Protein AF-A0AAV4UQF0-F1 (afdb_monomer_lite)

pLDDT: mean 71.45, std 20.86, range [30.98, 98.0]

Radius of gyration: 61.06 Å; chains: 1; bounding box: 119×75×190 Å

Foldseek 3Di:
DKFKWKFWDDPDQDDDDPGTDGDDDDDDPDDDDDDDDDDDDDPATWIWMWIDDDPDTPDIDIDRDDDDDPVVPPPPPPPPVVVVVVVVVVVVVVVVVVVVVVVVVVVVVVVVVVVVVVVVVVVVVVVVVVVVVVVVVVPDDDDDDDDDDDDDDDDDDDDDDPDPVPVVVVVVVVVVVVVVVVVVVVVVVVVVVVVVVVCVVVVPPDPVSVVVVVVVVVVVVVVVVVVVVVVVVVVVVVVVVVVVVVVVVVVVVVPPPPPVVNVVVVVVVVVVVVVVVVVVVVVVVVVVVVVVVVVLVVLLVVLVVVLVVLCVPPDDPPDPPLDDDSPDDSVSSVVSVVVSVVVVCVVCPPPDPVVVVVVVVVVVVVVVVPDPDDDDDPDPDDDDPDDDPPPPDVVVVVVVVVVVVVVVVVVVVVVVVVVVVVVVVPD

Structure (mmCIF, N/CA/C/O backbone):
data_AF-A0AAV4UQF0-F1
#
_entry.id   AF-A0AAV4UQF0-F1
#
loop_
_atom_site.group_PDB
_atom_site.id
_atom_site.type_symbol
_atom_site.label_atom_id
_atom_site.label_alt_id
_atom_site.label_comp_id
_atom_site.label_asym_id
_atom_site.label_entity_id
_atom_site.label_seq_id
_atom_site.pdbx_PDB_ins_code
_atom_site.Cartn_x
_atom_site.Cartn_y
_atom_site.Cartn_z
_atom_site.occupancy
_atom_site.B_iso_or_equiv
_atom_site.auth_seq_id
_atom_site.auth_comp_id
_atom_site.auth_asym_id
_atom_site.auth_atom_id
_atom_site.pdbx_PDB_model_num
ATOM 1 N N . MET A 1 1 ? -18.679 -7.133 4.661 1.00 34.56 1 MET A N 1
ATOM 2 C CA . MET A 1 1 ? -19.841 -7.567 5.463 1.00 34.56 1 MET A CA 1
ATOM 3 C C . MET A 1 1 ? -20.789 -8.305 4.526 1.00 34.56 1 MET A C 1
ATOM 5 O O . MET A 1 1 ? 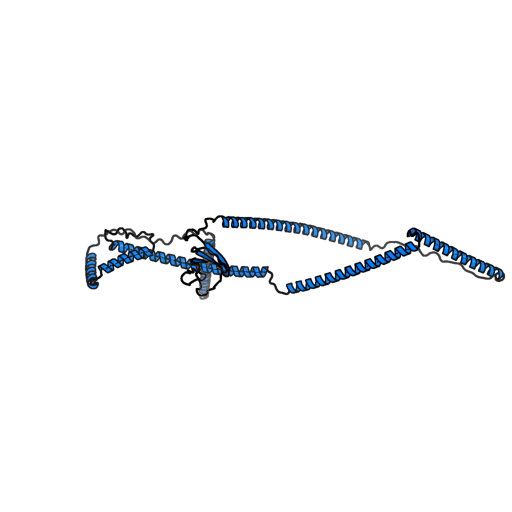-21.221 -7.706 3.551 1.00 34.56 1 MET A O 1
ATOM 9 N N . ILE A 1 2 ? -20.983 -9.610 4.725 1.00 32.88 2 ILE A N 1
ATOM 10 C CA . ILE A 1 2 ? -21.881 -10.447 3.913 1.00 32.88 2 ILE A CA 1
ATOM 11 C C . ILE A 1 2 ? -23.153 -10.609 4.744 1.00 32.88 2 ILE A C 1
ATOM 13 O O . ILE A 1 2 ? -23.073 -11.132 5.851 1.00 32.88 2 ILE A O 1
ATOM 17 N N . SER A 1 3 ? -24.288 -10.110 4.258 1.00 43.81 3 SER A N 1
ATOM 18 C CA . SER A 1 3 ? -25.594 -10.330 4.884 1.00 43.81 3 SER A CA 1
ATOM 19 C C . SER A 1 3 ? -26.367 -11.403 4.119 1.00 43.81 3 SER A C 1
ATOM 21 O O . SER A 1 3 ? -26.304 -11.478 2.888 1.00 43.81 3 SER A O 1
ATOM 23 N N . SER A 1 4 ? -27.069 -12.253 4.863 1.00 39.81 4 SER A N 1
ATOM 24 C CA . SER A 1 4 ? -27.830 -13.396 4.361 1.00 39.81 4 SER A CA 1
ATOM 25 C C . SER A 1 4 ? -29.291 -13.309 4.804 1.00 39.81 4 SER A C 1
ATOM 27 O O . SER A 1 4 ? -29.561 -13.030 5.970 1.00 39.81 4 SER A O 1
ATOM 29 N N . ASP A 1 5 ? -30.211 -13.539 3.867 1.00 51.22 5 ASP A N 1
ATOM 30 C CA . ASP A 1 5 ? -31.670 -13.541 4.060 1.00 51.22 5 ASP A CA 1
ATOM 31 C C . ASP A 1 5 ? -32.225 -14.974 3.974 1.00 51.22 5 ASP A C 1
ATOM 33 O O . ASP A 1 5 ? -31.714 -15.779 3.194 1.00 51.22 5 ASP A O 1
ATOM 37 N N . GLU A 1 6 ? -33.279 -15.271 4.735 1.00 44.53 6 GLU A N 1
ATOM 38 C CA . GLU A 1 6 ? -34.019 -16.533 4.719 1.00 44.53 6 GLU A CA 1
ATOM 39 C C . GLU A 1 6 ? -35.504 -16.239 4.463 1.00 44.53 6 GLU A C 1
ATOM 41 O O . GLU A 1 6 ? -36.175 -15.579 5.259 1.00 44.53 6 GLU A O 1
ATOM 46 N N . SER A 1 7 ? -36.044 -16.756 3.354 1.00 51.09 7 SER A N 1
ATOM 47 C CA . SER A 1 7 ? -37.480 -16.679 3.063 1.00 51.09 7 SER A CA 1
ATOM 48 C C . SER A 1 7 ? -38.047 -18.032 2.631 1.00 51.09 7 SER A C 1
ATOM 50 O O . SER A 1 7 ? -37.445 -18.770 1.843 1.00 51.09 7 SER A O 1
ATOM 52 N N . THR A 1 8 ? -39.231 -18.354 3.157 1.00 46.59 8 THR A N 1
ATOM 53 C CA . THR A 1 8 ? -39.983 -19.574 2.837 1.00 46.59 8 THR A CA 1
ATOM 54 C C . THR A 1 8 ? -41.108 -19.224 1.864 1.00 46.59 8 THR A C 1
ATOM 56 O O . THR A 1 8 ? -42.056 -18.521 2.219 1.00 46.59 8 THR A O 1
ATOM 59 N N . LEU A 1 9 ? -41.018 -19.703 0.621 1.00 48.19 9 LEU A N 1
ATOM 60 C CA . LEU A 1 9 ? -41.955 -19.331 -0.445 1.00 48.19 9 LEU A CA 1
ATOM 61 C C . LEU A 1 9 ? -43.058 -20.392 -0.645 1.00 48.19 9 LEU A C 1
ATOM 63 O O . LEU A 1 9 ? -42.743 -21.563 -0.880 1.00 48.19 9 LEU A O 1
ATOM 67 N N . PRO A 1 10 ? -44.352 -20.019 -0.636 1.00 46.88 10 PRO A N 1
ATOM 68 C CA . PRO A 1 10 ? -45.387 -20.768 -1.342 1.00 46.88 10 PRO A CA 1
ATOM 69 C C . PRO A 1 10 ? -45.292 -20.482 -2.852 1.00 46.88 10 PRO A C 1
ATOM 71 O O . PRO A 1 10 ? -45.044 -19.352 -3.267 1.00 46.88 10 PRO A O 1
ATOM 74 N N . ILE A 1 11 ? -45.469 -21.504 -3.696 1.00 46.03 11 ILE A N 1
ATOM 75 C CA . ILE A 1 11 ? -45.245 -21.426 -5.155 1.00 46.03 11 ILE A CA 1
ATOM 76 C C . ILE A 1 11 ? -46.445 -20.767 -5.862 1.00 46.03 11 ILE A C 1
ATOM 78 O O . ILE A 1 11 ? -47.143 -21.367 -6.673 1.00 46.03 11 ILE A O 1
ATOM 82 N N . SER A 1 12 ? -46.690 -19.503 -5.547 1.00 41.34 12 SER A N 1
ATOM 83 C CA . SER A 1 12 ? -47.424 -18.554 -6.382 1.00 41.34 12 SER A CA 1
ATOM 84 C C . SER A 1 12 ? -46.504 -17.349 -6.513 1.00 41.34 12 SER A C 1
ATOM 86 O O . SER A 1 12 ? -46.085 -16.823 -5.492 1.00 41.34 12 SER A O 1
ATOM 88 N N . GLY A 1 13 ? -46.107 -16.968 -7.730 1.00 41.19 13 GLY A N 1
ATOM 89 C CA . GLY A 1 13 ? -44.987 -16.055 -8.030 1.00 41.19 13 GLY A CA 1
ATOM 90 C C . GLY A 1 13 ? -45.123 -14.585 -7.588 1.00 41.19 13 GLY A C 1
ATOM 91 O O . GLY A 1 13 ? -44.728 -13.686 -8.329 1.00 41.19 13 GLY A O 1
ATOM 92 N N . THR A 1 14 ? -45.655 -14.332 -6.398 1.00 44.09 14 THR A N 1
ATOM 93 C CA . THR A 1 14 ? -45.811 -13.040 -5.731 1.00 44.09 14 THR A CA 1
ATOM 94 C C . THR A 1 14 ? -45.383 -13.183 -4.270 1.00 44.09 14 THR A C 1
ATOM 96 O O . THR A 1 14 ? -45.859 -14.066 -3.565 1.00 44.09 14 THR A O 1
ATOM 99 N N . VAL A 1 15 ? -44.458 -12.326 -3.826 1.00 41.75 15 VAL A N 1
ATOM 100 C CA . VAL A 1 15 ? -44.001 -12.275 -2.430 1.00 41.75 15 VAL A CA 1
ATOM 101 C C . VAL A 1 15 ? -44.984 -11.421 -1.636 1.00 41.75 15 VAL A C 1
ATOM 103 O O . VAL A 1 15 ? -45.038 -10.207 -1.844 1.00 41.75 15 VAL A O 1
ATOM 106 N N . ASP A 1 16 ? -45.739 -12.043 -0.734 1.00 43.03 16 ASP A N 1
ATOM 107 C CA . ASP A 1 16 ? -46.516 -11.318 0.269 1.00 43.03 16 ASP A CA 1
ATOM 108 C C . ASP A 1 16 ? -45.612 -10.918 1.447 1.00 43.03 16 ASP A C 1
ATOM 110 O O . ASP A 1 16 ? -44.769 -11.684 1.918 1.00 43.03 16 ASP A O 1
ATOM 114 N N . HIS A 1 17 ? -45.819 -9.694 1.938 1.00 44.09 17 HIS A N 1
ATOM 115 C CA . HIS A 1 17 ? -45.023 -9.003 2.960 1.00 44.09 17 HIS A CA 1
ATOM 116 C C . HIS A 1 17 ? -44.784 -9.746 4.302 1.00 44.09 17 HIS A C 1
ATOM 118 O O . HIS A 1 17 ? -43.754 -9.477 4.919 1.00 44.09 17 HIS A O 1
ATOM 124 N N . PRO A 1 18 ? -45.651 -10.644 4.823 1.00 46.34 18 PRO A N 1
ATOM 125 C CA . PRO A 1 18 ? -45.460 -11.171 6.179 1.00 46.34 18 PRO A CA 1
ATOM 126 C C . PRO A 1 18 ? -44.404 -12.285 6.316 1.00 46.34 18 PRO A C 1
ATOM 128 O O . PRO A 1 18 ? -44.095 -12.658 7.444 1.00 46.34 18 PRO A O 1
ATOM 131 N N . ASN A 1 19 ? -43.822 -12.795 5.221 1.00 46.22 19 ASN A N 1
ATOM 132 C CA . ASN A 1 19 ? -42.910 -13.954 5.256 1.00 46.22 19 ASN A CA 1
ATOM 133 C C . ASN A 1 19 ? -41.429 -13.628 4.969 1.00 46.22 19 ASN A C 1
ATOM 135 O O . ASN A 1 19 ? -40.655 -14.532 4.657 1.00 46.22 19 ASN A O 1
ATOM 139 N N . VAL A 1 20 ? -41.025 -12.357 5.061 1.00 47.94 20 VAL A N 1
ATOM 140 C CA . VAL A 1 20 ? -39.632 -11.920 4.852 1.00 47.94 20 VAL A CA 1
ATOM 141 C C . VAL A 1 20 ? -39.059 -11.410 6.174 1.00 47.94 20 VAL A C 1
ATOM 143 O O . VAL A 1 20 ? -39.656 -10.538 6.807 1.00 47.94 20 VAL A O 1
ATOM 146 N N . ARG A 1 21 ? -37.904 -11.937 6.602 1.00 46.84 21 ARG A N 1
ATOM 147 C CA . ARG A 1 21 ? -37.226 -11.533 7.845 1.00 46.84 21 ARG A CA 1
ATOM 148 C C . ARG A 1 21 ? -35.809 -11.052 7.529 1.00 46.84 21 ARG A C 1
ATOM 150 O O . ARG A 1 21 ? -34.899 -11.847 7.346 1.00 46.84 21 ARG A O 1
ATOM 157 N N . ILE A 1 22 ? -35.633 -9.732 7.473 1.00 51.44 22 ILE A N 1
ATOM 158 C CA . ILE A 1 22 ? -34.358 -9.096 7.117 1.00 51.44 22 ILE A CA 1
ATOM 159 C C . ILE A 1 22 ? -33.514 -8.893 8.378 1.00 51.44 22 ILE A C 1
ATOM 161 O O . ILE A 1 22 ? -33.959 -8.229 9.313 1.00 51.44 22 ILE A O 1
ATOM 165 N N . TRP A 1 23 ? -32.279 -9.395 8.376 1.00 40.78 23 TRP A N 1
ATOM 166 C CA . TRP A 1 23 ? -31.277 -9.096 9.401 1.00 40.78 23 TRP A CA 1
ATOM 167 C C . TRP A 1 23 ? -30.177 -8.218 8.790 1.00 40.78 23 TRP A C 1
ATOM 169 O O . TRP A 1 23 ? -29.421 -8.656 7.923 1.00 40.78 23 TRP A O 1
ATOM 179 N N . GLY A 1 24 ? -30.100 -6.955 9.211 1.00 42.66 24 GLY A N 1
ATOM 180 C CA . GLY A 1 24 ? -29.091 -6.001 8.746 1.00 42.66 24 GLY A CA 1
ATOM 181 C C . GLY A 1 24 ? -29.012 -4.778 9.657 1.00 42.66 24 GLY A C 1
ATOM 182 O O . GLY A 1 24 ? -30.017 -4.381 10.241 1.00 42.66 24 GLY A O 1
ATOM 183 N N . SER A 1 25 ? -27.816 -4.204 9.805 1.00 42.66 25 SER A N 1
ATOM 184 C CA . SER A 1 25 ? -27.543 -3.149 10.788 1.00 42.66 25 SER A CA 1
ATOM 185 C C . SER A 1 25 ? -27.813 -1.722 10.308 1.00 42.66 25 SER A C 1
ATOM 187 O O . SER A 1 25 ? -27.688 -0.823 11.124 1.00 42.66 25 SER A O 1
ATOM 189 N N . GLU A 1 26 ? -28.205 -1.466 9.053 1.00 42.75 26 GLU A N 1
ATOM 190 C CA . GLU A 1 26 ? -28.392 -0.085 8.575 1.00 42.75 26 GLU A CA 1
ATOM 191 C C . GLU A 1 26 ? -29.425 0.062 7.436 1.00 42.75 26 GLU A C 1
ATOM 193 O O . GLU A 1 26 ? -29.377 -0.637 6.428 1.00 42.75 26 GLU A O 1
ATOM 198 N N . GLN A 1 27 ? -30.323 1.043 7.626 1.00 42.69 27 GLN A N 1
ATOM 199 C CA . GLN A 1 27 ? -31.305 1.648 6.703 1.00 42.69 27 GLN A CA 1
ATOM 200 C C . GLN A 1 27 ? -32.456 0.768 6.156 1.00 42.69 27 GLN A C 1
ATOM 202 O O . GLN A 1 27 ? -32.368 0.118 5.120 1.00 42.69 27 GLN A O 1
ATOM 207 N N . LEU A 1 28 ? -33.621 0.895 6.805 1.00 45.12 28 LEU A N 1
ATOM 208 C CA . LEU A 1 28 ? -34.883 0.171 6.555 1.00 45.12 28 LEU A CA 1
ATOM 209 C C . LEU A 1 28 ? -35.716 0.618 5.325 1.00 45.12 28 LEU A C 1
ATOM 211 O O . LEU A 1 28 ? -36.778 0.049 5.088 1.00 45.12 28 LEU A O 1
ATOM 215 N N . ASN A 1 29 ? -35.287 1.607 4.528 1.00 41.09 29 ASN A N 1
ATOM 216 C CA . ASN A 1 29 ? -36.221 2.356 3.659 1.00 41.09 29 ASN A CA 1
ATOM 217 C C . ASN A 1 29 ? -36.066 2.180 2.134 1.00 41.09 29 ASN A C 1
ATOM 219 O O . ASN A 1 29 ? -36.694 2.923 1.380 1.00 41.09 29 ASN A O 1
ATOM 223 N N . VAL A 1 30 ? -35.285 1.216 1.634 1.00 39.69 30 VAL A N 1
ATOM 224 C CA . VAL A 1 30 ? -35.128 1.017 0.176 1.00 39.69 30 VAL A CA 1
ATOM 225 C C . VAL A 1 30 ? -35.524 -0.397 -0.243 1.00 39.69 30 VAL A C 1
ATOM 227 O O . VAL A 1 30 ? -34.749 -1.342 -0.144 1.00 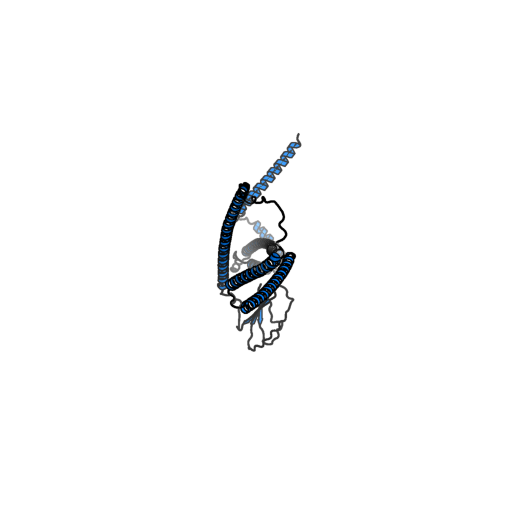39.69 30 VAL A O 1
ATOM 230 N N . VAL A 1 31 ? -36.737 -0.531 -0.783 1.00 41.09 31 VAL A N 1
ATOM 231 C CA . VAL A 1 31 ? -37.245 -1.779 -1.370 1.00 41.09 31 VAL A CA 1
ATOM 232 C C . VAL A 1 31 ? -36.910 -1.816 -2.864 1.00 41.09 31 VAL A C 1
ATOM 234 O O . VAL A 1 31 ? -37.402 -0.994 -3.636 1.00 41.09 31 VAL A O 1
ATOM 237 N N . ARG A 1 32 ? -36.115 -2.798 -3.310 1.00 37.25 32 ARG A N 1
ATOM 238 C CA . ARG A 1 32 ? -35.893 -3.078 -4.742 1.00 37.25 32 ARG A CA 1
ATOM 239 C C . ARG A 1 32 ? -36.628 -4.354 -5.151 1.00 37.25 32 ARG A C 1
ATOM 241 O O . ARG A 1 32 ? -36.250 -5.449 -4.755 1.00 37.25 32 ARG A O 1
ATOM 248 N N . LYS A 1 33 ? -37.673 -4.222 -5.975 1.00 36.59 33 LYS A N 1
ATOM 249 C CA . LYS A 1 33 ? -38.391 -5.366 -6.563 1.00 36.59 33 LYS A CA 1
ATOM 250 C C . LYS A 1 33 ? -37.606 -5.912 -7.758 1.00 36.59 33 LYS A C 1
ATOM 252 O O . LYS A 1 33 ? -37.443 -5.207 -8.751 1.00 36.59 33 LYS A O 1
ATOM 257 N N . VAL A 1 34 ? -37.172 -7.169 -7.698 1.00 35.94 34 VAL A N 1
ATOM 258 C CA . VAL A 1 34 ? -36.530 -7.869 -8.825 1.00 35.94 34 VAL A CA 1
ATOM 259 C C . VAL A 1 34 ? -37.481 -8.952 -9.338 1.00 35.94 34 VAL A C 1
ATOM 261 O O . VAL A 1 34 ? -37.862 -9.851 -8.595 1.00 35.94 34 VAL A O 1
ATOM 264 N N . LYS A 1 35 ? -37.897 -8.872 -10.609 1.00 33.09 35 LYS A N 1
ATOM 265 C CA . LYS A 1 35 ? -38.699 -9.926 -11.257 1.00 33.09 35 LYS A CA 1
ATOM 266 C C . LYS A 1 35 ? -37.774 -11.044 -11.743 1.00 33.09 35 LYS A C 1
ATOM 268 O O . LYS A 1 35 ? -37.012 -10.831 -12.682 1.00 33.09 35 LYS A O 1
ATOM 273 N N . CYS A 1 36 ? -37.877 -12.240 -11.164 1.00 34.22 36 CYS A N 1
ATOM 274 C CA . CYS A 1 36 ? -37.240 -13.437 -11.717 1.00 34.22 36 CYS A CA 1
ATOM 275 C C . CYS A 1 36 ? -38.148 -14.090 -12.773 1.00 34.22 36 CYS A C 1
ATOM 277 O O . CYS A 1 36 ? -39.285 -14.455 -12.487 1.00 34.22 36 CYS A O 1
ATOM 279 N N . LYS A 1 37 ? -37.638 -14.251 -14.000 1.00 30.98 37 LYS A N 1
ATOM 280 C CA . LYS A 1 37 ? -38.253 -15.054 -15.069 1.00 30.98 37 LYS A CA 1
ATOM 281 C C . LYS A 1 37 ? -37.617 -16.446 -15.079 1.00 30.98 37 LYS A C 1
ATOM 283 O O . LYS A 1 37 ? -36.575 -16.631 -15.702 1.00 30.98 37 LYS A O 1
ATOM 288 N N . LYS A 1 38 ? -38.241 -17.421 -14.417 1.00 36.28 38 LYS A N 1
ATOM 289 C CA . LYS A 1 38 ? -38.098 -18.846 -14.759 1.00 36.28 38 LYS A CA 1
ATOM 290 C C . LYS A 1 38 ? -39.205 -19.648 -14.081 1.00 36.28 38 LYS A C 1
ATOM 292 O O . LYS A 1 38 ? -39.275 -19.695 -12.859 1.00 36.28 38 LYS A O 1
ATOM 297 N N . GLU A 1 39 ? -40.078 -20.248 -14.882 1.00 34.81 39 GLU A N 1
ATOM 298 C CA . GLU A 1 39 ? -41.069 -21.209 -14.401 1.00 34.81 39 GLU A CA 1
ATOM 299 C C . GLU A 1 39 ? -40.373 -22.548 -14.149 1.00 34.81 39 GLU A C 1
ATOM 301 O O . GLU A 1 39 ? -39.791 -23.133 -15.061 1.00 34.81 39 GLU A O 1
ATOM 306 N N . MET A 1 40 ? -40.421 -23.033 -12.910 1.00 38.59 40 MET A N 1
ATOM 307 C CA . MET A 1 40 ? -39.966 -24.374 -12.553 1.00 38.59 40 MET A CA 1
ATOM 308 C C . MET A 1 40 ? -40.998 -24.974 -11.595 1.00 38.59 40 MET A C 1
ATOM 310 O O . MET A 1 40 ? -41.164 -24.517 -10.467 1.00 38.59 40 MET A O 1
ATOM 314 N N . LYS A 1 41 ? -41.774 -25.943 -12.094 1.00 35.28 41 LYS A N 1
ATOM 315 C CA . LYS A 1 41 ? -42.819 -26.648 -11.341 1.00 35.28 41 LYS A CA 1
ATOM 316 C C . LYS A 1 41 ? -42.189 -27.776 -10.519 1.00 35.28 41 LYS A C 1
ATOM 318 O O . LYS A 1 41 ? -41.937 -28.841 -11.067 1.00 35.28 41 LYS A O 1
ATOM 323 N N . CYS A 1 42 ? -42.009 -27.570 -9.217 1.00 36.94 42 CYS A N 1
ATOM 324 C CA . CYS A 1 42 ? -41.732 -28.638 -8.250 1.00 36.94 42 CYS A CA 1
ATOM 325 C C . CYS A 1 42 ? -42.614 -28.421 -7.015 1.00 36.94 42 CYS A C 1
ATOM 327 O O . CYS A 1 42 ? -42.529 -27.372 -6.393 1.00 36.94 42 CYS A O 1
ATOM 329 N N . ALA A 1 43 ? -43.473 -29.379 -6.660 1.00 40.25 43 ALA A N 1
ATOM 330 C CA . ALA A 1 43 ? -44.389 -29.272 -5.523 1.00 40.25 43 ALA A CA 1
ATOM 331 C C . ALA A 1 43 ? -43.656 -29.514 -4.186 1.00 40.25 43 ALA A C 1
ATOM 333 O O . ALA A 1 43 ? -43.624 -30.632 -3.679 1.00 40.25 43 ALA A O 1
ATOM 334 N N . GLY A 1 44 ? -43.047 -28.472 -3.618 1.00 51.88 44 GLY A N 1
ATOM 335 C CA . GLY A 1 44 ? -42.406 -28.515 -2.299 1.00 51.88 44 GLY A CA 1
ATOM 336 C C . GLY A 1 44 ? -42.029 -27.116 -1.807 1.00 51.88 44 GLY A C 1
ATOM 337 O O . GLY A 1 44 ? -41.728 -26.247 -2.617 1.00 51.88 44 GLY A O 1
ATOM 338 N N . LYS A 1 45 ? -42.077 -26.873 -0.489 1.00 54.22 45 LYS A N 1
ATOM 339 C CA . LYS A 1 45 ? -41.576 -25.623 0.111 1.00 54.22 45 LYS A CA 1
ATOM 340 C C . LYS A 1 45 ? -40.061 -25.557 -0.112 1.00 54.22 45 LYS A C 1
ATOM 342 O O . LYS A 1 45 ? -39.369 -26.505 0.247 1.00 54.22 45 LYS A O 1
ATOM 347 N N . VAL A 1 46 ? -39.569 -24.476 -0.709 1.00 50.38 46 VAL A N 1
ATOM 348 C CA . VAL A 1 46 ? -38.139 -24.261 -0.983 1.00 50.38 46 VAL A CA 1
ATOM 349 C C . VAL A 1 46 ? -37.688 -23.044 -0.188 1.00 50.38 46 VAL A C 1
ATOM 351 O O . VAL A 1 46 ? -38.326 -21.992 -0.266 1.00 50.38 46 VAL A O 1
ATOM 354 N N . ASN A 1 47 ? -36.604 -23.197 0.571 1.00 57.44 47 ASN A N 1
ATOM 355 C CA . ASN A 1 47 ? -35.952 -22.084 1.252 1.00 57.44 47 ASN A CA 1
ATOM 356 C C . ASN A 1 47 ? -34.929 -21.466 0.299 1.00 57.44 47 ASN A C 1
ATOM 358 O O . ASN A 1 47 ? -34.131 -22.181 -0.319 1.00 57.44 47 ASN A O 1
ATOM 362 N N . VAL A 1 48 ? -34.976 -20.142 0.159 1.00 59.75 48 VAL A N 1
ATOM 363 C CA . VAL A 1 48 ? -34.083 -19.397 -0.733 1.00 59.75 48 VAL A CA 1
ATOM 364 C C . VAL A 1 48 ? -33.237 -18.445 0.092 1.00 59.75 48 VAL A C 1
ATOM 366 O O . VAL A 1 48 ? -33.779 -17.638 0.845 1.00 59.75 48 VAL A O 1
ATOM 369 N N . TRP A 1 49 ? -31.920 -18.541 -0.082 1.00 64.25 49 TRP A N 1
ATOM 370 C CA . TRP A 1 49 ? -30.955 -17.622 0.513 1.00 64.25 49 TRP A CA 1
ATOM 371 C C . TRP A 1 49 ? -30.357 -16.716 -0.557 1.00 64.25 49 TRP A C 1
ATOM 373 O O . TRP A 1 49 ? -29.961 -17.175 -1.633 1.00 64.25 49 TRP A O 1
ATOM 383 N N . CYS A 1 50 ? -30.275 -15.422 -0.254 1.00 65.00 50 CYS A N 1
ATOM 384 C CA . CYS A 1 50 ? -29.647 -14.430 -1.118 1.00 65.00 50 CYS A CA 1
ATOM 385 C C . CYS A 1 50 ? -28.558 -13.688 -0.343 1.00 65.00 50 CYS A C 1
ATOM 387 O O . CYS A 1 50 ? -28.841 -13.015 0.646 1.00 65.00 50 CYS A O 1
ATOM 389 N N . GLY A 1 51 ? -27.311 -13.802 -0.804 1.00 63.78 51 GLY A N 1
ATOM 390 C CA . GLY A 1 51 ? -26.197 -13.024 -0.266 1.00 63.78 51 GLY A CA 1
ATOM 391 C C . GLY A 1 51 ? -26.150 -11.642 -0.912 1.00 63.78 51 GLY A C 1
ATOM 392 O O . GLY A 1 51 ? -26.005 -11.540 -2.135 1.00 63.78 51 GLY A O 1
ATOM 393 N N . LEU A 1 52 ? -26.254 -10.579 -0.114 1.00 63.62 52 LEU A N 1
ATOM 394 C CA . LEU A 1 52 ? -26.118 -9.200 -0.591 1.00 63.62 52 LEU A CA 1
ATOM 395 C C . LEU A 1 52 ? -24.747 -8.639 -0.188 1.00 63.62 52 LEU A C 1
ATOM 397 O O . LEU A 1 52 ? -24.356 -8.685 0.975 1.00 63.62 52 LEU A O 1
ATOM 401 N N . MET A 1 53 ? -24.013 -8.094 -1.160 1.00 62.69 53 MET A N 1
ATOM 402 C CA . MET A 1 53 ? -22.835 -7.251 -0.933 1.00 62.69 53 MET A CA 1
ATOM 403 C C . MET A 1 53 ? -23.101 -5.847 -1.483 1.00 62.69 53 MET A C 1
ATOM 405 O O . MET A 1 53 ? -23.995 -5.654 -2.312 1.00 62.69 53 MET A O 1
ATOM 409 N N . TYR A 1 54 ? -22.326 -4.852 -1.042 1.00 59.50 54 TYR A N 1
ATOM 410 C CA . TYR A 1 54 ? -22.509 -3.460 -1.458 1.00 59.50 54 TYR A CA 1
ATOM 411 C C . TYR A 1 54 ? -22.473 -3.340 -2.995 1.00 59.50 54 TYR A C 1
ATOM 413 O O . TYR A 1 54 ? -21.446 -3.560 -3.634 1.00 59.50 54 TYR A O 1
ATOM 421 N N . GLY A 1 55 ? -23.634 -3.067 -3.599 1.00 64.69 55 GLY A N 1
ATOM 422 C CA . GLY A 1 55 ? -23.804 -2.929 -5.048 1.00 64.69 55 GLY A CA 1
ATOM 423 C C . GLY A 1 55 ? -23.863 -4.224 -5.876 1.00 64.69 55 GLY A C 1
ATOM 424 O O . GLY A 1 55 ? -24.026 -4.124 -7.093 1.00 64.69 55 GLY A O 1
ATOM 425 N N . ARG A 1 56 ? -23.765 -5.428 -5.287 1.00 60.31 56 ARG A N 1
ATOM 426 C CA . ARG A 1 56 ? -23.816 -6.708 -6.030 1.00 60.31 56 ARG A CA 1
ATOM 427 C C . ARG A 1 56 ? -24.570 -7.806 -5.274 1.00 60.31 56 ARG A C 1
ATOM 429 O O . ARG A 1 56 ? -24.357 -8.024 -4.086 1.00 60.31 56 ARG A O 1
ATOM 436 N N . ILE A 1 57 ? -25.418 -8.539 -5.997 1.00 65.50 57 ILE A N 1
ATOM 437 C CA . ILE A 1 57 ? -26.084 -9.753 -5.503 1.00 65.50 57 ILE A CA 1
ATOM 438 C C . ILE A 1 57 ? -25.138 -10.932 -5.748 1.00 65.50 57 ILE A C 1
ATOM 440 O O . ILE A 1 57 ? -24.778 -11.195 -6.893 1.00 65.50 57 ILE A O 1
ATOM 444 N N . SER A 1 58 ? -24.728 -11.628 -4.687 1.00 57.75 58 SER A N 1
ATOM 445 C CA . SER A 1 58 ? -23.716 -12.692 -4.757 1.00 57.75 58 SER A CA 1
ATOM 446 C C . SER A 1 58 ? -24.267 -14.063 -5.186 1.00 57.75 58 SER A C 1
ATOM 448 O O . SER A 1 58 ? -23.498 -15.015 -5.290 1.00 57.75 58 SER A O 1
ATOM 450 N N . GLY A 1 59 ? -25.569 -14.170 -5.463 1.00 58.47 59 GLY A N 1
ATOM 451 C CA . GLY A 1 59 ? -26.218 -15.382 -5.975 1.00 58.47 59 GLY A CA 1
ATOM 452 C C . GLY A 1 59 ? -27.441 -15.804 -5.160 1.00 58.47 59 GLY A C 1
ATOM 453 O O . GLY A 1 59 ? -27.556 -15.471 -3.981 1.00 58.47 59 GLY A O 1
ATOM 454 N N . LEU A 1 60 ? -28.357 -16.520 -5.821 1.00 66.50 60 LEU A N 1
ATOM 455 C CA . LEU A 1 60 ? -29.506 -17.188 -5.203 1.00 66.50 60 LEU A CA 1
ATOM 456 C C . LEU A 1 60 ? -29.150 -18.654 -4.945 1.00 66.50 60 LEU A C 1
ATOM 458 O O . LEU A 1 60 ? -28.817 -19.377 -5.886 1.00 66.50 60 LEU A O 1
ATOM 462 N N . PHE A 1 61 ? -29.257 -19.086 -3.693 1.00 64.19 61 PHE A N 1
ATOM 463 C CA . PHE A 1 61 ? -29.056 -20.473 -3.284 1.00 64.19 61 PHE A CA 1
ATOM 464 C C . PHE A 1 61 ? -30.411 -21.094 -2.941 1.00 64.19 61 PHE A C 1
ATOM 466 O O . PHE A 1 61 ? -31.168 -20.543 -2.143 1.00 64.19 61 PHE A O 1
ATOM 473 N N . PHE A 1 62 ? -30.725 -22.226 -3.572 1.00 64.00 62 PHE A N 1
ATOM 474 C CA . PHE A 1 62 ? -31.964 -22.972 -3.351 1.00 64.00 62 PHE A CA 1
ATOM 475 C C . PHE A 1 62 ? -31.655 -24.226 -2.542 1.00 64.00 62 PHE A C 1
ATOM 477 O O . PHE A 1 62 ? -30.832 -25.037 -2.968 1.00 64.00 62 PHE A O 1
ATOM 484 N N . PHE A 1 63 ? -32.352 -24.415 -1.424 1.00 58.00 63 PHE A N 1
ATOM 485 C CA . PHE A 1 63 ? -32.239 -25.622 -0.611 1.00 58.00 63 PHE A CA 1
ATOM 486 C C . PHE A 1 63 ? -33.578 -26.358 -0.596 1.00 58.00 63 PHE A C 1
ATOM 488 O O . PHE A 1 63 ? -34.633 -25.759 -0.378 1.00 58.00 63 PHE A O 1
ATOM 495 N N . MET A 1 64 ? -33.534 -27.666 -0.855 1.00 50.16 64 MET A N 1
ATOM 496 C CA . MET A 1 64 ? -34.715 -28.540 -0.915 1.00 50.16 64 MET A CA 1
ATOM 497 C C . MET A 1 64 ? -34.839 -29.440 0.328 1.00 50.16 64 MET A C 1
ATOM 499 O O . MET A 1 64 ? -35.605 -30.402 0.328 1.00 50.16 64 MET A O 1
ATOM 503 N N . GLU A 1 65 ? -34.080 -29.154 1.387 1.00 51.69 65 GLU A N 1
ATOM 504 C CA . GLU A 1 65 ? -34.094 -29.935 2.625 1.00 51.69 65 GLU A CA 1
ATOM 505 C C . GLU A 1 65 ? -35.090 -29.368 3.641 1.00 51.69 65 GLU A C 1
ATOM 507 O O . GLU A 1 65 ? -35.309 -28.160 3.721 1.00 51.69 65 GLU A O 1
ATOM 512 N N . ARG A 1 66 ? -35.742 -30.264 4.397 1.00 48.66 66 ARG A N 1
ATOM 513 C CA . ARG A 1 66 ? -36.910 -29.917 5.223 1.00 48.66 66 ARG A CA 1
ATOM 514 C C . ARG A 1 66 ? -36.584 -29.063 6.444 1.00 48.66 66 ARG A C 1
ATOM 516 O O . ARG A 1 66 ? -37.464 -28.309 6.830 1.00 48.66 66 ARG A O 1
ATOM 523 N N . ASN A 1 67 ? -35.382 -29.147 7.013 1.00 50.41 67 ASN A N 1
ATOM 524 C CA . ASN A 1 67 ? -35.004 -28.437 8.237 1.00 50.41 67 ASN A CA 1
ATOM 525 C C . ASN A 1 67 ? -33.504 -28.108 8.185 1.00 50.41 67 ASN A C 1
ATOM 527 O O . ASN A 1 67 ? -32.698 -29.030 8.235 1.00 50.41 67 ASN A O 1
ATOM 531 N N . VAL A 1 68 ? -33.132 -26.830 8.089 1.00 47.41 68 VAL A N 1
ATOM 532 C CA . VAL A 1 68 ? -31.731 -26.400 8.201 1.00 47.41 68 VAL A CA 1
ATOM 533 C C . VAL A 1 68 ? -31.582 -25.651 9.519 1.00 47.41 68 VAL A C 1
ATOM 535 O O . VAL A 1 68 ? -32.151 -24.580 9.704 1.00 47.41 68 VAL A O 1
ATOM 538 N N . THR A 1 69 ? -30.869 -26.247 10.467 1.00 48.19 69 THR A N 1
ATOM 539 C CA . THR A 1 69 ? -30.542 -25.643 11.764 1.00 48.19 69 THR A CA 1
ATOM 540 C C . THR A 1 69 ? -29.201 -24.920 11.647 1.00 48.19 69 THR A C 1
ATOM 542 O O . THR A 1 69 ? -28.243 -25.476 11.119 1.00 48.19 69 THR A O 1
ATOM 545 N N . GLY A 1 70 ? -29.108 -23.674 12.131 1.00 47.12 70 GLY A N 1
ATOM 546 C CA . GLY A 1 70 ? -27.950 -22.775 11.942 1.00 47.12 70 GLY A CA 1
ATOM 547 C C . GLY A 1 70 ? -26.586 -23.271 12.457 1.00 47.12 70 GLY A C 1
ATOM 548 O O . GLY A 1 70 ? -25.589 -22.573 12.309 1.00 47.12 70 GLY A O 1
ATOM 549 N N . THR A 1 71 ? -26.518 -24.469 13.034 1.00 45.69 71 THR A N 1
ATOM 550 C CA . THR A 1 71 ? -25.295 -25.150 13.474 1.00 45.69 71 THR A CA 1
ATOM 551 C C . THR A 1 71 ? -24.617 -25.983 12.381 1.00 45.69 71 THR A C 1
ATOM 553 O O . THR A 1 71 ? -23.455 -26.344 12.542 1.00 45.69 71 THR A O 1
ATOM 556 N N . ASP A 1 72 ? -25.285 -26.244 11.253 1.00 47.66 72 ASP A N 1
ATOM 557 C CA . ASP A 1 72 ? -24.728 -27.042 10.146 1.00 47.66 72 ASP A CA 1
ATOM 558 C C . ASP A 1 72 ? -23.806 -26.227 9.207 1.00 47.66 72 ASP A C 1
ATOM 560 O O . ASP A 1 72 ? -23.243 -26.762 8.253 1.00 47.66 72 ASP A O 1
ATOM 564 N N . PHE A 1 73 ? -23.613 -24.930 9.490 1.00 46.66 73 PHE A N 1
ATOM 565 C CA . PHE A 1 73 ? -22.923 -23.966 8.620 1.00 46.66 73 PHE A CA 1
ATOM 566 C C . PHE A 1 73 ? -21.512 -23.549 9.050 1.00 46.66 73 PHE A C 1
ATOM 568 O O . PHE A 1 73 ? -20.973 -22.597 8.488 1.00 46.66 73 PHE A O 1
ATOM 575 N N . LEU A 1 74 ? -20.860 -24.248 9.980 1.00 43.72 74 LEU A N 1
ATOM 576 C CA . LEU A 1 74 ? -19.404 -24.114 10.082 1.00 43.72 74 LEU A CA 1
ATOM 577 C C . LEU A 1 74 ? -18.774 -24.999 9.001 1.00 43.72 74 LEU A C 1
ATOM 579 O O . LEU A 1 74 ? -18.843 -26.227 9.113 1.00 43.72 74 LEU A O 1
ATOM 583 N N . PRO A 1 75 ? -18.179 -24.421 7.936 1.00 46.69 75 PRO A N 1
ATOM 584 C CA . PRO A 1 75 ? -17.517 -25.231 6.937 1.00 46.69 75 PRO A CA 1
ATOM 585 C C . PRO A 1 75 ? -16.345 -25.928 7.626 1.00 46.69 75 PRO A C 1
ATOM 587 O O . PRO A 1 75 ? -15.394 -25.287 8.063 1.00 46.69 75 PRO A O 1
ATOM 590 N N . LYS A 1 76 ? -16.397 -27.261 7.691 1.00 53.19 76 LYS A N 1
ATOM 591 C CA . LYS A 1 76 ? -15.272 -28.117 8.109 1.00 53.19 76 LYS A CA 1
ATOM 592 C C . LYS A 1 76 ? -14.071 -28.047 7.141 1.00 53.19 76 LYS A C 1
ATOM 594 O O . LYS A 1 76 ? -13.078 -28.731 7.352 1.00 53.19 76 LYS A O 1
ATOM 599 N N . ASP A 1 77 ? -14.145 -27.198 6.115 1.00 52.75 77 ASP A N 1
ATOM 600 C CA . ASP A 1 77 ? -13.110 -26.924 5.117 1.00 52.75 77 ASP A CA 1
ATOM 601 C C . ASP A 1 77 ? -12.275 -25.681 5.500 1.00 52.75 77 ASP A C 1
ATOM 603 O O . ASP A 1 77 ? -12.192 -24.706 4.753 1.00 52.75 77 ASP A O 1
ATOM 607 N N . THR A 1 78 ? -11.627 -25.686 6.667 1.00 52.44 78 THR A N 1
ATOM 608 C CA . THR A 1 78 ? -10.651 -24.637 7.034 1.00 52.44 78 THR A CA 1
ATOM 609 C C . THR A 1 78 ? -9.292 -24.804 6.341 1.00 52.44 78 THR A C 1
ATOM 611 O O . THR A 1 78 ? -8.512 -23.861 6.317 1.00 52.44 78 THR A O 1
ATOM 614 N N . GLY A 1 79 ? -9.009 -25.949 5.707 1.00 55.75 79 GLY A N 1
ATOM 615 C CA . GLY A 1 79 ? -7.716 -26.190 5.041 1.00 55.75 79 GLY A CA 1
ATOM 616 C C . GLY A 1 79 ? -7.545 -25.502 3.678 1.00 55.75 79 GLY A C 1
ATOM 617 O O . GLY A 1 79 ? -6.432 -25.189 3.266 1.00 55.75 79 GLY A O 1
ATOM 618 N N . ARG A 1 80 ? -8.645 -25.217 2.969 1.00 60.50 80 ARG A N 1
ATOM 619 C CA . ARG A 1 80 ? -8.605 -24.692 1.589 1.00 60.50 80 ARG A CA 1
ATOM 620 C C . ARG A 1 80 ? -8.135 -23.226 1.470 1.00 60.50 80 ARG A C 1
ATOM 622 O O . ARG A 1 80 ? -7.509 -22.890 0.465 1.00 60.50 80 ARG A O 1
ATOM 629 N N . PRO A 1 81 ? -8.453 -22.324 2.419 1.00 66.50 81 PRO A N 1
ATOM 630 C CA . PRO A 1 81 ? -7.928 -20.957 2.423 1.00 66.50 81 PRO A CA 1
ATOM 631 C C . PRO A 1 81 ? -6.457 -20.875 2.849 1.00 66.50 81 PRO A C 1
ATOM 633 O O . PRO A 1 81 ? -5.711 -20.086 2.276 1.00 66.50 81 PRO A O 1
ATOM 636 N N . GLU A 1 82 ? -6.032 -21.699 3.811 1.00 77.06 82 GLU A N 1
ATOM 637 C CA . GLU A 1 82 ? -4.650 -21.717 4.311 1.00 77.06 82 GLU A CA 1
ATOM 638 C C . GLU A 1 82 ? -3.664 -22.223 3.253 1.00 77.06 82 GLU A C 1
ATOM 640 O O . GLU A 1 82 ? -2.598 -21.638 3.070 1.00 77.06 82 GLU A O 1
ATOM 645 N N . GLU A 1 83 ? -4.046 -23.252 2.492 1.00 82.00 83 GLU A N 1
ATOM 646 C CA . GLU A 1 83 ? -3.249 -23.763 1.373 1.00 82.00 83 GLU A CA 1
ATOM 647 C C . GLU A 1 83 ? -3.043 -22.692 0.292 1.00 82.00 83 GLU A C 1
ATOM 649 O O . GLU A 1 83 ? -1.918 -22.444 -0.133 1.00 82.00 83 GLU A O 1
ATOM 654 N N . LYS A 1 84 ? -4.104 -21.954 -0.063 1.00 82.19 84 LYS A N 1
ATOM 655 C CA . LYS A 1 84 ? -4.007 -20.832 -1.010 1.00 82.19 84 LYS A CA 1
ATOM 656 C C . LYS A 1 84 ? -3.123 -19.701 -0.498 1.00 82.19 84 LYS A C 1
ATOM 658 O O . LYS A 1 84 ? -2.398 -19.101 -1.286 1.00 82.19 84 LYS A O 1
ATOM 663 N N . TYR A 1 85 ? -3.190 -19.392 0.795 1.00 82.31 85 TYR A N 1
ATOM 664 C CA . TYR A 1 85 ? -2.345 -18.363 1.396 1.00 82.31 85 TYR A CA 1
ATOM 665 C C . TYR A 1 85 ? -0.868 -18.776 1.369 1.00 82.31 85 TYR A C 1
ATOM 667 O O . TYR A 1 85 ? -0.001 -17.979 1.016 1.00 82.31 85 TYR A O 1
ATOM 675 N N . ARG A 1 86 ? -0.586 -20.050 1.651 1.00 90.12 86 ARG A N 1
ATOM 676 C CA . ARG A 1 86 ? 0.760 -20.618 1.576 1.00 90.12 86 ARG A CA 1
ATOM 677 C C . ARG A 1 86 ? 1.300 -20.651 0.144 1.00 90.12 86 ARG A C 1
ATOM 679 O O . ARG A 1 86 ? 2.461 -20.317 -0.070 1.00 90.12 86 ARG A O 1
ATOM 686 N N . ASP A 1 87 ? 0.472 -20.988 -0.841 1.00 89.88 87 ASP A N 1
ATOM 687 C CA . ASP A 1 87 ? 0.858 -20.930 -2.256 1.00 89.88 87 ASP A CA 1
ATOM 688 C C . ASP A 1 87 ? 1.165 -19.495 -2.702 1.00 89.88 87 ASP A C 1
ATOM 690 O O . ASP A 1 87 ? 2.177 -19.255 -3.358 1.00 89.88 87 ASP A O 1
ATOM 694 N N . GLN A 1 88 ? 0.354 -18.524 -2.270 1.00 91.94 88 GLN A N 1
ATOM 695 C CA . GLN A 1 88 ? 0.614 -17.104 -2.519 1.00 91.94 88 GLN A CA 1
ATOM 696 C C . GLN A 1 88 ? 1.927 -16.637 -1.883 1.00 91.94 88 GLN A C 1
ATOM 698 O O . GLN A 1 88 ? 2.689 -15.921 -2.530 1.00 91.94 88 GLN A O 1
ATOM 703 N N . GLN A 1 89 ? 2.225 -17.058 -0.651 1.00 93.62 89 GLN A N 1
ATOM 704 C CA . GLN A 1 89 ? 3.506 -16.755 -0.007 1.00 93.62 89 GLN A CA 1
ATOM 705 C C . GLN A 1 89 ? 4.686 -17.355 -0.779 1.00 93.62 89 GLN A C 1
ATOM 707 O O . GLN A 1 89 ? 5.646 -16.642 -1.070 1.00 93.62 89 GLN A O 1
ATOM 712 N N . ASN A 1 90 ? 4.585 -18.619 -1.200 1.00 94.75 90 ASN A N 1
ATOM 713 C CA . ASN A 1 90 ? 5.622 -19.273 -2.002 1.00 94.75 90 ASN A CA 1
ATOM 714 C C . ASN A 1 90 ? 5.861 -18.553 -3.338 1.00 94.75 90 ASN A C 1
ATOM 716 O O . ASN A 1 90 ? 6.996 -18.463 -3.809 1.00 94.75 90 ASN A O 1
ATOM 720 N N . ASP A 1 91 ? 4.807 -18.053 -3.981 1.00 94.38 91 ASP A N 1
ATOM 721 C CA . ASP A 1 91 ? 4.936 -17.335 -5.247 1.00 94.38 91 ASP A CA 1
ATOM 722 C C . ASP A 1 91 ? 5.530 -15.933 -5.062 1.00 94.38 91 ASP A C 1
ATOM 724 O O . ASP A 1 91 ? 6.359 -15.516 -5.874 1.00 94.38 91 ASP A O 1
ATOM 728 N N . ILE A 1 92 ? 5.207 -15.242 -3.964 1.00 92.56 92 ILE A N 1
ATOM 729 C CA . ILE A 1 92 ? 5.863 -13.981 -3.587 1.00 92.56 92 ILE A CA 1
ATOM 730 C C . ILE A 1 92 ? 7.361 -14.209 -3.348 1.00 92.56 92 ILE A C 1
ATOM 732 O O . ILE A 1 92 ? 8.186 -13.469 -3.886 1.00 92.56 92 ILE A O 1
ATOM 736 N N . GLU A 1 93 ? 7.740 -15.257 -2.617 1.00 95.31 93 GLU A N 1
ATOM 737 C CA . GLU A 1 93 ? 9.149 -15.591 -2.381 1.00 95.31 93 GLU A CA 1
ATOM 738 C C . GLU A 1 93 ? 9.901 -15.893 -3.686 1.00 95.31 93 GLU A C 1
ATOM 740 O O . GLU A 1 93 ? 11.017 -15.405 -3.895 1.00 95.31 93 GLU A O 1
ATOM 745 N N . LYS A 1 94 ? 9.283 -16.638 -4.613 1.00 96.25 94 LYS A N 1
ATOM 746 C CA . LYS A 1 94 ? 9.860 -16.886 -5.946 1.00 96.25 94 LYS A CA 1
ATOM 747 C C . LYS A 1 94 ? 10.039 -15.594 -6.740 1.00 96.25 94 LYS A C 1
ATOM 749 O O . LYS A 1 94 ? 11.064 -15.440 -7.409 1.00 96.25 94 LYS A O 1
ATOM 754 N N . LEU A 1 95 ? 9.069 -14.680 -6.682 1.00 93.44 95 LEU A N 1
ATOM 755 C CA . LEU A 1 95 ? 9.151 -13.389 -7.365 1.00 93.44 95 LEU A CA 1
ATOM 756 C C . LEU A 1 95 ? 10.293 -12.540 -6.803 1.00 93.44 95 LEU A C 1
ATOM 758 O O . LEU A 1 95 ? 11.125 -12.083 -7.586 1.00 93.44 95 LEU A O 1
ATOM 762 N N . ILE A 1 96 ? 10.415 -12.435 -5.478 1.00 92.62 96 ILE A N 1
ATOM 763 C CA . ILE A 1 96 ? 11.521 -11.726 -4.813 1.00 92.62 96 ILE A CA 1
ATOM 764 C C . ILE A 1 96 ? 12.871 -12.333 -5.217 1.00 92.62 96 ILE A C 1
ATOM 766 O O . ILE A 1 96 ? 13.787 -11.617 -5.625 1.00 92.62 96 ILE A O 1
ATOM 770 N N . ALA A 1 97 ? 12.998 -13.663 -5.196 1.00 95.62 97 ALA A N 1
ATOM 771 C CA . ALA A 1 97 ? 14.224 -14.338 -5.620 1.00 95.62 97 ALA A CA 1
ATOM 772 C C . ALA A 1 97 ? 14.556 -14.081 -7.104 1.00 95.62 97 ALA A C 1
ATOM 774 O O . ALA A 1 97 ? 15.729 -13.972 -7.476 1.00 95.62 97 ALA A O 1
ATOM 775 N N . SER A 1 98 ? 13.540 -13.982 -7.966 1.00 94.38 98 SER A N 1
ATOM 776 C CA . SER A 1 98 ? 13.725 -13.645 -9.381 1.00 94.38 98 SER A CA 1
ATOM 777 C C . SER A 1 98 ? 14.165 -12.191 -9.580 1.00 94.38 98 SER A C 1
ATOM 779 O O . SER A 1 98 ? 15.039 -11.925 -10.409 1.00 94.38 98 SER A O 1
ATOM 781 N N . GLU A 1 99 ? 13.629 -11.268 -8.780 1.00 93.50 99 GLU A N 1
ATOM 782 C CA . GLU A 1 99 ? 13.957 -9.847 -8.827 1.00 93.50 99 GLU A CA 1
ATOM 783 C C . GLU A 1 99 ? 15.394 -9.591 -8.370 1.00 93.50 99 GLU A C 1
ATOM 785 O O . GLU A 1 99 ? 16.135 -8.889 -9.063 1.00 93.50 99 GLU A O 1
ATOM 790 N N . ILE A 1 100 ? 15.830 -10.240 -7.285 1.00 94.69 100 ILE A N 1
ATOM 791 C CA . ILE A 1 100 ? 17.217 -10.181 -6.804 1.00 94.69 100 ILE A CA 1
ATOM 792 C C . ILE A 1 100 ? 18.180 -10.647 -7.904 1.00 94.69 100 ILE A C 1
ATOM 794 O O . ILE A 1 100 ? 19.110 -9.922 -8.258 1.00 94.69 100 ILE A O 1
ATOM 798 N N . LYS A 1 101 ? 17.914 -11.795 -8.542 1.00 95.69 101 LYS A N 1
ATOM 799 C CA . LYS A 1 101 ? 18.745 -12.291 -9.658 1.00 95.69 101 LYS A CA 1
ATOM 800 C C . LYS A 1 101 ? 18.747 -11.340 -10.856 1.00 95.69 101 LYS A C 1
ATOM 802 O O . LYS A 1 101 ? 19.771 -11.170 -11.519 1.00 95.69 101 LYS A O 1
ATOM 807 N N . ALA A 1 102 ? 17.609 -10.723 -11.173 1.00 92.81 102 ALA A N 1
ATOM 808 C CA . ALA A 1 102 ? 17.520 -9.742 -12.251 1.00 92.81 102 ALA A CA 1
ATOM 809 C C . ALA A 1 102 ? 18.287 -8.451 -11.919 1.00 92.81 102 ALA A C 1
ATOM 811 O O . ALA A 1 102 ? 18.859 -7.826 -12.815 1.00 92.81 102 ALA A O 1
ATOM 812 N N . HIS A 1 103 ? 18.308 -8.044 -10.650 1.00 91.56 103 HIS A N 1
ATOM 813 C CA . HIS A 1 103 ? 19.099 -6.918 -10.169 1.00 91.56 103 HIS A CA 1
ATOM 814 C C . HIS A 1 103 ? 20.603 -7.220 -10.246 1.00 91.56 103 HIS A C 1
ATOM 816 O O . HIS A 1 103 ? 21.351 -6.437 -10.823 1.00 91.56 103 HIS A O 1
ATOM 822 N N . GLU A 1 104 ? 21.044 -8.389 -9.776 1.00 95.00 104 GLU A N 1
ATOM 823 C CA . GLU A 1 104 ? 22.444 -8.832 -9.874 1.00 95.00 104 GLU A CA 1
ATOM 824 C C . GLU A 1 104 ? 22.949 -8.852 -11.322 1.00 95.00 104 GLU A C 1
ATOM 826 O O . GLU A 1 104 ? 24.040 -8.361 -11.611 1.00 95.00 104 GLU A O 1
ATOM 831 N N . ARG A 1 105 ? 22.135 -9.351 -12.262 1.00 94.56 105 ARG A N 1
ATOM 832 C CA . ARG A 1 105 ? 22.468 -9.330 -13.697 1.00 94.56 105 ARG A CA 1
ATOM 833 C C . ARG A 1 105 ? 22.583 -7.913 -14.254 1.00 94.56 105 ARG A C 1
ATOM 835 O O . ARG A 1 105 ? 23.481 -7.654 -15.049 1.00 94.56 105 ARG A O 1
ATOM 842 N N . ARG A 1 106 ? 21.699 -6.996 -13.844 1.00 93.19 106 ARG A N 1
ATOM 843 C CA . ARG A 1 106 ? 21.774 -5.580 -14.243 1.00 93.19 106 ARG A CA 1
ATOM 844 C C . ARG A 1 106 ? 23.043 -4.918 -13.713 1.00 93.19 106 ARG A C 1
ATOM 846 O O . ARG A 1 106 ? 23.699 -4.197 -14.457 1.00 93.19 106 ARG A O 1
ATOM 853 N N . GLU A 1 107 ? 23.415 -5.193 -12.469 1.00 95.25 107 GLU A N 1
ATOM 854 C CA . GLU A 1 107 ? 24.641 -4.665 -11.866 1.00 95.25 107 GLU A CA 1
ATOM 855 C C . GLU A 1 107 ? 25.907 -5.231 -12.519 1.00 95.25 107 GLU A C 1
ATOM 857 O O . GLU A 1 107 ? 26.856 -4.487 -12.764 1.00 95.25 107 GLU A O 1
ATOM 862 N N . LEU A 1 108 ? 25.919 -6.518 -12.878 1.00 95.69 108 LEU A N 1
ATOM 863 C CA . LEU A 1 108 ? 27.003 -7.106 -13.669 1.00 95.69 108 LEU A CA 1
ATOM 864 C C . LEU A 1 108 ? 27.117 -6.447 -15.049 1.00 95.69 108 LEU A C 1
ATOM 866 O O . LEU A 1 108 ? 28.201 -5.997 -15.413 1.00 95.69 108 LEU A O 1
ATOM 870 N N . ALA A 1 109 ? 26.002 -6.293 -15.767 1.00 95.44 109 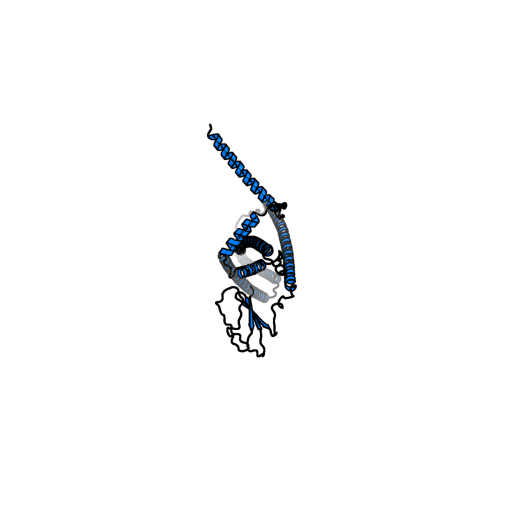ALA A N 1
ATOM 871 C CA . ALA A 1 109 ? 25.991 -5.641 -17.076 1.00 95.44 109 ALA A CA 1
ATOM 872 C C . ALA A 1 109 ? 26.460 -4.176 -17.006 1.00 95.44 109 ALA A C 1
ATOM 874 O O . ALA A 1 109 ? 27.204 -3.722 -17.871 1.00 95.44 109 ALA A O 1
ATOM 875 N N . ARG A 1 110 ? 26.084 -3.435 -15.953 1.00 93.50 110 ARG A N 1
ATOM 876 C CA . ARG A 1 110 ? 26.574 -2.066 -15.710 1.00 93.50 110 ARG A CA 1
ATOM 877 C C . ARG A 1 110 ? 28.085 -2.026 -15.487 1.00 93.50 110 ARG A C 1
ATOM 879 O O . ARG A 1 110 ? 28.750 -1.152 -16.036 1.00 93.50 110 ARG A O 1
ATOM 886 N N . LYS A 1 111 ? 28.633 -2.965 -14.710 1.00 96.25 111 LYS A N 1
ATOM 887 C CA . LYS A 1 111 ? 30.082 -3.067 -14.478 1.00 96.25 111 LYS A CA 1
ATOM 888 C C . LYS A 1 111 ? 30.839 -3.394 -15.763 1.00 96.25 111 LYS A C 1
ATOM 890 O O . LYS A 1 111 ? 31.849 -2.755 -16.037 1.00 96.25 111 LYS A O 1
ATOM 895 N N . GLU A 1 112 ? 30.345 -4.340 -16.558 1.00 96.69 112 GLU A N 1
ATOM 896 C CA . GLU A 1 112 ? 30.945 -4.684 -17.854 1.00 96.69 112 GLU A CA 1
ATOM 897 C C . GLU A 1 112 ? 30.911 -3.499 -18.825 1.00 96.69 112 GLU A C 1
ATOM 899 O O . GLU A 1 112 ? 31.930 -3.169 -19.429 1.00 96.69 112 GLU A O 1
ATOM 904 N N . LEU A 1 113 ? 29.778 -2.799 -18.915 1.00 93.19 113 LEU A N 1
ATOM 905 C CA . LEU A 1 113 ? 29.638 -1.620 -19.767 1.00 93.19 113 LEU A CA 1
ATOM 906 C C . LEU A 1 113 ? 30.609 -0.506 -19.346 1.00 93.19 113 LEU A C 1
ATOM 908 O O . LEU A 1 113 ? 31.297 0.053 -20.196 1.00 93.19 113 LEU A O 1
ATOM 912 N N . ALA A 1 114 ? 30.754 -0.252 -18.043 1.00 94.38 114 ALA A N 1
ATOM 913 C CA . ALA A 1 114 ? 31.713 0.725 -17.527 1.00 94.38 114 ALA A CA 1
ATOM 914 C C . ALA A 1 114 ? 33.176 0.357 -17.848 1.00 94.38 114 ALA A C 1
ATOM 916 O O . ALA A 1 114 ? 34.005 1.241 -18.082 1.00 94.38 114 ALA A O 1
ATOM 917 N N . LEU A 1 115 ? 33.528 -0.934 -17.872 1.00 96.94 115 LEU A N 1
ATOM 918 C CA . LEU A 1 115 ? 34.863 -1.378 -18.291 1.00 96.94 115 LEU A CA 1
ATOM 919 C C . LEU A 1 115 ? 35.094 -1.107 -19.781 1.00 96.94 115 LEU A C 1
ATOM 921 O O . LEU A 1 115 ? 36.116 -0.517 -20.138 1.00 96.94 115 LEU A O 1
ATOM 925 N N . VAL A 1 116 ? 34.123 -1.456 -20.629 1.00 95.75 116 VAL A N 1
ATOM 926 C CA . VAL A 1 116 ? 34.187 -1.222 -22.080 1.00 95.75 116 VAL A CA 1
ATOM 927 C C . VAL A 1 116 ? 34.264 0.274 -22.401 1.00 95.75 116 VAL A C 1
ATOM 929 O O . VAL A 1 116 ? 35.067 0.684 -23.241 1.00 95.75 116 VAL A O 1
ATOM 932 N N . GLU A 1 117 ? 33.493 1.117 -21.712 1.00 95.12 117 GLU A N 1
ATOM 933 C CA . GLU A 1 117 ? 33.559 2.575 -21.869 1.00 95.12 117 GLU A CA 1
ATOM 934 C C . GLU A 1 117 ? 34.941 3.128 -21.506 1.00 95.12 117 GLU A C 1
ATOM 936 O O . GLU A 1 117 ? 35.514 3.921 -22.257 1.00 95.12 117 GLU A O 1
ATOM 941 N N . ASN A 1 118 ? 35.525 2.672 -20.395 1.00 95.50 118 ASN A N 1
ATOM 942 C CA . ASN A 1 118 ? 36.867 3.085 -19.983 1.00 95.50 118 ASN A CA 1
ATOM 943 C C . ASN A 1 118 ? 37.958 2.622 -20.962 1.00 95.50 118 ASN A C 1
ATOM 945 O O . ASN A 1 118 ? 38.940 3.335 -21.185 1.00 95.50 118 ASN A O 1
ATOM 949 N N . GLU A 1 119 ? 37.820 1.439 -21.558 1.00 95.88 119 GLU A N 1
ATOM 950 C CA . GLU A 1 119 ? 38.717 0.968 -22.619 1.00 95.88 119 GLU A CA 1
ATOM 951 C C . GLU A 1 119 ? 38.574 1.797 -23.898 1.00 95.88 119 GLU A C 1
ATOM 953 O O . GLU A 1 119 ? 39.580 2.224 -24.469 1.00 95.88 119 GLU A O 1
ATOM 958 N N . ALA A 1 120 ? 37.344 2.111 -24.310 1.00 95.38 120 ALA A N 1
ATOM 959 C CA . ALA A 1 120 ? 37.083 2.964 -25.464 1.00 95.38 120 ALA A CA 1
ATOM 960 C C . ALA A 1 120 ? 37.649 4.382 -25.272 1.00 95.38 120 ALA A C 1
ATOM 962 O O . ALA A 1 120 ? 38.231 4.949 -26.202 1.00 95.38 120 ALA A O 1
ATOM 963 N N . LEU A 1 121 ? 37.534 4.944 -24.063 1.00 93.94 121 LEU A N 1
ATOM 964 C CA . LEU A 1 121 ? 38.132 6.233 -23.711 1.00 93.94 121 LEU A CA 1
ATOM 965 C C . LEU A 1 121 ? 39.662 6.189 -23.782 1.00 93.94 121 LEU A C 1
ATOM 967 O O . LEU A 1 121 ? 40.261 7.075 -24.393 1.00 93.94 121 LEU A O 1
ATOM 971 N N . ARG A 1 122 ? 40.302 5.143 -23.241 1.00 94.88 122 ARG A N 1
ATOM 972 C CA . ARG A 1 122 ? 41.761 4.959 -23.355 1.00 94.88 122 ARG A CA 1
ATOM 973 C C . ARG A 1 122 ? 42.207 4.834 -24.813 1.00 94.88 122 ARG A C 1
ATOM 975 O O . ARG A 1 122 ? 43.136 5.525 -25.226 1.00 94.88 122 ARG A O 1
ATOM 982 N N . ALA A 1 123 ? 41.500 4.046 -25.622 1.00 94.69 123 ALA A N 1
ATOM 983 C CA . ALA A 1 123 ? 41.794 3.898 -27.046 1.00 94.69 123 ALA A CA 1
ATOM 984 C C . ALA A 1 123 ? 41.646 5.222 -27.822 1.00 94.69 123 ALA A C 1
ATOM 986 O O . ALA A 1 123 ? 42.442 5.508 -28.720 1.00 94.69 123 ALA A O 1
ATOM 987 N N . ARG A 1 124 ? 40.654 6.059 -27.477 1.00 93.69 124 ARG A N 1
ATOM 988 C CA . ARG A 1 124 ? 40.510 7.411 -28.047 1.00 93.69 124 ARG A CA 1
ATOM 989 C C . ARG A 1 124 ? 41.680 8.313 -27.667 1.00 93.69 124 ARG A C 1
ATOM 991 O O . ARG A 1 124 ? 42.256 8.934 -28.554 1.00 93.69 124 ARG A O 1
ATOM 998 N N . GLN A 1 125 ? 42.069 8.334 -26.393 1.00 93.94 125 GLN A N 1
ATOM 999 C CA . GLN A 1 125 ? 43.211 9.126 -25.925 1.00 93.94 125 GLN A CA 1
ATOM 1000 C C . GLN A 1 125 ? 44.520 8.712 -26.611 1.00 93.94 125 GLN A C 1
ATOM 1002 O O . GLN A 1 125 ? 45.330 9.564 -26.969 1.00 93.94 125 GLN A O 1
ATOM 1007 N N . GLU A 1 126 ? 44.741 7.416 -26.837 1.00 94.00 126 GLU A N 1
ATOM 1008 C CA . GLU A 1 126 ? 45.915 6.941 -27.576 1.00 94.00 126 GLU A CA 1
ATOM 1009 C C . GLU A 1 126 ? 45.897 7.349 -29.051 1.00 94.00 126 GLU A C 1
ATOM 1011 O O . GLU A 1 126 ? 46.935 7.744 -29.586 1.00 94.00 126 GLU A O 1
ATOM 1016 N N . LYS A 1 127 ? 44.735 7.283 -29.716 1.00 92.38 127 LYS A N 1
ATOM 1017 C CA . LYS A 1 127 ? 44.588 7.770 -31.097 1.00 92.38 127 LYS A CA 1
ATOM 1018 C C . LYS A 1 127 ? 44.870 9.268 -31.195 1.00 92.38 127 LYS A C 1
ATOM 1020 O O . LYS A 1 127 ? 45.602 9.676 -32.089 1.00 92.38 127 LYS A O 1
ATOM 1025 N N . GLU A 1 128 ? 44.361 10.059 -30.256 1.00 90.00 128 GLU A N 1
ATOM 1026 C CA . GLU A 1 128 ? 44.598 11.505 -30.210 1.00 90.00 128 GLU A CA 1
ATOM 1027 C C . GLU A 1 128 ? 46.084 11.831 -29.992 1.00 90.00 128 GLU A C 1
ATOM 1029 O O . GLU A 1 128 ? 46.642 12.676 -30.688 1.00 90.00 128 GLU A O 1
ATOM 1034 N N . LYS A 1 129 ? 46.769 11.103 -29.097 1.00 90.56 129 LYS A N 1
ATOM 1035 C CA . LYS A 1 129 ? 48.225 11.238 -28.907 1.00 90.56 129 LYS A CA 1
ATOM 1036 C C . LYS A 1 129 ? 49.010 10.920 -30.181 1.00 90.56 129 LYS A C 1
ATOM 1038 O O . LYS A 1 129 ? 49.952 11.637 -30.503 1.00 90.56 129 LYS A O 1
ATOM 1043 N N . LYS A 1 130 ? 48.627 9.865 -30.911 1.00 89.69 130 LYS A N 1
ATOM 1044 C CA . LYS A 1 130 ? 49.259 9.499 -32.192 1.00 89.69 130 LYS A CA 1
ATOM 1045 C C . LYS A 1 130 ? 49.012 10.544 -33.277 1.00 89.69 130 LYS A C 1
ATOM 1047 O O . LYS A 1 130 ? 49.912 10.800 -34.066 1.00 89.69 130 LYS A O 1
ATOM 1052 N N . GLN A 1 131 ? 47.821 11.140 -33.310 1.00 83.69 131 GLN A N 1
ATOM 1053 C CA . GLN A 1 131 ? 47.494 12.198 -34.261 1.00 83.69 131 GLN A CA 1
ATOM 1054 C C . GLN A 1 131 ? 48.322 13.461 -33.997 1.00 83.69 131 GLN A C 1
ATOM 1056 O O . GLN A 1 131 ? 48.954 13.958 -34.922 1.00 83.69 131 GLN A O 1
ATOM 1061 N N . ARG A 1 132 ? 48.427 13.897 -32.734 1.00 79.12 132 ARG A N 1
ATOM 1062 C CA . ARG A 1 132 ? 49.280 15.037 -32.350 1.00 79.12 132 ARG A CA 1
ATOM 1063 C C . ARG A 1 132 ? 50.755 14.804 -32.689 1.00 79.12 132 ARG A C 1
ATOM 1065 O O . ARG A 1 132 ? 51.382 15.656 -33.297 1.00 79.12 132 ARG A O 1
ATOM 1072 N N . ALA A 1 133 ? 51.282 13.611 -32.402 1.00 78.44 133 ALA A N 1
ATOM 1073 C CA . ALA A 1 133 ? 52.661 13.262 -32.757 1.00 78.44 133 ALA A CA 1
ATOM 1074 C C . ALA A 1 133 ? 52.917 13.196 -34.280 1.00 78.44 133 ALA A C 1
ATOM 1076 O O . ALA A 1 133 ? 54.060 13.323 -34.711 1.00 78.44 133 ALA A O 1
ATOM 1077 N N . GLY A 1 134 ? 51.881 12.961 -35.096 1.00 74.31 134 GLY A N 1
ATOM 1078 C CA . GLY A 1 134 ? 51.970 12.992 -36.559 1.00 74.31 134 GLY A CA 1
ATOM 1079 C C . GLY A 1 134 ? 51.905 14.407 -37.142 1.00 74.31 134 GLY A C 1
ATOM 1080 O O . GLY A 1 134 ? 52.560 14.671 -38.148 1.00 74.31 134 GLY A O 1
ATOM 1081 N N . GLU A 1 135 ? 51.160 15.310 -36.501 1.00 69.69 135 GLU A N 1
ATOM 1082 C CA . GLU A 1 135 ? 51.115 16.737 -36.849 1.00 69.69 135 GLU A CA 1
ATOM 1083 C C . GLU A 1 135 ? 52.467 17.415 -36.561 1.00 69.69 135 GLU A C 1
ATOM 1085 O O . GLU A 1 135 ? 52.993 18.099 -37.434 1.00 69.69 135 GLU A O 1
ATOM 1090 N N . ASP A 1 136 ? 53.120 17.091 -35.438 1.00 61.53 136 ASP A N 1
ATOM 1091 C CA . ASP A 1 136 ? 54.467 17.593 -35.100 1.00 61.53 136 ASP A CA 1
ATOM 1092 C C . ASP A 1 136 ? 55.575 17.104 -36.068 1.00 61.53 136 ASP A C 1
ATOM 1094 O O . ASP A 1 136 ? 56.667 17.671 -36.125 1.00 61.53 136 ASP A O 1
ATOM 1098 N N . ALA A 1 137 ? 55.320 16.044 -36.848 1.00 57.97 137 ALA A N 1
ATOM 1099 C CA . ALA A 1 137 ? 56.264 15.491 -37.826 1.00 57.97 137 ALA A CA 1
ATOM 1100 C C . ALA A 1 137 ? 56.120 16.090 -39.241 1.00 57.97 137 ALA A C 1
ATOM 1102 O O . ALA A 1 137 ? 56.981 15.848 -40.089 1.00 57.97 137 ALA A O 1
ATOM 1103 N N . GLN A 1 138 ? 55.061 16.864 -39.517 1.00 53.66 138 GLN A N 1
ATOM 1104 C CA . GLN A 1 138 ? 54.847 17.523 -40.815 1.00 53.66 138 GLN A CA 1
ATOM 1105 C C . GLN A 1 138 ? 55.548 18.889 -40.951 1.00 53.66 138 GLN A C 1
ATOM 1107 O O . GLN A 1 138 ? 55.597 19.426 -42.057 1.00 53.66 138 GLN A O 1
ATOM 1112 N N . ASP A 1 139 ? 56.184 19.400 -39.892 1.00 50.16 139 ASP A N 1
ATOM 1113 C CA . ASP A 1 139 ? 56.879 20.700 -39.888 1.00 50.16 139 ASP A CA 1
ATOM 1114 C C . ASP A 1 139 ? 58.340 20.667 -40.405 1.00 50.16 139 ASP A C 1
ATOM 1116 O O . ASP A 1 139 ? 59.077 21.647 -40.278 1.00 50.16 139 ASP A O 1
ATOM 1120 N N . PHE A 1 140 ? 58.772 19.586 -41.067 1.00 44.62 140 PHE A N 1
ATOM 1121 C CA . PHE A 1 140 ? 60.053 19.532 -41.795 1.00 44.62 140 PHE A CA 1
ATOM 1122 C C . PHE A 1 140 ? 59.846 19.401 -43.318 1.00 44.62 140 PHE A C 1
ATOM 1124 O O . PHE A 1 140 ? 59.681 18.287 -43.821 1.00 44.62 140 PHE A O 1
ATOM 1131 N N . PRO A 1 141 ? 59.914 20.498 -44.102 1.00 46.31 141 PRO A N 1
ATOM 1132 C CA . PRO A 1 141 ? 59.906 20.426 -45.556 1.00 46.31 141 PRO A CA 1
ATOM 1133 C C . PRO A 1 141 ? 61.344 20.271 -46.071 1.00 46.31 141 PRO A C 1
ATOM 1135 O O . PRO A 1 141 ? 62.117 21.227 -46.106 1.00 46.31 141 PRO A O 1
ATOM 1138 N N . GLY A 1 142 ? 61.711 19.057 -46.481 1.00 40.59 142 GLY A N 1
ATOM 1139 C CA . GLY A 1 142 ? 63.022 18.750 -47.050 1.00 40.59 142 GLY A CA 1
ATOM 1140 C C . GLY A 1 142 ? 62.912 17.970 -48.354 1.00 40.59 142 GLY A C 1
ATOM 1141 O O . GLY A 1 142 ? 62.608 16.785 -48.339 1.00 40.59 142 GLY A O 1
ATOM 1142 N N . GLU A 1 143 ? 63.209 18.667 -49.452 1.00 47.75 143 GLU A N 1
ATOM 1143 C CA . GLU A 1 143 ? 63.694 18.136 -50.732 1.00 47.75 143 GLU A CA 1
ATOM 1144 C C . GLU A 1 143 ? 62.788 17.175 -51.508 1.00 47.75 143 GLU A C 1
ATOM 1146 O O . GLU A 1 143 ? 62.832 15.961 -51.331 1.00 47.75 143 GLU A O 1
ATOM 1151 N N . ASN A 1 144 ? 62.100 17.707 -52.528 1.00 38.81 144 ASN A N 1
ATOM 1152 C CA . ASN A 1 144 ? 62.071 17.027 -53.822 1.00 38.81 144 ASN A CA 1
ATOM 1153 C C . ASN A 1 144 ? 61.615 17.923 -54.992 1.00 38.81 144 ASN A C 1
ATOM 1155 O O . ASN A 1 144 ? 60.727 18.757 -54.857 1.00 38.81 144 ASN A O 1
ATOM 1159 N N . LEU A 1 145 ? 62.215 17.653 -56.157 1.00 41.53 145 LEU A N 1
ATOM 1160 C CA . LEU A 1 145 ? 61.930 18.138 -57.517 1.00 41.53 145 LEU A CA 1
ATOM 1161 C C . LEU A 1 145 ? 62.511 19.487 -57.990 1.00 41.53 145 LEU A C 1
ATOM 1163 O O . LEU A 1 145 ? 61.826 20.493 -58.162 1.00 41.53 145 LEU A O 1
ATOM 1167 N N . SER A 1 146 ? 63.764 19.401 -58.444 1.00 44.66 146 SER A N 1
ATOM 1168 C CA . SER A 1 146 ? 64.268 20.119 -59.620 1.00 44.66 146 SER A CA 1
ATOM 1169 C C . SER A 1 146 ? 64.387 19.128 -60.786 1.00 44.66 146 SER A C 1
ATOM 1171 O O . SER A 1 146 ? 65.141 18.170 -60.657 1.00 44.66 146 SER A O 1
ATOM 1173 N N . LEU A 1 147 ? 63.644 19.320 -61.891 1.00 43.56 147 LEU A N 1
ATOM 1174 C CA . LEU A 1 147 ? 63.972 18.823 -63.251 1.00 43.56 147 LEU A CA 1
ATOM 1175 C C . LEU A 1 147 ? 62.866 19.175 -64.265 1.00 43.56 147 LEU A C 1
ATOM 1177 O O . LEU A 1 147 ? 62.067 18.333 -64.664 1.00 43.56 147 LEU A O 1
ATOM 1181 N N . LYS A 1 148 ? 62.815 20.441 -64.702 1.00 37.59 148 LYS A N 1
ATOM 1182 C CA . LYS A 1 148 ? 62.218 20.853 -65.993 1.00 37.59 148 LYS A CA 1
ATOM 1183 C C . LYS A 1 148 ? 62.496 22.334 -66.263 1.00 37.59 148 LYS A C 1
ATOM 1185 O O . LYS A 1 148 ? 61.638 23.180 -66.042 1.00 37.59 148 LYS A O 1
ATOM 1190 N N . LYS A 1 149 ? 63.709 22.651 -66.727 1.00 40.81 149 LYS A N 1
ATOM 1191 C CA . LYS A 1 149 ? 64.035 23.904 -67.444 1.00 40.81 149 LYS A CA 1
ATOM 1192 C C . LYS A 1 149 ? 65.457 23.838 -68.005 1.00 40.81 149 LYS A C 1
ATOM 1194 O O . LYS A 1 149 ? 66.384 24.425 -67.464 1.00 40.81 149 LYS A O 1
ATOM 1199 N N . LEU A 1 150 ? 65.631 23.101 -69.099 1.00 38.56 150 LEU A N 1
ATOM 1200 C CA . LEU A 1 150 ? 66.813 23.233 -69.952 1.00 38.56 150 LEU A CA 1
ATOM 1201 C C . LEU A 1 150 ? 66.494 22.652 -71.329 1.00 38.56 150 LEU A C 1
ATOM 1203 O O . LEU A 1 150 ? 66.481 21.438 -71.465 1.00 38.56 150 LEU A O 1
ATOM 1207 N N . LEU A 1 151 ? 66.151 23.515 -72.294 1.00 35.44 151 LEU A N 1
ATOM 1208 C CA . LEU A 1 151 ? 66.303 23.338 -73.753 1.00 35.44 151 LEU A CA 1
ATOM 1209 C C . LEU A 1 151 ? 65.406 24.339 -74.488 1.00 35.44 151 LEU A C 1
ATOM 1211 O O . LEU A 1 151 ? 64.271 24.035 -74.832 1.00 35.44 151 LEU A O 1
ATOM 1215 N N . GLN A 1 152 ? 65.930 25.537 -74.736 1.00 35.53 152 GLN A N 1
ATOM 1216 C CA . GLN A 1 152 ? 65.497 26.399 -75.838 1.00 35.53 152 GLN A CA 1
ATOM 1217 C C . GLN A 1 152 ? 66.596 27.433 -76.095 1.00 35.53 152 GLN A C 1
ATOM 1219 O O . GLN A 1 152 ? 66.605 28.502 -75.495 1.00 35.53 152 GLN A O 1
ATOM 1224 N N . THR A 1 153 ? 67.536 27.113 -76.986 1.00 32.53 153 THR A N 1
ATOM 1225 C CA . THR A 1 153 ? 68.367 28.126 -77.648 1.00 32.53 153 THR A CA 1
ATOM 1226 C C . THR A 1 153 ? 68.715 27.723 -79.083 1.00 32.53 153 THR A C 1
ATOM 1228 O O . THR A 1 153 ? 69.177 26.620 -79.364 1.00 32.53 153 THR A O 1
ATOM 1231 N N . SER A 1 154 ? 68.576 28.722 -79.958 1.00 31.95 154 SER A N 1
ATOM 1232 C CA . SER A 1 154 ? 69.207 28.910 -81.272 1.00 31.95 154 SER A CA 1
ATOM 1233 C C . SER A 1 154 ? 68.679 28.106 -82.474 1.00 31.95 154 SER A C 1
ATOM 1235 O O . SER A 1 154 ? 68.771 26.885 -82.531 1.00 31.95 154 SER A O 1
ATOM 1237 N N . LYS A 1 155 ? 68.260 28.814 -83.535 1.00 35.19 155 LYS A N 1
ATOM 1238 C CA . LYS A 1 155 ? 69.158 29.207 -84.639 1.00 35.19 155 LYS A CA 1
ATOM 1239 C C . LYS A 1 155 ? 68.494 30.196 -85.608 1.00 35.19 155 LYS A C 1
ATOM 1241 O O . LYS A 1 155 ? 67.279 30.329 -85.686 1.00 35.19 155 LYS A O 1
ATOM 1246 N N . THR A 1 156 ? 69.374 30.934 -86.263 1.00 33.12 156 THR A N 1
ATOM 1247 C CA . THR A 1 156 ? 69.238 32.171 -87.029 1.00 33.12 156 THR A CA 1
ATOM 1248 C C . THR A 1 156 ? 69.187 31.932 -88.548 1.00 33.12 156 THR A C 1
ATOM 1250 O O . THR A 1 156 ? 69.547 30.860 -89.022 1.00 33.12 156 THR A O 1
ATOM 1253 N N . SER A 1 157 ? 68.886 33.014 -89.287 1.00 31.30 157 SER A N 1
ATOM 1254 C CA . SER A 1 157 ? 69.350 33.328 -90.658 1.00 31.30 157 SER A CA 1
ATOM 1255 C C . SER A 1 157 ? 68.447 32.981 -91.868 1.00 31.30 157 SER A C 1
ATOM 1257 O O . SER A 1 157 ? 68.080 31.837 -92.105 1.00 31.30 157 SER A O 1
ATOM 1259 N N . LYS A 1 158 ? 68.143 34.014 -92.674 1.00 39.19 158 LYS A N 1
ATOM 1260 C CA . LYS A 1 158 ? 67.662 34.005 -94.086 1.00 39.19 158 LYS A CA 1
ATOM 1261 C C . LYS A 1 158 ? 68.857 34.458 -94.988 1.00 39.19 158 LYS A C 1
ATOM 1263 O O . LYS A 1 158 ? 69.834 34.892 -94.378 1.00 39.19 158 LYS A O 1
ATOM 1268 N N . PRO A 1 159 ? 68.830 34.557 -96.352 1.00 47.25 159 PRO A N 1
ATOM 1269 C CA . PRO A 1 159 ? 67.738 34.367 -97.335 1.00 47.25 159 PRO A CA 1
ATOM 1270 C C . PRO A 1 159 ? 68.130 33.747 -98.730 1.00 47.25 159 PRO A C 1
ATOM 1272 O O . PRO A 1 159 ? 69.293 33.495 -99.015 1.00 47.25 159 PRO A O 1
ATOM 1275 N N . LYS A 1 160 ? 67.127 33.653 -99.634 1.00 36.34 160 LYS A N 1
ATOM 1276 C CA . LYS A 1 160 ? 67.161 33.745 -101.128 1.00 36.34 160 LYS A CA 1
ATOM 1277 C C . LYS A 1 160 ? 67.797 32.619 -101.975 1.00 36.34 160 LYS A C 1
ATOM 1279 O O . LYS A 1 160 ? 68.983 32.685 -102.258 1.00 36.34 160 LYS A O 1
ATOM 1284 N N . ILE A 1 161 ? 66.953 31.778 -102.598 1.00 42.59 161 ILE A N 1
ATOM 1285 C CA . ILE A 1 161 ? 67.085 31.345 -104.012 1.00 42.59 161 ILE A CA 1
ATOM 1286 C C . ILE A 1 161 ? 65.670 31.229 -104.612 1.00 42.59 161 ILE A C 1
ATOM 1288 O O . ILE A 1 161 ? 64.921 30.310 -104.303 1.00 42.59 161 ILE A O 1
ATOM 1292 N N . ASN A 1 162 ? 65.305 32.198 -105.451 1.00 45.06 162 ASN A N 1
ATOM 1293 C CA . ASN A 1 162 ? 64.071 32.258 -106.236 1.00 45.06 162 ASN A CA 1
ATOM 1294 C C . ASN A 1 162 ? 64.487 32.108 -107.704 1.00 45.06 162 ASN A C 1
ATOM 1296 O O . ASN A 1 162 ? 65.117 33.038 -108.194 1.00 45.06 162 ASN A O 1
ATOM 1300 N N . LEU A 1 163 ? 64.197 30.963 -108.345 1.00 45.81 163 LEU A N 1
ATOM 1301 C CA . LEU A 1 163 ? 63.879 30.815 -109.790 1.00 45.81 163 LEU A CA 1
ATOM 1302 C C . LEU A 1 163 ? 63.655 29.344 -110.221 1.00 45.81 163 LEU A C 1
ATOM 1304 O O . LEU A 1 163 ? 63.227 29.101 -111.338 1.00 45.81 163 LEU A O 1
ATOM 1308 N N . PHE A 1 164 ? 63.879 28.353 -109.348 1.00 44.62 164 PHE A N 1
ATOM 1309 C CA . PHE A 1 164 ? 63.613 26.928 -109.642 1.00 44.62 164 PHE A CA 1
ATOM 1310 C C . PHE A 1 164 ? 62.327 26.393 -108.979 1.00 44.62 164 PHE A C 1
ATOM 1312 O O . PHE A 1 164 ? 62.072 25.193 -108.967 1.00 44.62 164 PHE A O 1
ATOM 1319 N N . MET A 1 165 ? 61.522 27.282 -108.384 1.00 46.69 165 MET A N 1
ATOM 1320 C CA . MET A 1 165 ? 60.411 26.872 -107.527 1.00 46.69 165 MET A CA 1
ATOM 1321 C C . MET A 1 165 ? 59.136 26.564 -108.310 1.00 46.69 165 MET A C 1
ATOM 1323 O O . MET A 1 165 ? 58.529 25.569 -107.991 1.00 46.69 165 MET A O 1
ATOM 1327 N N . ALA A 1 166 ? 58.759 27.264 -109.385 1.00 50.97 166 ALA A N 1
ATOM 1328 C CA . ALA A 1 166 ? 57.415 27.099 -109.975 1.00 50.97 166 ALA A CA 1
ATOM 1329 C C . ALA A 1 166 ? 57.074 25.675 -110.494 1.00 50.97 166 ALA A C 1
ATOM 1331 O O . ALA A 1 166 ? 55.967 25.203 -110.270 1.00 50.97 166 ALA A O 1
ATOM 1332 N N . THR A 1 167 ? 58.019 24.936 -111.089 1.00 50.28 167 THR A N 1
ATOM 1333 C CA . THR A 1 167 ? 57.816 23.526 -111.509 1.00 50.28 167 THR A CA 1
ATOM 1334 C C . THR A 1 167 ? 58.066 22.501 -110.398 1.00 50.28 167 THR A C 1
ATOM 1336 O O . THR A 1 167 ? 57.673 21.340 -110.514 1.00 50.28 167 THR A O 1
ATOM 1339 N N . LEU A 1 168 ? 58.722 22.910 -109.309 1.00 50.94 168 LEU A N 1
ATOM 1340 C CA . LEU A 1 168 ? 58.773 22.130 -108.076 1.00 50.94 168 LEU A CA 1
ATOM 1341 C C . LEU A 1 168 ? 57.541 22.387 -107.213 1.00 50.94 168 LEU A C 1
ATOM 1343 O O . LEU A 1 168 ? 57.139 21.458 -106.539 1.00 50.94 168 LEU A O 1
ATOM 1347 N N . THR A 1 169 ? 56.915 23.563 -107.266 1.00 52.34 169 THR A N 1
ATOM 1348 C CA . THR A 1 169 ? 55.753 23.941 -106.459 1.00 52.34 169 THR A CA 1
ATOM 1349 C C . THR A 1 169 ? 54.545 23.088 -106.826 1.00 52.34 169 THR A C 1
ATOM 1351 O O . THR A 1 169 ? 53.964 22.511 -105.925 1.00 52.34 169 THR A O 1
ATOM 1354 N N . GLU A 1 170 ? 54.256 22.835 -108.107 1.00 52.62 170 GLU A N 1
ATOM 1355 C CA . GLU A 1 170 ? 53.175 21.900 -108.489 1.00 52.62 170 GLU A CA 1
ATOM 1356 C C . GLU A 1 170 ? 53.465 20.443 -108.067 1.00 52.62 170 GLU A C 1
ATOM 1358 O O . GLU A 1 170 ? 52.570 19.713 -107.639 1.00 52.62 170 GLU A O 1
ATOM 1363 N N . ARG A 1 171 ? 54.734 20.002 -108.111 1.00 53.03 171 ARG A N 1
ATOM 1364 C CA . ARG A 1 171 ? 55.149 18.680 -107.596 1.00 53.03 171 ARG A CA 1
ATOM 1365 C C . ARG A 1 171 ? 55.187 18.617 -106.065 1.00 53.03 171 ARG A C 1
ATOM 1367 O O . ARG A 1 171 ? 54.964 17.542 -105.517 1.00 53.03 171 ARG A O 1
ATOM 1374 N N . PHE A 1 172 ? 55.468 19.725 -105.383 1.00 53.38 172 PHE A N 1
ATOM 1375 C CA . PHE A 1 172 ? 55.491 19.854 -103.926 1.00 53.38 172 PHE A CA 1
ATOM 1376 C C . PHE A 1 172 ? 54.078 19.959 -103.365 1.00 53.38 172 PHE A C 1
ATOM 1378 O O . PHE A 1 172 ? 53.812 19.294 -102.377 1.00 53.38 172 PHE A O 1
ATOM 1385 N N . GLU A 1 173 ? 53.171 20.685 -104.018 1.00 58.91 173 GLU A N 1
ATOM 1386 C CA . GLU A 1 173 ? 51.749 20.770 -103.675 1.00 58.91 173 GLU A CA 1
ATOM 1387 C C . GLU A 1 173 ? 51.061 19.419 -103.894 1.00 58.91 173 GLU A C 1
ATOM 1389 O O . GLU A 1 173 ? 50.390 18.925 -102.991 1.00 58.91 173 GLU A O 1
ATOM 1394 N N . ALA A 1 174 ? 51.322 18.735 -105.017 1.00 58.94 174 ALA A N 1
ATOM 1395 C CA . ALA A 1 174 ? 50.871 17.356 -105.200 1.00 58.94 174 ALA A CA 1
ATOM 1396 C C . ALA A 1 174 ? 51.482 16.418 -104.139 1.00 58.94 174 ALA A C 1
ATOM 1398 O O . ALA A 1 174 ? 50.777 15.605 -103.547 1.00 58.94 174 ALA A O 1
ATOM 1399 N N . ALA A 1 175 ? 52.780 16.531 -103.836 1.00 61.06 175 ALA A N 1
ATOM 1400 C CA . ALA A 1 175 ? 53.430 15.726 -102.796 1.00 61.06 175 ALA A CA 1
ATOM 1401 C C . ALA A 1 175 ? 52.993 16.082 -101.360 1.00 61.06 175 ALA A C 1
ATOM 1403 O O . ALA A 1 175 ? 53.158 15.261 -100.455 1.00 61.06 175 ALA A O 1
ATOM 1404 N N . GLU A 1 176 ? 52.476 17.285 -101.124 1.00 64.06 176 GLU A N 1
ATOM 1405 C CA . GLU A 1 176 ? 51.870 17.717 -99.864 1.00 64.06 176 GLU A CA 1
ATOM 1406 C C . GLU A 1 17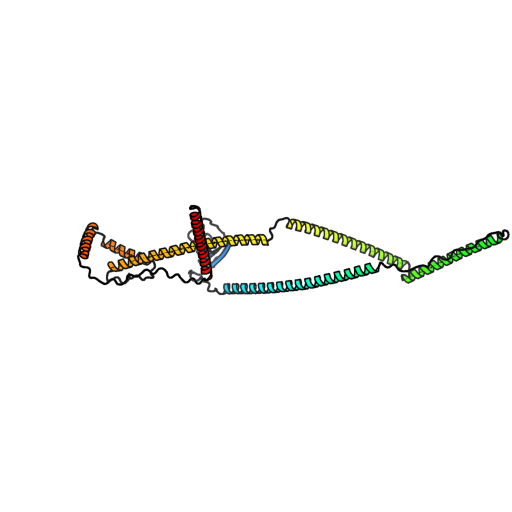6 ? 50.442 17.206 -99.742 1.00 64.06 176 GLU A C 1
ATOM 1408 O O . GLU A 1 176 ? 50.122 16.644 -98.703 1.00 64.06 176 GLU A O 1
ATOM 1413 N N . GLN A 1 177 ? 49.641 17.243 -100.808 1.00 68.25 177 GLN A N 1
ATOM 1414 C CA . GLN A 1 177 ? 48.329 16.589 -100.851 1.00 68.25 177 GLN A CA 1
ATOM 1415 C C . GLN A 1 177 ? 48.455 15.070 -100.662 1.00 68.25 177 GLN A C 1
ATOM 1417 O O . GLN A 1 177 ? 47.741 14.482 -99.857 1.00 68.25 177 GLN A O 1
ATOM 1422 N N . TRP A 1 178 ? 49.431 14.419 -101.306 1.00 64.31 178 TRP A N 1
ATOM 1423 C CA . TRP A 1 178 ? 49.731 12.996 -101.085 1.00 64.31 178 TRP A CA 1
ATOM 1424 C C . TRP A 1 178 ? 50.301 12.696 -99.693 1.00 64.31 178 TRP A C 1
ATOM 1426 O O . TRP A 1 178 ? 50.201 11.555 -99.232 1.00 64.31 178 TRP A O 1
ATOM 1436 N N . ARG A 1 179 ? 50.928 13.677 -99.027 1.00 69.56 179 ARG A N 1
ATOM 1437 C CA . ARG A 1 179 ? 51.335 13.565 -97.618 1.00 69.56 179 ARG A CA 1
ATOM 1438 C C . ARG A 1 179 ? 50.141 13.746 -96.688 1.00 69.56 179 ARG A C 1
ATOM 1440 O O . ARG A 1 179 ? 50.024 12.940 -95.778 1.00 69.56 179 ARG A O 1
ATOM 1447 N N . GLN A 1 180 ? 49.253 14.700 -96.958 1.00 74.00 180 GLN A N 1
ATOM 1448 C CA . GLN A 1 180 ? 48.012 14.930 -96.217 1.00 74.00 180 GLN A CA 1
ATOM 1449 C C . GLN A 1 180 ? 47.076 13.724 -96.312 1.00 74.00 180 GLN A C 1
ATOM 1451 O O . GLN A 1 180 ? 46.693 13.177 -95.289 1.00 74.00 180 GLN A O 1
ATOM 1456 N N . LEU A 1 181 ? 46.839 13.193 -97.512 1.00 71.62 181 LEU A N 1
ATOM 1457 C CA . LEU A 1 181 ? 46.078 11.954 -97.710 1.00 71.62 181 LEU A CA 1
ATOM 1458 C C . LEU A 1 181 ? 46.711 10.758 -96.985 1.00 71.62 181 LEU A C 1
ATOM 1460 O O . LEU A 1 181 ? 46.004 9.892 -96.479 1.00 71.62 181 LEU A O 1
ATOM 1464 N N . ARG A 1 182 ? 48.048 10.692 -96.903 1.00 70.88 182 ARG A N 1
ATOM 1465 C CA . ARG A 1 182 ? 48.744 9.643 -96.139 1.00 70.88 182 ARG A CA 1
ATOM 1466 C C . ARG A 1 182 ? 48.649 9.843 -94.634 1.00 70.88 182 ARG A C 1
ATOM 1468 O O . ARG A 1 182 ? 48.536 8.847 -93.926 1.00 70.88 182 ARG A O 1
ATOM 1475 N N . THR A 1 183 ? 48.706 11.077 -94.140 1.00 73.31 183 THR A N 1
ATOM 1476 C CA . THR A 1 183 ? 48.503 11.369 -92.717 1.00 73.31 183 THR A CA 1
ATOM 1477 C C . THR A 1 183 ? 47.055 11.124 -92.322 1.00 73.31 183 THR A C 1
ATOM 1479 O O . THR A 1 183 ? 46.832 10.465 -91.320 1.00 73.31 183 THR A O 1
ATOM 1482 N N . GLU A 1 184 ? 46.088 11.507 -93.155 1.00 75.75 184 GLU A N 1
ATOM 1483 C CA . GLU A 1 184 ? 44.665 11.215 -92.961 1.00 75.75 184 GLU A CA 1
ATOM 1484 C C . GLU A 1 184 ? 44.398 9.708 -93.002 1.00 75.75 184 GLU A C 1
ATOM 1486 O O . GLU A 1 184 ? 43.697 9.183 -92.144 1.00 75.75 184 GLU A O 1
ATOM 1491 N N . GLN A 1 185 ? 45.011 8.964 -93.931 1.00 73.94 185 GLN A N 1
ATOM 1492 C CA . GLN A 1 185 ? 44.925 7.501 -93.935 1.00 73.94 185 GLN A CA 1
ATOM 1493 C C . GLN A 1 185 ? 45.600 6.863 -92.716 1.00 73.94 185 GLN A C 1
ATOM 1495 O O . GLN A 1 185 ? 45.119 5.846 -92.219 1.00 73.94 185 GLN A O 1
ATOM 1500 N N . ALA A 1 186 ? 46.716 7.414 -92.235 1.00 77.19 186 ALA A N 1
ATOM 1501 C CA . ALA A 1 186 ? 47.379 6.933 -91.026 1.00 77.19 186 ALA A CA 1
ATOM 1502 C C . ALA A 1 186 ? 46.547 7.232 -89.770 1.00 77.19 186 ALA A C 1
ATOM 1504 O O . ALA A 1 186 ? 46.463 6.390 -88.879 1.00 77.19 186 ALA A O 1
ATOM 1505 N N . GLU A 1 187 ? 45.886 8.386 -89.718 1.00 81.50 187 GLU A N 1
ATOM 1506 C CA . GLU A 1 187 ? 44.936 8.743 -88.668 1.00 81.50 187 GLU A CA 1
ATOM 1507 C C . GLU A 1 187 ? 43.695 7.856 -88.718 1.00 81.50 187 GLU A C 1
ATOM 1509 O O . GLU A 1 187 ? 43.317 7.303 -87.692 1.00 81.50 187 GLU A O 1
ATOM 1514 N N . LEU A 1 188 ? 43.122 7.609 -89.898 1.00 80.38 188 LEU A N 1
ATOM 1515 C CA . LEU A 1 188 ? 42.020 6.661 -90.096 1.00 80.38 188 LEU A CA 1
ATOM 1516 C C . LEU A 1 188 ? 42.390 5.249 -89.638 1.00 80.38 188 LEU A C 1
ATOM 1518 O O . LEU A 1 188 ? 41.608 4.608 -88.939 1.00 80.38 188 LEU A O 1
ATOM 1522 N N . LYS A 1 189 ? 43.595 4.772 -89.968 1.00 85.38 189 LYS A N 1
ATOM 1523 C CA . LYS A 1 189 ? 44.100 3.483 -89.471 1.00 85.38 189 LYS A CA 1
ATOM 1524 C C . LYS A 1 189 ? 44.248 3.484 -87.958 1.00 85.38 189 LYS A C 1
ATOM 1526 O O . LYS A 1 189 ? 43.830 2.532 -87.313 1.00 85.38 189 LYS A O 1
ATOM 1531 N N . ARG A 1 190 ? 44.769 4.568 -87.383 1.00 87.81 190 ARG A N 1
ATOM 1532 C CA . ARG A 1 190 ? 44.889 4.717 -85.933 1.00 87.81 190 ARG A CA 1
ATOM 1533 C C . ARG A 1 190 ? 43.519 4.712 -85.251 1.00 87.81 190 ARG A C 1
ATOM 1535 O O . ARG A 1 190 ? 43.367 4.027 -84.247 1.00 87.81 190 ARG A O 1
ATOM 1542 N N . TYR A 1 191 ? 42.529 5.422 -85.795 1.00 85.44 191 TYR A N 1
ATOM 1543 C CA . TYR A 1 191 ? 41.155 5.405 -85.292 1.00 85.44 191 TYR A CA 1
ATOM 1544 C C . TYR A 1 191 ? 40.546 4.007 -85.378 1.00 85.44 191 TYR A C 1
ATOM 1546 O O . TYR A 1 191 ? 39.939 3.550 -84.411 1.00 85.44 191 TYR A O 1
ATOM 1554 N N . HIS A 1 192 ? 40.771 3.298 -86.484 1.00 84.25 192 HIS A N 1
ATOM 1555 C CA . HIS A 1 192 ? 40.305 1.926 -86.656 1.00 84.25 192 HIS A CA 1
ATOM 1556 C C . HIS A 1 192 ? 40.960 0.965 -85.652 1.00 84.25 192 HIS A C 1
ATOM 1558 O O . HIS A 1 192 ? 40.263 0.219 -84.977 1.00 84.25 192 HIS A O 1
ATOM 1564 N N . GLU A 1 193 ? 42.276 1.053 -85.449 1.00 86.69 193 GLU A N 1
ATOM 1565 C CA . GLU A 1 193 ? 42.991 0.269 -84.434 1.00 86.69 193 GLU A CA 1
ATOM 1566 C C . GLU A 1 193 ? 42.521 0.589 -83.008 1.00 86.69 193 GLU A C 1
ATOM 1568 O O . GLU A 1 193 ? 42.409 -0.310 -82.176 1.00 86.69 193 GLU A O 1
ATOM 1573 N N . THR A 1 194 ? 42.238 1.859 -82.694 1.00 84.81 194 THR A N 1
ATOM 1574 C CA . THR A 1 194 ? 41.660 2.217 -81.389 1.00 84.81 194 THR A CA 1
ATOM 1575 C C . THR A 1 194 ? 40.236 1.701 -81.237 1.00 84.81 194 THR A C 1
ATOM 1577 O O . THR A 1 194 ? 39.873 1.266 -80.149 1.00 84.81 194 THR A O 1
ATOM 1580 N N . PHE A 1 195 ? 39.448 1.701 -82.311 1.00 80.12 195 PHE A N 1
ATOM 1581 C CA . PHE A 1 195 ? 38.084 1.193 -82.301 1.00 80.12 195 PHE A CA 1
ATOM 1582 C C . PHE A 1 195 ? 38.055 -0.326 -82.102 1.00 80.12 195 PHE A C 1
ATOM 1584 O O . PHE A 1 195 ? 37.305 -0.800 -81.258 1.00 80.12 195 PHE A O 1
ATOM 1591 N N . GLU A 1 196 ? 38.931 -1.078 -82.772 1.00 80.50 196 GLU A N 1
ATOM 1592 C CA . GLU A 1 196 ? 39.064 -2.527 -82.573 1.00 80.50 196 GLU A CA 1
ATOM 1593 C C . GLU A 1 196 ? 39.536 -2.875 -81.154 1.00 80.50 196 GLU A C 1
ATOM 1595 O O . GLU A 1 196 ? 38.967 -3.758 -80.520 1.00 80.50 196 GLU A O 1
ATOM 1600 N N . LYS A 1 197 ? 40.489 -2.121 -80.585 1.00 84.88 197 LYS A N 1
ATOM 1601 C CA . LYS A 1 197 ? 40.896 -2.303 -79.178 1.00 84.88 197 LYS A CA 1
ATOM 1602 C C . LYS A 1 197 ? 39.750 -2.058 -78.200 1.00 84.88 197 LYS A C 1
ATOM 1604 O O . LYS A 1 197 ? 39.632 -2.765 -77.205 1.00 84.88 197 LYS A O 1
ATOM 1609 N N . ILE A 1 198 ? 38.916 -1.052 -78.463 1.00 80.94 198 ILE A N 1
ATOM 1610 C CA . ILE A 1 198 ? 37.722 -0.772 -77.657 1.00 80.94 198 ILE A CA 1
ATOM 1611 C C . ILE A 1 198 ? 36.697 -1.899 -77.834 1.00 80.94 198 ILE A C 1
ATOM 1613 O O . ILE A 1 198 ? 36.141 -2.380 -76.851 1.00 80.94 198 ILE A O 1
ATOM 1617 N N . LYS A 1 199 ? 36.484 -2.367 -79.066 1.00 80.50 199 LYS A N 1
ATOM 1618 C CA . LYS A 1 199 ? 35.570 -3.467 -79.387 1.00 80.50 199 LYS A CA 1
ATOM 1619 C C . LYS A 1 199 ? 35.965 -4.766 -78.674 1.00 80.50 199 LYS A C 1
ATOM 1621 O O . LYS A 1 199 ? 35.112 -5.411 -78.065 1.00 80.50 199 LYS A O 1
ATOM 1626 N N . GLU A 1 200 ? 37.254 -5.101 -78.686 1.00 81.38 200 GLU A N 1
ATOM 1627 C CA . GLU A 1 200 ? 37.823 -6.263 -77.997 1.00 81.38 200 GLU A CA 1
ATOM 1628 C C . GLU A 1 200 ? 37.748 -6.112 -76.469 1.00 81.38 200 GLU A C 1
ATOM 1630 O O . GLU A 1 200 ? 37.314 -7.036 -75.784 1.00 81.38 200 GLU A O 1
ATOM 1635 N N . ALA A 1 201 ? 38.072 -4.931 -75.928 1.00 79.75 201 ALA A N 1
ATOM 1636 C CA . ALA A 1 201 ? 38.019 -4.670 -74.488 1.00 79.75 201 ALA A CA 1
ATOM 1637 C C . ALA A 1 201 ? 36.594 -4.717 -73.907 1.00 79.75 201 ALA A C 1
ATOM 1639 O O . ALA A 1 201 ? 36.416 -5.121 -72.759 1.00 79.75 201 ALA A O 1
ATOM 1640 N N . ILE A 1 202 ? 35.581 -4.309 -74.679 1.00 75.06 202 ILE A N 1
ATOM 1641 C CA . ILE A 1 202 ? 34.174 -4.350 -74.247 1.00 75.06 202 ILE A CA 1
ATOM 1642 C C . ILE A 1 202 ? 33.534 -5.721 -74.572 1.00 75.06 202 ILE A C 1
ATOM 1644 O O . ILE A 1 202 ? 32.480 -6.069 -74.032 1.00 75.06 202 ILE A O 1
ATOM 1648 N N . GLY A 1 203 ? 34.185 -6.545 -75.402 1.00 73.25 203 GLY A N 1
ATOM 1649 C CA . GLY A 1 203 ? 33.713 -7.885 -75.758 1.00 73.25 203 GLY A CA 1
ATOM 1650 C C . GLY A 1 203 ? 32.392 -7.860 -76.530 1.00 73.25 203 GLY A C 1
ATOM 1651 O O . GLY A 1 203 ? 31.535 -8.718 -76.317 1.00 73.25 203 GLY A O 1
ATOM 1652 N N . ILE A 1 204 ? 32.199 -6.842 -77.373 1.00 77.06 204 ILE A N 1
ATOM 1653 C CA . ILE A 1 204 ? 30.991 -6.667 -78.184 1.00 77.06 204 ILE A CA 1
ATOM 1654 C C . ILE A 1 204 ? 31.313 -7.092 -79.615 1.00 77.06 204 ILE A C 1
ATOM 1656 O O . ILE A 1 204 ? 32.101 -6.449 -80.309 1.00 77.06 204 ILE A O 1
ATOM 1660 N N . SER A 1 205 ? 30.706 -8.185 -80.068 1.00 70.19 205 SER A N 1
ATOM 1661 C CA . SER A 1 205 ? 30.959 -8.740 -81.403 1.00 70.19 205 SER A CA 1
ATOM 1662 C C . SER A 1 205 ? 30.330 -7.887 -82.515 1.00 70.19 205 SER A C 1
ATOM 1664 O O . SER A 1 205 ? 30.968 -7.683 -83.551 1.00 70.19 205 SER A O 1
ATOM 1666 N N . ASP A 1 206 ? 29.151 -7.308 -82.251 1.00 76.38 206 ASP A N 1
ATOM 1667 C CA . ASP A 1 206 ? 28.338 -6.540 -83.202 1.00 76.38 206 ASP A CA 1
ATOM 1668 C C . ASP A 1 206 ? 27.788 -5.238 -82.602 1.00 76.38 206 ASP A C 1
ATOM 1670 O O . ASP A 1 206 ? 27.417 -5.183 -81.432 1.00 76.38 206 ASP A O 1
ATOM 1674 N N . ILE A 1 207 ? 27.656 -4.194 -83.428 1.00 75.94 207 ILE A N 1
ATOM 1675 C CA . ILE A 1 207 ? 27.106 -2.882 -83.022 1.00 75.94 207 ILE A CA 1
ATOM 1676 C C . ILE A 1 207 ? 25.699 -3.029 -82.413 1.00 75.94 207 ILE A C 1
ATOM 1678 O O . ILE A 1 207 ? 25.379 -2.362 -81.434 1.00 75.94 207 ILE A O 1
ATOM 1682 N N . ASN A 1 208 ? 24.905 -3.977 -82.916 1.00 78.38 208 ASN A N 1
ATOM 1683 C CA . ASN A 1 208 ? 23.572 -4.277 -82.390 1.00 78.38 208 ASN A CA 1
ATOM 1684 C C . ASN A 1 208 ? 23.602 -4.830 -80.947 1.00 78.38 208 ASN A C 1
ATOM 1686 O O . ASN A 1 208 ? 22.683 -4.564 -80.177 1.00 78.38 208 ASN A O 1
ATOM 1690 N N . ASP A 1 209 ? 24.653 -5.565 -80.550 1.00 80.81 209 ASP A N 1
ATOM 1691 C CA . ASP A 1 209 ? 24.839 -6.023 -79.159 1.00 80.81 209 ASP A CA 1
ATOM 1692 C C . ASP A 1 209 ? 25.234 -4.845 -78.248 1.00 80.81 209 ASP A C 1
ATOM 1694 O O . ASP A 1 209 ? 24.771 -4.755 -77.110 1.00 80.81 209 ASP A O 1
ATOM 1698 N N . ALA A 1 210 ? 25.992 -3.865 -78.763 1.00 78.62 210 ALA A N 1
ATOM 1699 C CA . ALA A 1 210 ? 26.243 -2.614 -78.040 1.00 78.62 210 ALA A CA 1
ATOM 1700 C C . ALA A 1 210 ? 24.935 -1.868 -77.754 1.00 78.62 210 ALA A C 1
ATOM 1702 O O . ALA A 1 210 ? 24.671 -1.499 -76.610 1.00 78.62 210 ALA A O 1
ATOM 1703 N N . GLU A 1 211 ? 24.107 -1.674 -78.783 1.00 82.06 211 GLU A N 1
ATOM 1704 C CA . GLU A 1 211 ? 22.822 -0.984 -78.663 1.00 82.06 211 GLU A CA 1
ATOM 1705 C C . GLU A 1 211 ? 21.883 -1.704 -77.690 1.00 82.06 211 GLU A C 1
ATOM 1707 O O . GLU A 1 211 ? 21.301 -1.059 -76.817 1.00 82.06 211 GLU A O 1
ATOM 1712 N N . ALA A 1 212 ? 21.797 -3.037 -77.756 1.00 82.56 212 ALA A N 1
ATOM 1713 C CA . ALA A 1 212 ? 21.002 -3.827 -76.819 1.00 82.56 212 ALA A CA 1
ATOM 1714 C C . ALA A 1 212 ? 21.485 -3.666 -75.366 1.00 82.56 212 ALA A C 1
ATOM 1716 O O . ALA A 1 212 ? 20.667 -3.466 -74.462 1.00 82.56 212 ALA A O 1
ATOM 1717 N N . ARG A 1 213 ? 22.805 -3.674 -75.124 1.00 83.12 213 ARG A N 1
ATOM 1718 C CA . ARG A 1 213 ? 23.368 -3.445 -73.783 1.00 83.12 213 ARG A CA 1
ATOM 1719 C C . ARG A 1 213 ? 23.099 -2.029 -73.286 1.00 83.12 213 ARG A C 1
ATOM 1721 O O . ARG A 1 213 ? 22.682 -1.891 -72.140 1.00 83.12 213 ARG A O 1
ATOM 1728 N N . PHE A 1 214 ? 23.245 -1.002 -74.124 1.00 83.94 214 PHE A N 1
ATOM 1729 C CA . PHE A 1 214 ? 22.920 0.379 -73.747 1.00 83.94 214 PHE A CA 1
ATOM 1730 C C . PHE A 1 214 ? 21.434 0.565 -73.438 1.00 83.94 214 PHE A C 1
ATOM 1732 O O . PHE A 1 214 ? 21.096 1.223 -72.455 1.00 83.94 214 PHE A O 1
ATOM 1739 N N . LEU A 1 215 ? 20.542 -0.044 -74.223 1.00 85.88 215 LEU A N 1
ATOM 1740 C CA . LEU A 1 215 ? 19.105 -0.013 -73.952 1.00 85.88 215 LEU A CA 1
ATOM 1741 C C . LEU A 1 215 ? 18.767 -0.740 -72.647 1.00 85.88 215 LEU A C 1
ATOM 1743 O O . LEU A 1 215 ? 18.000 -0.212 -71.845 1.00 85.88 215 LEU A O 1
ATOM 1747 N N . SER A 1 216 ? 19.381 -1.900 -72.391 1.00 84.25 216 SER A N 1
ATOM 1748 C CA . SER A 1 216 ? 19.185 -2.627 -71.131 1.00 84.25 216 SER A CA 1
ATOM 1749 C C . SER A 1 216 ? 19.732 -1.855 -69.924 1.00 84.25 216 SER A C 1
ATOM 1751 O O . SER A 1 216 ? 19.051 -1.755 -68.911 1.00 84.25 216 SER A O 1
ATOM 1753 N N . GLN A 1 217 ? 20.903 -1.219 -70.046 1.00 88.62 217 GLN A N 1
ATOM 1754 C CA . GLN A 1 217 ? 21.468 -0.364 -69.001 1.00 88.62 217 GLN A CA 1
ATOM 1755 C C . GLN A 1 217 ? 20.576 0.842 -68.720 1.00 88.62 217 GLN A C 1
ATOM 1757 O O . GLN A 1 217 ? 20.302 1.137 -67.559 1.00 88.62 217 GLN A O 1
ATOM 1762 N N . LYS A 1 218 ? 20.064 1.498 -69.764 1.00 91.06 218 LYS A N 1
ATOM 1763 C CA . LYS A 1 218 ? 19.133 2.614 -69.609 1.00 91.06 218 LYS A CA 1
ATOM 1764 C C . LYS A 1 218 ? 17.845 2.180 -68.903 1.00 91.06 218 LYS A C 1
ATOM 1766 O O . LYS A 1 218 ? 17.407 2.870 -67.990 1.00 91.06 218 LYS A O 1
ATOM 1771 N N . ALA A 1 219 ? 17.289 1.020 -69.260 1.00 88.81 219 ALA A N 1
ATOM 1772 C CA . ALA A 1 219 ? 16.126 0.456 -68.575 1.00 88.81 219 ALA A CA 1
ATOM 1773 C C . ALA A 1 219 ? 16.421 0.174 -67.089 1.00 88.81 219 ALA A C 1
ATOM 1775 O O . ALA A 1 219 ? 15.649 0.580 -66.225 1.00 88.81 219 ALA A O 1
ATOM 1776 N N . THR A 1 220 ? 17.577 -0.423 -66.766 1.00 90.75 220 THR A N 1
ATOM 1777 C CA . THR A 1 220 ? 17.970 -0.639 -65.361 1.00 90.75 220 THR A CA 1
ATOM 1778 C C . THR A 1 220 ? 18.201 0.668 -64.603 1.00 90.75 220 THR A C 1
ATOM 1780 O O . THR A 1 220 ? 17.904 0.753 -63.414 1.00 90.75 220 THR A O 1
ATOM 1783 N N . GLU A 1 221 ? 18.704 1.709 -65.269 1.00 92.31 221 GLU A N 1
ATOM 1784 C CA . GLU A 1 221 ? 18.878 3.030 -64.665 1.00 92.31 221 GLU A CA 1
ATOM 1785 C C . GLU A 1 221 ? 17.522 3.677 -64.353 1.00 92.31 221 GLU A C 1
ATOM 1787 O O . GLU A 1 221 ? 17.348 4.256 -63.281 1.00 92.31 221 GLU A O 1
ATOM 1792 N N . GLU A 1 222 ? 16.551 3.555 -65.260 1.00 94.12 222 GLU A N 1
ATOM 1793 C CA . GLU A 1 222 ? 15.179 4.024 -65.052 1.00 94.12 222 GLU A CA 1
ATOM 1794 C C . GLU A 1 222 ? 14.509 3.284 -63.879 1.00 94.12 222 GLU A C 1
ATOM 1796 O O . GLU A 1 222 ? 13.975 3.935 -62.979 1.00 94.12 222 GLU A O 1
ATOM 1801 N N . GLU A 1 223 ? 14.637 1.956 -63.800 1.00 94.12 223 GLU A N 1
ATOM 1802 C CA . GLU A 1 223 ? 14.133 1.156 -62.672 1.00 94.12 223 GLU A CA 1
ATOM 1803 C C . GLU A 1 223 ? 14.786 1.542 -61.335 1.00 94.12 223 GLU A C 1
ATOM 1805 O O . GLU A 1 223 ? 14.102 1.694 -60.317 1.00 94.12 223 GLU A O 1
ATOM 1810 N N . LEU A 1 224 ? 16.107 1.750 -61.316 1.00 92.62 224 LEU A N 1
ATOM 1811 C CA . LEU A 1 224 ? 16.823 2.194 -60.118 1.00 92.62 224 LEU A CA 1
ATOM 1812 C C . LEU A 1 224 ? 16.385 3.594 -59.686 1.00 92.62 224 LEU A C 1
ATOM 1814 O O . LEU A 1 224 ? 16.201 3.830 -58.491 1.00 92.62 224 LEU A O 1
ATOM 1818 N N . ARG A 1 225 ? 16.170 4.515 -60.632 1.00 94.19 225 ARG A N 1
ATOM 1819 C CA . ARG A 1 225 ? 15.634 5.852 -60.331 1.00 94.19 225 ARG A CA 1
ATOM 1820 C C . ARG A 1 225 ? 14.235 5.771 -59.729 1.00 94.19 225 ARG A C 1
ATOM 1822 O O . ARG A 1 225 ? 13.955 6.480 -58.764 1.00 94.19 225 ARG A O 1
ATOM 1829 N N . GLU A 1 226 ? 13.370 4.896 -60.239 1.00 95.94 226 GLU A N 1
ATOM 1830 C CA . GLU A 1 226 ? 12.051 4.669 -59.641 1.00 95.94 226 GLU A CA 1
ATOM 1831 C C . GLU A 1 226 ? 12.136 4.083 -58.229 1.00 95.94 226 GLU A C 1
ATOM 1833 O O . GLU A 1 226 ? 11.389 4.503 -57.343 1.00 95.94 226 GLU A O 1
ATOM 1838 N N . LEU A 1 227 ? 13.038 3.128 -57.994 1.00 94.88 227 LEU A N 1
ATOM 1839 C CA . LEU A 1 2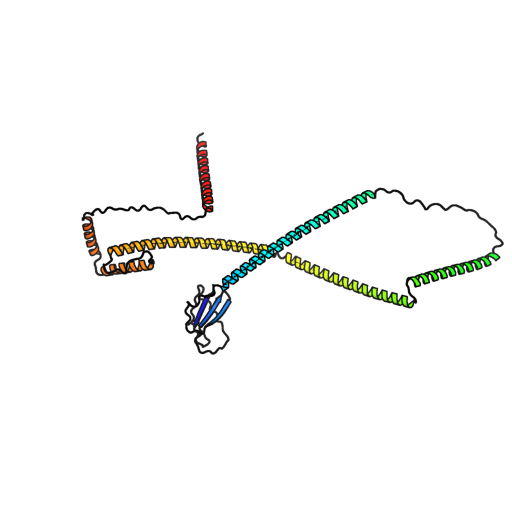27 ? 13.244 2.545 -56.668 1.00 94.88 227 LEU A CA 1
ATOM 1840 C C . LEU A 1 227 ? 13.770 3.572 -55.664 1.00 94.88 227 LEU A C 1
ATOM 1842 O O . LEU A 1 227 ? 13.273 3.618 -54.538 1.00 94.88 227 LEU A O 1
ATOM 1846 N N . VAL A 1 228 ? 14.719 4.419 -56.071 1.00 95.81 228 VAL A N 1
ATOM 1847 C CA . VAL A 1 228 ? 15.217 5.530 -55.247 1.00 95.81 228 VAL A CA 1
ATOM 1848 C C . VAL A 1 228 ? 14.073 6.479 -54.907 1.00 95.81 228 VAL A C 1
ATOM 1850 O O . VAL A 1 228 ? 13.859 6.766 -53.732 1.00 95.81 228 VAL A O 1
ATOM 1853 N N . LYS A 1 229 ? 13.261 6.870 -55.896 1.00 97.25 229 LYS A N 1
ATOM 1854 C CA . LYS A 1 229 ? 12.098 7.735 -55.675 1.00 97.25 229 LYS A CA 1
ATOM 1855 C C . LYS A 1 229 ? 11.099 7.124 -54.681 1.00 97.25 229 LYS A C 1
ATOM 1857 O O . LYS A 1 229 ? 10.672 7.797 -53.747 1.00 97.25 229 LYS A O 1
ATOM 1862 N N . LYS A 1 230 ? 10.772 5.833 -54.817 1.00 96.38 230 LYS A N 1
ATOM 1863 C CA . LYS A 1 230 ? 9.883 5.119 -53.876 1.00 96.38 230 LYS A CA 1
ATOM 1864 C C . LYS A 1 230 ? 10.478 5.033 -52.467 1.00 96.38 230 LYS A C 1
ATOM 1866 O O . LYS A 1 230 ? 9.749 5.133 -51.479 1.00 96.38 230 LYS A O 1
ATOM 1871 N N . ALA A 1 231 ? 11.791 4.837 -52.352 1.00 93.38 231 ALA A N 1
ATOM 1872 C CA . ALA A 1 231 ? 12.478 4.806 -51.064 1.00 93.38 231 ALA A CA 1
ATOM 1873 C C . ALA A 1 231 ? 12.472 6.183 -50.381 1.00 93.38 231 ALA A C 1
ATOM 1875 O O . ALA A 1 231 ? 12.229 6.259 -49.177 1.00 93.38 231 ALA A O 1
ATOM 1876 N N . GLU A 1 232 ? 12.674 7.261 -51.140 1.00 95.56 232 GLU A N 1
ATOM 1877 C CA . GLU A 1 232 ? 12.587 8.642 -50.653 1.00 95.56 232 GLU A CA 1
ATOM 1878 C C . GLU A 1 232 ? 11.170 8.995 -50.188 1.00 95.56 232 GLU A C 1
ATOM 1880 O O . GLU A 1 232 ? 10.999 9.531 -49.093 1.00 95.56 232 GLU A O 1
ATOM 1885 N N . GLU A 1 233 ? 10.145 8.635 -50.964 1.00 96.75 233 GLU A N 1
ATOM 1886 C CA . GLU A 1 233 ? 8.738 8.811 -50.582 1.00 96.75 233 GLU A CA 1
ATOM 1887 C C . GLU A 1 233 ? 8.420 8.075 -49.272 1.00 96.75 233 GLU A C 1
ATOM 1889 O O . GLU A 1 233 ? 7.835 8.655 -48.352 1.00 96.75 233 GLU A O 1
ATOM 1894 N N . LYS A 1 234 ? 8.875 6.822 -49.133 1.00 95.75 234 LYS A N 1
ATOM 1895 C CA . LYS A 1 234 ? 8.698 6.043 -47.901 1.00 95.75 234 LYS A CA 1
ATOM 1896 C C . LYS A 1 234 ? 9.440 6.660 -46.715 1.00 95.75 234 LYS A C 1
ATOM 1898 O O . LYS A 1 234 ? 8.883 6.732 -45.622 1.00 95.75 234 LYS A O 1
ATOM 1903 N N . LEU A 1 235 ? 10.674 7.122 -46.915 1.00 94.94 235 LEU A N 1
ATOM 1904 C CA . LEU A 1 235 ? 11.460 7.779 -45.871 1.00 94.94 235 LEU A CA 1
ATOM 1905 C C . LEU A 1 235 ? 10.777 9.065 -45.392 1.00 94.94 235 LEU A C 1
ATOM 1907 O O . LEU A 1 235 ? 10.705 9.305 -44.189 1.00 94.94 235 LEU A O 1
ATOM 1911 N N . ASN A 1 236 ? 10.248 9.865 -46.316 1.00 94.69 236 ASN A N 1
ATOM 1912 C CA . ASN A 1 236 ? 9.523 11.089 -45.988 1.00 94.69 236 ASN A CA 1
ATOM 1913 C C . ASN A 1 236 ? 8.219 10.791 -45.235 1.00 94.69 236 ASN A C 1
ATOM 1915 O O . ASN A 1 236 ? 7.926 11.465 -44.251 1.00 94.69 236 ASN A O 1
ATOM 1919 N N . SER A 1 237 ? 7.487 9.739 -45.619 1.00 94.81 237 SER A N 1
ATOM 1920 C CA . SER A 1 237 ? 6.301 9.285 -44.879 1.00 94.81 237 SER A CA 1
ATOM 1921 C C . SER A 1 237 ? 6.639 8.857 -43.449 1.00 94.81 237 SER A C 1
ATOM 1923 O O . SER A 1 237 ? 5.941 9.244 -42.518 1.00 94.81 237 SER A O 1
ATOM 1925 N N . MET A 1 238 ? 7.715 8.085 -43.256 1.00 92.69 238 MET A N 1
ATOM 1926 C CA . MET A 1 238 ? 8.132 7.644 -41.919 1.00 92.69 238 MET A CA 1
ATOM 1927 C C . MET A 1 238 ? 8.616 8.808 -41.049 1.00 92.69 238 MET A C 1
ATOM 1929 O O . MET A 1 238 ? 8.384 8.806 -39.844 1.00 92.69 238 MET A O 1
ATOM 1933 N N . LYS A 1 239 ? 9.274 9.814 -41.642 1.00 94.25 239 LYS A N 1
ATOM 1934 C CA . LYS A 1 239 ? 9.659 11.040 -40.929 1.00 94.25 239 LYS A CA 1
ATOM 1935 C C . LYS A 1 239 ? 8.437 11.831 -40.467 1.00 94.25 239 LYS A C 1
ATOM 1937 O O . LYS A 1 239 ? 8.392 12.213 -39.305 1.00 94.25 239 LYS A O 1
ATOM 1942 N N . ALA A 1 240 ? 7.439 12.009 -41.333 1.00 94.69 240 ALA A N 1
ATOM 1943 C CA . ALA A 1 240 ? 6.200 12.696 -40.973 1.00 94.69 240 ALA A CA 1
ATOM 1944 C C . ALA A 1 240 ? 5.441 11.969 -39.846 1.00 94.69 240 ALA A C 1
ATOM 1946 O O . ALA A 1 240 ? 4.989 12.603 -38.897 1.00 94.69 240 ALA A O 1
ATOM 1947 N N . GLU A 1 241 ? 5.355 10.636 -39.904 1.00 94.25 241 GLU A N 1
ATOM 1948 C CA . GLU A 1 241 ? 4.740 9.831 -38.839 1.00 94.25 241 GLU A CA 1
ATOM 1949 C C . GLU A 1 241 ? 5.522 9.932 -37.518 1.00 94.25 241 GLU A C 1
ATOM 1951 O O . GLU A 1 241 ? 4.927 10.067 -36.449 1.00 94.25 241 GLU A O 1
ATOM 1956 N N . ALA A 1 242 ? 6.857 9.917 -37.574 1.00 91.88 242 ALA A N 1
ATOM 1957 C CA . ALA A 1 242 ? 7.702 10.095 -36.396 1.00 91.88 242 ALA A CA 1
ATOM 1958 C C . ALA A 1 242 ? 7.523 11.481 -35.754 1.00 91.88 242 ALA A C 1
ATOM 1960 O O . ALA A 1 242 ? 7.422 11.569 -34.532 1.00 91.88 242 ALA A O 1
ATOM 1961 N N . GLU A 1 243 ? 7.436 12.546 -36.556 1.00 93.25 243 GLU A N 1
ATOM 1962 C CA . GLU A 1 243 ? 7.152 13.905 -36.079 1.00 93.25 243 GLU A CA 1
ATOM 1963 C C . GLU A 1 243 ? 5.753 14.003 -35.454 1.00 93.25 243 GLU A C 1
ATOM 1965 O O . GLU A 1 243 ? 5.597 14.563 -34.370 1.00 93.25 243 GLU A O 1
ATOM 1970 N N . GLU A 1 244 ? 4.736 13.393 -36.068 1.00 94.06 244 GLU A N 1
ATOM 1971 C CA . GLU A 1 244 ? 3.382 13.353 -35.506 1.00 94.06 244 GLU A CA 1
ATOM 1972 C C . GLU A 1 244 ? 3.345 12.607 -34.161 1.00 94.06 244 GLU A C 1
ATOM 1974 O O . GLU A 1 244 ? 2.722 13.065 -33.198 1.00 94.06 244 GLU A O 1
ATOM 1979 N N . LEU A 1 245 ? 4.038 11.469 -34.064 1.00 89.06 245 LEU A N 1
ATOM 1980 C CA . LEU A 1 245 ? 4.181 10.718 -32.816 1.00 89.06 245 LEU A CA 1
ATOM 1981 C C . LEU A 1 245 ? 4.974 11.495 -31.766 1.00 89.06 245 LEU A C 1
ATOM 1983 O O . LEU A 1 245 ? 4.655 11.409 -30.579 1.00 89.06 245 LEU A O 1
ATOM 1987 N N . GLN A 1 246 ? 5.982 12.262 -32.174 1.00 85.44 246 GLN A N 1
ATOM 1988 C CA . GLN A 1 246 ? 6.732 13.125 -31.273 1.00 85.44 246 GLN A CA 1
ATOM 1989 C C . GLN A 1 246 ? 5.837 14.233 -30.709 1.00 85.44 246 GLN A C 1
ATOM 1991 O O . GLN A 1 246 ? 5.783 14.388 -29.492 1.00 85.44 246 GLN A O 1
ATOM 1996 N N . ILE A 1 247 ? 5.059 14.918 -31.551 1.00 85.25 247 ILE A N 1
ATOM 1997 C CA . ILE A 1 247 ? 4.104 15.951 -31.120 1.00 85.25 247 ILE A CA 1
ATOM 1998 C C . ILE A 1 247 ? 3.050 15.358 -30.177 1.00 85.25 247 ILE A C 1
ATOM 2000 O O . ILE A 1 247 ? 2.750 15.944 -29.137 1.00 85.25 247 ILE A O 1
ATOM 2004 N N . LYS A 1 248 ? 2.508 14.171 -30.484 1.00 84.06 248 LYS A N 1
ATOM 2005 C CA . LYS A 1 248 ? 1.566 13.473 -29.589 1.00 84.06 248 LYS A CA 1
ATOM 2006 C C . LYS A 1 248 ? 2.210 13.119 -28.247 1.00 84.06 248 LYS A C 1
ATOM 2008 O O . LYS A 1 248 ? 1.585 13.315 -27.209 1.00 84.06 248 LYS A O 1
ATOM 2013 N N . ASN A 1 249 ? 3.453 12.638 -28.248 1.00 73.56 249 ASN A N 1
ATOM 2014 C CA . ASN A 1 249 ? 4.193 12.338 -27.020 1.00 73.56 249 ASN A CA 1
ATOM 2015 C C . ASN A 1 249 ? 4.510 13.595 -26.200 1.00 73.56 249 ASN A C 1
ATOM 2017 O O . ASN A 1 249 ? 4.422 13.562 -24.976 1.00 73.56 249 ASN A O 1
ATOM 2021 N N . GLU A 1 250 ? 4.861 14.704 -26.845 1.00 78.06 250 GLU A N 1
ATOM 2022 C CA . GLU A 1 250 ? 5.095 15.988 -26.179 1.00 78.06 250 GLU A CA 1
ATOM 2023 C C . GLU A 1 250 ? 3.793 16.567 -25.608 1.00 78.06 250 GLU A C 1
ATOM 2025 O O . GLU A 1 250 ? 3.780 17.029 -24.470 1.00 78.06 250 GLU A O 1
ATOM 2030 N N . GLY A 1 251 ? 2.672 16.442 -26.325 1.00 71.25 251 GLY A N 1
ATOM 2031 C CA . GLY A 1 251 ? 1.343 16.794 -25.820 1.00 71.25 251 GLY A CA 1
ATOM 2032 C C . GLY A 1 251 ? 0.914 15.952 -24.612 1.00 71.25 251 GLY A C 1
ATOM 2033 O O . GLY A 1 251 ? 0.347 16.485 -23.661 1.00 71.25 251 GLY A O 1
ATOM 2034 N N . LEU A 1 252 ? 1.246 14.656 -24.599 1.00 66.56 252 LEU A N 1
ATOM 2035 C CA . LEU A 1 252 ? 1.035 13.779 -23.440 1.00 66.56 252 LEU A CA 1
ATOM 2036 C C . LEU A 1 252 ? 1.960 14.113 -22.260 1.00 66.56 252 LEU A C 1
ATOM 2038 O O . LEU A 1 252 ? 1.571 13.890 -21.120 1.00 66.56 252 LEU A O 1
ATOM 2042 N N . ARG A 1 253 ? 3.158 14.657 -22.513 1.00 59.62 253 ARG A N 1
ATOM 2043 C CA . ARG A 1 253 ? 4.064 15.164 -21.465 1.00 59.62 253 ARG A CA 1
ATOM 2044 C C . ARG A 1 253 ? 3.630 16.520 -20.901 1.00 59.62 253 ARG A C 1
ATOM 2046 O O . ARG A 1 253 ? 3.957 16.816 -19.759 1.00 59.62 253 ARG A O 1
ATOM 2053 N N . GLY A 1 254 ? 2.947 17.343 -21.701 1.00 52.50 254 GLY A N 1
ATOM 2054 C CA . GLY A 1 254 ? 2.424 18.654 -21.299 1.00 52.50 254 GLY A CA 1
ATOM 2055 C C . GLY A 1 254 ? 1.107 18.593 -20.521 1.00 52.50 254 GLY A C 1
ATOM 2056 O O . GLY A 1 254 ? 0.775 19.536 -19.808 1.00 52.50 254 GLY A O 1
ATOM 2057 N N . ALA A 1 255 ? 0.367 17.485 -20.614 1.00 55.16 255 ALA A N 1
ATOM 2058 C CA . ALA A 1 255 ? -0.610 17.144 -19.595 1.00 55.16 255 ALA A CA 1
ATOM 2059 C C . ALA A 1 255 ? 0.179 16.682 -18.366 1.00 55.16 255 ALA A C 1
ATOM 2061 O O . ALA A 1 255 ? 0.836 15.646 -18.421 1.00 55.16 255 ALA A O 1
ATOM 2062 N N . GLU A 1 256 ? 0.146 17.456 -17.283 1.00 51.12 256 GLU A N 1
ATOM 2063 C CA . GLU A 1 256 ? 0.677 17.082 -15.970 1.00 51.12 256 GLU A CA 1
ATOM 2064 C C . GLU A 1 256 ? -0.089 15.861 -15.431 1.00 51.12 256 GLU A C 1
ATOM 2066 O O . GLU A 1 256 ? -0.893 15.937 -14.507 1.00 51.12 256 GLU A O 1
ATOM 2071 N N . LEU A 1 257 ? 0.117 14.696 -16.038 1.00 53.94 257 LEU A N 1
ATOM 2072 C CA . LEU A 1 257 ? -0.084 13.435 -15.362 1.00 53.94 257 LEU A CA 1
ATOM 2073 C C . LEU A 1 257 ? 1.005 13.416 -14.299 1.00 53.94 257 LEU A C 1
ATOM 2075 O O . LEU A 1 257 ? 2.168 13.136 -14.605 1.00 53.94 257 LEU A O 1
ATOM 2079 N N . GLU A 1 258 ? 0.632 13.800 -13.072 1.00 58.38 258 GLU A N 1
ATOM 2080 C CA . GLU A 1 258 ? 1.416 13.512 -11.875 1.00 58.38 258 GLU A CA 1
ATOM 2081 C C . GLU A 1 258 ? 1.995 12.112 -12.064 1.00 58.38 258 GLU A C 1
ATOM 2083 O O . GLU A 1 258 ? 1.251 11.168 -12.357 1.00 58.38 258 GLU A O 1
ATOM 2088 N N . SER A 1 259 ? 3.330 12.004 -12.014 1.00 68.06 259 SER A N 1
ATOM 2089 C CA . SER A 1 259 ? 4.012 10.722 -12.186 1.00 68.06 259 SER A CA 1
ATOM 2090 C C . SER A 1 259 ? 3.243 9.676 -11.377 1.00 68.06 259 SER A C 1
ATOM 2092 O O . SER A 1 259 ? 2.913 9.968 -10.225 1.00 68.06 259 SER A O 1
ATOM 2094 N N . PRO A 1 260 ? 2.935 8.485 -11.922 1.00 70.56 260 PRO A N 1
ATOM 2095 C CA . PRO A 1 260 ? 2.197 7.456 -11.190 1.00 70.56 260 PRO A CA 1
ATOM 2096 C C . PRO A 1 260 ? 2.757 7.213 -9.781 1.00 70.56 260 PRO A C 1
ATOM 2098 O O . PRO A 1 260 ? 2.023 6.872 -8.863 1.00 70.56 260 PRO A O 1
ATOM 2101 N N . GLN A 1 261 ? 4.054 7.464 -9.600 1.00 74.62 261 GLN A N 1
ATOM 2102 C CA . GLN A 1 261 ? 4.742 7.436 -8.321 1.00 74.62 261 GLN A CA 1
ATOM 2103 C C . GLN A 1 261 ? 4.287 8.520 -7.326 1.00 74.62 261 GLN A C 1
ATOM 2105 O O . GLN A 1 261 ? 4.067 8.196 -6.169 1.00 74.62 261 GLN A O 1
ATOM 2110 N N . ILE A 1 262 ? 4.067 9.762 -7.765 1.00 76.81 262 ILE A N 1
ATOM 2111 C CA . ILE A 1 262 ? 3.556 10.866 -6.930 1.00 76.81 262 ILE A CA 1
ATOM 2112 C C . ILE A 1 262 ? 2.113 10.579 -6.494 1.00 76.81 262 ILE A C 1
ATOM 2114 O O . ILE A 1 262 ? 1.767 10.763 -5.329 1.00 76.81 262 ILE A O 1
ATOM 2118 N N . VAL A 1 263 ? 1.282 10.063 -7.407 1.00 80.44 263 VAL A N 1
ATOM 2119 C CA . VAL A 1 263 ? -0.103 9.674 -7.090 1.00 80.44 263 VAL A CA 1
ATOM 2120 C C . VAL A 1 263 ? -0.126 8.553 -6.048 1.00 80.44 263 VAL A C 1
ATOM 2122 O O . VAL A 1 263 ? -0.897 8.612 -5.091 1.00 80.44 263 VAL A O 1
ATOM 2125 N N . LEU A 1 264 ? 0.742 7.549 -6.201 1.00 82.75 264 LEU A N 1
ATOM 2126 C CA . LEU A 1 264 ? 0.872 6.451 -5.241 1.00 82.75 264 LEU A CA 1
ATOM 2127 C C . LEU A 1 264 ? 1.428 6.917 -3.891 1.00 82.75 264 LEU A C 1
ATOM 2129 O O . LEU A 1 264 ? 0.954 6.457 -2.856 1.00 82.75 264 LEU A O 1
ATOM 2133 N N . GLU A 1 265 ? 2.398 7.831 -3.879 1.00 83.44 265 GLU A N 1
ATOM 2134 C CA . GLU A 1 265 ? 2.943 8.416 -2.648 1.00 83.44 265 GLU A CA 1
ATOM 2135 C C . GLU A 1 265 ? 1.873 9.197 -1.883 1.00 83.44 265 GLU A C 1
ATOM 2137 O O . GLU A 1 265 ? 1.718 9.000 -0.679 1.00 83.44 265 GLU A O 1
ATOM 2142 N N . LYS A 1 266 ? 1.063 9.993 -2.586 1.00 89.44 266 LYS A N 1
ATOM 2143 C CA . LYS A 1 266 ? -0.057 10.720 -1.986 1.00 89.44 266 LYS A CA 1
ATOM 2144 C C . LYS A 1 266 ? -1.117 9.778 -1.412 1.00 89.44 266 LYS A C 1
ATOM 2146 O O . LYS A 1 266 ? -1.533 9.952 -0.271 1.00 89.44 266 LYS A O 1
ATOM 2151 N N . GLN A 1 267 ? -1.507 8.741 -2.155 1.00 88.44 267 GLN A N 1
ATOM 2152 C CA . GLN A 1 267 ? -2.441 7.722 -1.656 1.00 88.44 267 GLN A CA 1
ATOM 2153 C C . GLN A 1 267 ? -1.880 6.966 -0.446 1.00 88.44 267 GLN A C 1
ATOM 2155 O O . GLN A 1 267 ? -2.620 6.619 0.474 1.00 88.44 267 GLN A O 1
ATOM 2160 N N . LEU A 1 268 ? -0.569 6.714 -0.426 1.00 92.88 268 LEU A N 1
ATOM 2161 C CA . LEU A 1 268 ? 0.100 6.078 0.701 1.00 92.88 268 LEU A CA 1
ATOM 2162 C C . LEU A 1 268 ? 0.105 6.984 1.939 1.00 92.88 268 LEU A C 1
ATOM 2164 O O . LEU A 1 268 ? -0.086 6.488 3.047 1.00 92.88 268 LEU A O 1
ATOM 2168 N N . GLU A 1 269 ? 0.327 8.289 1.777 1.00 93.75 269 GLU A N 1
ATOM 2169 C CA . GLU A 1 269 ? 0.225 9.258 2.874 1.00 93.75 269 GLU A CA 1
ATOM 2170 C C . GLU A 1 269 ? -1.205 9.377 3.408 1.00 93.75 269 GLU A C 1
ATOM 2172 O O . GLU A 1 269 ? -1.401 9.326 4.622 1.00 93.75 269 GLU A O 1
ATOM 2177 N N . GLU A 1 270 ? -2.204 9.449 2.526 1.00 94.19 270 GLU A N 1
ATOM 2178 C CA . GLU A 1 270 ? -3.623 9.467 2.904 1.00 94.19 270 GLU A CA 1
ATOM 2179 C C . GLU A 1 270 ? -3.998 8.202 3.697 1.00 94.19 270 GLU A C 1
ATOM 2181 O O . GLU A 1 270 ? -4.538 8.295 4.800 1.00 94.19 270 GLU A O 1
ATOM 2186 N N . ALA A 1 271 ? -3.606 7.019 3.212 1.00 92.75 271 ALA A N 1
ATOM 2187 C CA . ALA A 1 271 ? -3.854 5.755 3.904 1.00 92.75 271 ALA A CA 1
ATOM 2188 C C . ALA A 1 271 ? -3.132 5.658 5.262 1.00 92.75 271 ALA A C 1
ATOM 2190 O O . ALA A 1 271 ? -3.663 5.076 6.212 1.00 92.75 271 ALA A O 1
ATOM 2191 N N . LYS A 1 272 ? -1.923 6.224 5.385 1.00 93.38 272 LYS A N 1
ATOM 2192 C CA . LYS A 1 272 ? -1.202 6.296 6.667 1.00 93.38 272 LYS A CA 1
ATOM 2193 C C . LYS A 1 272 ? -1.941 7.177 7.667 1.00 93.38 272 LYS A C 1
ATOM 2195 O O . LYS A 1 272 ? -2.108 6.764 8.812 1.00 93.38 272 LYS A O 1
ATOM 2200 N N . LEU A 1 273 ? -2.411 8.345 7.232 1.00 95.75 273 LEU A N 1
ATOM 2201 C CA . LEU A 1 273 ? -3.158 9.267 8.084 1.00 95.75 273 LEU A CA 1
ATOM 2202 C C . LEU A 1 273 ? -4.469 8.639 8.574 1.00 95.75 273 LEU A C 1
ATOM 2204 O O . LEU A 1 273 ? -4.776 8.703 9.766 1.00 95.75 273 LEU A O 1
ATOM 2208 N N . GLU A 1 274 ? -5.210 7.976 7.683 1.00 95.25 274 GLU A N 1
ATOM 2209 C CA . GLU A 1 274 ? -6.426 7.243 8.049 1.00 95.25 274 GLU A CA 1
ATOM 2210 C C . GLU A 1 274 ? -6.134 6.137 9.068 1.00 95.25 274 GLU A C 1
ATOM 2212 O O . GLU A 1 274 ? -6.868 5.979 10.045 1.00 95.25 274 GLU A O 1
ATOM 2217 N N . ASN A 1 275 ? -5.043 5.390 8.889 1.00 92.06 275 ASN A N 1
ATOM 2218 C CA . ASN A 1 275 ? -4.654 4.339 9.823 1.00 92.06 275 ASN A CA 1
ATOM 2219 C C . ASN A 1 275 ? -4.277 4.908 11.203 1.00 92.06 275 ASN A C 1
ATOM 2221 O O . ASN A 1 275 ? -4.704 4.383 12.229 1.00 92.06 275 ASN A O 1
ATOM 2225 N N . GLU A 1 276 ? -3.545 6.023 11.256 1.00 95.88 276 GLU A N 1
ATOM 2226 C CA . GLU A 1 276 ? -3.250 6.711 12.518 1.00 95.88 276 GLU A CA 1
ATOM 2227 C C . GLU A 1 276 ? -4.522 7.179 13.236 1.00 95.88 276 GLU A C 1
ATOM 2229 O O . GLU A 1 276 ? -4.627 7.063 14.461 1.00 95.88 276 GLU A O 1
ATOM 2234 N N . GLU A 1 277 ? -5.508 7.689 12.496 1.00 96.19 277 GLU A N 1
ATOM 2235 C CA . GLU A 1 277 ? -6.795 8.071 13.070 1.00 96.19 277 GLU A CA 1
ATOM 2236 C C . GLU A 1 277 ? -7.559 6.852 13.604 1.00 96.19 277 GLU A C 1
ATOM 2238 O O . GLU A 1 277 ? -8.086 6.892 14.719 1.00 96.19 277 GLU A O 1
ATOM 2243 N N . GLN A 1 278 ? -7.570 5.742 12.864 1.00 93.94 278 GLN A N 1
ATOM 2244 C CA . GLN A 1 278 ? -8.179 4.488 13.316 1.00 93.94 278 GLN A CA 1
ATOM 2245 C C . GLN A 1 278 ? -7.496 3.944 14.573 1.00 93.94 278 GLN A C 1
ATOM 2247 O O . GLN A 1 278 ? -8.179 3.523 15.507 1.00 93.94 278 GLN A O 1
ATOM 2252 N N . MET A 1 279 ? -6.167 4.020 14.656 1.00 91.88 279 MET A N 1
ATOM 2253 C CA . MET A 1 279 ? -5.421 3.613 15.848 1.00 91.88 279 MET A CA 1
ATOM 2254 C C . MET A 1 279 ? -5.748 4.492 17.059 1.00 91.88 279 MET A C 1
ATOM 2256 O O . MET A 1 279 ? -5.918 3.967 18.158 1.00 91.88 279 MET A O 1
ATOM 2260 N N . LYS A 1 280 ? -5.925 5.807 16.868 1.00 96.31 280 LYS A N 1
ATOM 2261 C CA . LYS A 1 280 ? -6.390 6.720 17.931 1.00 96.31 280 LYS A CA 1
ATOM 2262 C C . LYS A 1 280 ? -7.821 6.412 18.377 1.00 96.31 280 LYS A C 1
ATOM 2264 O O . LYS A 1 280 ? -8.114 6.445 19.568 1.00 96.31 280 LYS A O 1
ATOM 2269 N N . ARG A 1 281 ? -8.722 6.098 17.441 1.00 95.75 281 ARG A N 1
ATOM 2270 C CA . ARG A 1 281 ? -10.102 5.696 17.766 1.00 95.75 281 ARG A CA 1
ATOM 2271 C C . ARG A 1 281 ? -10.129 4.376 18.532 1.00 95.75 281 ARG A C 1
ATOM 2273 O O . ARG A 1 281 ? -10.859 4.259 19.514 1.00 95.75 281 ARG A O 1
ATOM 2280 N N . LYS A 1 282 ? -9.313 3.407 18.114 1.00 95.25 282 LYS A N 1
ATOM 2281 C CA . LYS A 1 282 ? -9.182 2.109 18.777 1.00 95.25 282 LYS A CA 1
ATOM 2282 C C . LYS A 1 282 ? -8.656 2.262 20.204 1.00 95.25 282 LYS A C 1
ATOM 2284 O O . LYS A 1 282 ? -9.284 1.742 21.118 1.00 95.25 282 LYS A O 1
ATOM 2289 N N . SER A 1 283 ? -7.579 3.020 20.409 1.00 94.75 283 SER A N 1
ATOM 2290 C CA . SER A 1 283 ? -7.015 3.218 21.750 1.00 94.75 283 SER A CA 1
ATOM 2291 C C . SER A 1 283 ? -7.969 3.967 22.688 1.00 94.75 283 SER A C 1
ATOM 2293 O O . SER A 1 283 ? -8.072 3.623 23.864 1.00 94.75 283 SER A O 1
ATOM 2295 N N . ALA A 1 284 ? -8.734 4.938 22.177 1.00 96.81 284 ALA A N 1
ATOM 2296 C CA . ALA A 1 284 ? -9.780 5.607 22.951 1.00 96.81 284 ALA A CA 1
ATOM 2297 C C . ALA A 1 284 ? -10.907 4.641 23.364 1.00 96.81 284 ALA A C 1
ATOM 2299 O O . ALA A 1 284 ? -11.357 4.668 24.510 1.00 96.81 284 ALA A O 1
ATOM 2300 N N . ALA A 1 285 ? -11.342 3.761 22.457 1.00 95.88 285 ALA A N 1
ATOM 2301 C CA . ALA A 1 285 ? -12.350 2.746 22.759 1.00 95.88 285 ALA A CA 1
ATOM 2302 C C . ALA A 1 285 ? -11.842 1.693 23.762 1.00 95.88 285 ALA A C 1
ATOM 2304 O O . ALA A 1 285 ? -12.591 1.284 24.647 1.00 95.88 285 ALA A O 1
ATOM 2305 N N . GLU A 1 286 ? -10.575 1.283 23.660 1.00 96.06 286 GLU A N 1
ATOM 2306 C CA . GLU A 1 286 ? -9.930 0.375 24.618 1.00 96.06 286 GLU A CA 1
ATOM 2307 C C . GLU A 1 286 ? -9.853 0.994 26.018 1.00 96.06 286 GLU A C 1
ATOM 2309 O O . GLU A 1 286 ? -10.171 0.324 27.001 1.00 96.06 286 GLU A O 1
ATOM 2314 N N . TYR A 1 287 ? -9.519 2.284 26.116 1.00 96.94 287 TYR A N 1
ATOM 2315 C CA . TYR A 1 287 ? -9.510 3.005 27.388 1.00 96.94 287 TYR A CA 1
ATOM 2316 C C . TYR A 1 287 ? -10.899 3.051 28.046 1.00 96.94 287 TYR A C 1
ATOM 2318 O O . TYR A 1 287 ? -11.030 2.757 29.236 1.00 96.94 287 TYR A O 1
ATOM 2326 N N . GLU A 1 288 ? -11.949 3.381 27.286 1.00 97.56 288 GLU A N 1
ATOM 2327 C CA . GLU A 1 288 ? -13.319 3.385 27.819 1.00 97.56 288 GLU A CA 1
ATOM 2328 C C . GLU A 1 288 ? -13.788 1.979 28.207 1.00 97.56 288 GLU A C 1
ATOM 2330 O O . GLU A 1 288 ? -14.439 1.808 29.240 1.00 97.56 288 GLU A O 1
ATOM 2335 N N . LEU A 1 289 ? -13.423 0.952 27.433 1.00 96.31 289 LEU A N 1
ATOM 2336 C CA . LEU A 1 289 ? -13.730 -0.435 27.776 1.00 96.31 289 LEU A CA 1
ATOM 2337 C C . LEU A 1 289 ? -13.083 -0.835 29.107 1.00 96.31 289 LEU A C 1
ATOM 2339 O O . LEU A 1 289 ? -13.747 -1.429 29.955 1.00 96.31 289 LEU A O 1
ATOM 2343 N N . GLU A 1 290 ? -11.812 -0.494 29.311 1.00 96.06 290 GLU A N 1
ATOM 2344 C CA . GLU A 1 290 ? -11.095 -0.822 30.543 1.00 96.06 290 GLU A CA 1
ATOM 2345 C C . GLU A 1 290 ? -11.672 -0.078 31.753 1.00 96.06 290 GLU A C 1
ATOM 2347 O O . GLU A 1 290 ? -11.900 -0.657 32.819 1.00 96.06 290 GLU A O 1
ATOM 2352 N N . ARG A 1 291 ? -12.039 1.193 31.565 1.00 98.00 291 ARG A N 1
ATOM 2353 C CA . ARG A 1 291 ? -12.769 1.972 32.568 1.00 98.00 291 ARG A CA 1
ATOM 2354 C C . ARG A 1 291 ? -14.105 1.317 32.940 1.00 98.00 291 ARG A C 1
ATOM 2356 O O . ARG A 1 291 ? -14.425 1.231 34.128 1.00 98.00 291 ARG A O 1
ATOM 2363 N N . MET A 1 292 ? -14.872 0.843 31.957 1.00 97.50 292 MET A N 1
ATOM 2364 C CA . MET A 1 292 ? -16.155 0.169 32.186 1.00 97.50 292 MET A CA 1
ATOM 2365 C C . MET A 1 292 ? -15.987 -1.186 32.879 1.00 97.50 292 MET A C 1
ATOM 2367 O O . MET A 1 292 ? -16.774 -1.503 33.769 1.00 97.50 292 MET A O 1
ATOM 2371 N N . LYS A 1 293 ? -14.949 -1.962 32.544 1.00 95.25 293 LYS A N 1
ATOM 2372 C CA . LYS A 1 293 ? -14.624 -3.218 33.242 1.00 95.25 293 LYS A CA 1
ATOM 2373 C C . LYS A 1 293 ? -14.302 -2.987 34.712 1.00 95.25 293 LYS A C 1
ATOM 2375 O O . LYS A 1 293 ? -14.817 -3.708 35.563 1.00 95.25 293 LYS A O 1
ATOM 2380 N N . LYS A 1 294 ? -13.503 -1.962 35.025 1.00 97.00 294 LYS A N 1
ATOM 2381 C CA . LYS A 1 294 ? -13.189 -1.608 36.414 1.00 97.00 294 LYS A CA 1
ATOM 2382 C C . LYS A 1 294 ? -14.449 -1.242 37.199 1.00 97.00 294 LYS A C 1
ATOM 2384 O O . LYS A 1 294 ? -14.670 -1.768 38.283 1.00 97.00 294 LYS A O 1
ATOM 2389 N N . LEU A 1 295 ? -15.306 -0.401 36.619 1.00 96.94 295 LEU A N 1
ATOM 2390 C CA . LEU A 1 295 ? -16.577 -0.019 37.235 1.00 96.94 295 LEU A CA 1
ATOM 2391 C C . LEU A 1 295 ? -17.517 -1.224 37.412 1.00 96.94 295 LEU A C 1
ATOM 2393 O O . LEU A 1 295 ? -18.177 -1.341 38.442 1.00 96.94 295 LEU A O 1
ATOM 2397 N N . HIS A 1 296 ? -17.556 -2.149 36.449 1.00 94.12 296 HIS A N 1
ATOM 2398 C CA . HIS A 1 296 ? -18.311 -3.400 36.566 1.00 94.12 296 HIS A CA 1
ATOM 2399 C C . HIS A 1 296 ? -17.779 -4.294 37.692 1.00 94.12 296 HIS A C 1
ATOM 2401 O O . HIS A 1 296 ? -18.579 -4.810 38.470 1.00 94.12 296 HIS A O 1
ATOM 2407 N N . ALA A 1 297 ? -16.458 -4.421 37.837 1.00 93.81 297 ALA A N 1
ATOM 2408 C CA . ALA A 1 297 ? -15.839 -5.168 38.930 1.00 93.81 297 ALA A CA 1
ATOM 2409 C C . ALA A 1 297 ? -16.159 -4.551 40.303 1.00 93.81 297 ALA A C 1
ATOM 2411 O O . ALA A 1 297 ? -16.536 -5.277 41.227 1.00 93.81 297 ALA A O 1
ATOM 2412 N N . ASP A 1 298 ? -16.095 -3.220 40.421 1.00 95.31 298 ASP A N 1
ATOM 2413 C CA . ASP A 1 298 ? -16.467 -2.495 41.640 1.00 95.31 298 ASP A CA 1
ATOM 2414 C C . ASP A 1 298 ? -17.945 -2.742 41.996 1.00 95.31 298 ASP A C 1
ATOM 2416 O O . ASP A 1 298 ? -18.250 -3.127 43.128 1.00 95.31 298 ASP A O 1
ATOM 2420 N N . ILE A 1 299 ? -18.861 -2.625 41.022 1.00 95.19 299 ILE A N 1
ATOM 2421 C CA . ILE A 1 299 ? -20.294 -2.923 41.205 1.00 95.19 299 ILE A CA 1
ATOM 2422 C C . ILE A 1 299 ? -20.504 -4.383 41.613 1.00 95.19 299 ILE A C 1
ATOM 2424 O O . ILE A 1 299 ? -21.227 -4.648 42.574 1.00 95.19 299 ILE A O 1
ATOM 2428 N N . LYS A 1 300 ? -19.865 -5.333 40.919 1.00 93.94 300 LYS A N 1
ATOM 2429 C CA . LYS A 1 300 ? -19.960 -6.763 41.235 1.00 93.94 300 LYS A CA 1
ATOM 2430 C C . LYS A 1 300 ? -19.519 -7.023 42.673 1.00 93.94 300 LYS A C 1
ATOM 2432 O O . LYS A 1 300 ? -20.213 -7.730 43.397 1.00 93.94 300 LYS A O 1
ATOM 2437 N N . SER A 1 301 ? -18.412 -6.416 43.104 1.00 91.69 301 SER A N 1
ATOM 2438 C CA . SER A 1 301 ? -17.904 -6.563 44.470 1.00 91.69 301 SER A CA 1
ATOM 2439 C C . SER A 1 301 ? -18.866 -5.994 45.521 1.00 91.69 301 SER A C 1
ATOM 2441 O O . SER A 1 301 ? -19.100 -6.644 46.540 1.00 91.69 301 SER A O 1
ATOM 2443 N N . GLY A 1 302 ? -19.477 -4.832 45.261 1.00 94.06 302 GLY A N 1
ATOM 2444 C CA . GLY A 1 302 ? -20.447 -4.206 46.161 1.00 94.06 302 GLY A CA 1
ATOM 2445 C C . GLY A 1 302 ? -21.743 -5.010 46.282 1.00 94.06 302 GLY A C 1
ATOM 2446 O O . GLY A 1 302 ? -22.212 -5.261 47.391 1.00 94.06 302 GLY A O 1
ATOM 2447 N N . LEU A 1 303 ? -22.282 -5.484 45.155 1.00 93.50 303 LEU A N 1
ATOM 2448 C CA . LEU A 1 303 ? -23.460 -6.356 45.137 1.00 93.50 303 LEU A CA 1
ATOM 2449 C C . LEU A 1 303 ? -23.187 -7.678 45.852 1.00 93.50 303 LEU A C 1
ATOM 2451 O O . LEU A 1 303 ? -24.003 -8.129 46.650 1.00 93.50 303 LEU A O 1
ATOM 2455 N N . TRP A 1 304 ? -22.023 -8.280 45.616 1.00 90.50 304 TRP A N 1
ATOM 2456 C CA . TRP A 1 304 ? -21.642 -9.517 46.285 1.00 90.50 304 TRP A CA 1
ATOM 2457 C C . TRP A 1 304 ? -21.540 -9.335 47.806 1.00 90.50 304 TRP A C 1
ATOM 2459 O O . TRP A 1 304 ? -22.099 -10.135 48.552 1.00 90.50 304 TRP A O 1
ATOM 2469 N N . GLN A 1 305 ? -20.921 -8.249 48.286 1.00 91.75 305 GLN A N 1
ATOM 2470 C CA . GLN A 1 305 ? -20.887 -7.927 49.720 1.00 91.75 305 GLN A CA 1
ATOM 2471 C C . GLN A 1 305 ? -22.293 -7.751 50.309 1.00 91.75 305 GLN A C 1
ATOM 2473 O O . GLN A 1 305 ? -22.566 -8.224 51.413 1.00 91.75 305 GLN A O 1
ATOM 2478 N N . GLN A 1 306 ? -23.196 -7.090 49.581 1.00 90.94 306 GLN A N 1
ATOM 2479 C CA . GLN A 1 306 ? -24.582 -6.919 50.012 1.00 90.94 306 GLN A CA 1
ATOM 2480 C C . GLN A 1 306 ? -25.323 -8.259 50.092 1.00 90.94 306 GLN A C 1
ATOM 2482 O O . GLN A 1 306 ? -26.010 -8.509 51.084 1.00 90.94 306 GLN A O 1
ATOM 2487 N N . LEU A 1 307 ? -25.147 -9.130 49.096 1.00 89.75 307 LEU A N 1
ATOM 2488 C CA . LEU A 1 307 ? -25.723 -10.471 49.098 1.00 89.75 307 LEU A CA 1
ATOM 2489 C C . LEU A 1 307 ? -25.221 -11.285 50.296 1.00 89.75 307 LEU A C 1
ATOM 2491 O O . LEU A 1 307 ? -26.032 -11.855 51.015 1.00 89.75 307 LEU A O 1
ATOM 2495 N N . GLN A 1 308 ? -23.918 -11.250 50.592 1.00 89.00 308 GLN A N 1
ATOM 2496 C CA . GLN A 1 308 ? -23.360 -11.933 51.765 1.00 89.00 308 GLN A CA 1
ATOM 2497 C C . GLN A 1 308 ? -23.940 -11.435 53.092 1.00 89.00 308 GLN A C 1
ATOM 2499 O O . GLN A 1 308 ? -24.155 -12.220 54.016 1.00 89.00 308 GLN A O 1
ATOM 2504 N N . LEU A 1 309 ? -24.181 -10.127 53.220 1.00 88.56 309 LEU A N 1
ATOM 2505 C CA . LEU A 1 309 ? -24.835 -9.578 54.407 1.00 88.56 309 LEU A CA 1
ATOM 2506 C C . LEU A 1 309 ? -26.276 -10.086 54.515 1.00 88.56 309 LEU A C 1
ATOM 2508 O O . LEU A 1 309 ? -26.683 -10.508 55.594 1.00 88.56 309 LEU A O 1
ATOM 2512 N N . MET A 1 310 ? -27.027 -10.096 53.413 1.00 88.19 310 MET A N 1
ATOM 2513 C CA . MET A 1 310 ? -28.390 -10.631 53.392 1.00 88.19 310 MET A CA 1
ATOM 2514 C C . MET A 1 310 ? -28.416 -12.123 53.740 1.00 88.19 310 MET A C 1
ATOM 2516 O O . MET A 1 310 ? -29.154 -12.511 54.640 1.00 88.19 310 MET A O 1
ATOM 2520 N N . GLU A 1 311 ? -27.546 -12.936 53.139 1.00 86.88 311 GLU A N 1
ATOM 2521 C CA . GLU A 1 311 ? -27.396 -14.359 53.471 1.00 86.88 311 GLU A CA 1
ATOM 2522 C C . GLU A 1 311 ? -27.031 -14.575 54.947 1.00 86.88 311 GLU A C 1
ATOM 2524 O O . GLU A 1 311 ? -27.479 -15.532 55.566 1.00 86.88 311 GLU A O 1
ATOM 2529 N N . LYS A 1 312 ? -26.237 -13.692 55.559 1.00 85.69 312 LYS A N 1
ATOM 2530 C CA . LYS A 1 312 ? -25.866 -13.835 56.973 1.00 85.69 312 LYS A CA 1
ATOM 2531 C C . LYS A 1 312 ? -27.036 -13.587 57.932 1.00 85.69 312 LYS A C 1
ATOM 2533 O O . LYS A 1 312 ? -27.083 -14.215 58.986 1.00 85.69 312 LYS A O 1
ATOM 2538 N N . TYR A 1 313 ? -27.914 -12.632 57.623 1.00 81.56 313 TYR A N 1
ATOM 2539 C CA . TYR A 1 313 ? -28.950 -12.166 58.556 1.00 81.56 313 TYR A CA 1
ATOM 2540 C C . TYR A 1 313 ? -30.359 -12.680 58.245 1.00 81.56 313 TYR A C 1
ATOM 2542 O O . TYR A 1 313 ? -31.198 -12.686 59.141 1.00 81.56 313 TYR A O 1
ATOM 2550 N N . LEU A 1 314 ? -30.634 -13.075 57.001 1.00 79.69 314 LEU A N 1
ATOM 2551 C CA . LEU A 1 314 ? -31.982 -13.409 56.524 1.00 79.69 314 LEU A CA 1
ATOM 2552 C C . LEU A 1 314 ? -32.126 -14.860 56.070 1.00 79.69 314 LEU A C 1
ATOM 2554 O O . LEU A 1 314 ? -33.228 -15.263 55.708 1.00 79.69 314 LEU A O 1
ATOM 2558 N N . LYS A 1 315 ? -31.032 -15.625 56.040 1.00 76.12 315 LYS A N 1
ATOM 2559 C CA . LYS A 1 315 ? -31.074 -17.017 55.607 1.00 76.12 315 LYS A CA 1
ATOM 2560 C C . LYS A 1 315 ? -31.809 -17.866 56.636 1.00 76.12 315 LYS A C 1
ATOM 2562 O O . LYS A 1 315 ? -31.430 -17.901 57.804 1.00 76.12 315 LYS A O 1
ATOM 2567 N N . GLU A 1 316 ? -32.849 -18.544 56.174 1.00 75.25 316 GLU A N 1
ATOM 2568 C CA . GLU A 1 316 ? -33.572 -19.558 56.937 1.00 75.25 316 GLU A CA 1
ATOM 2569 C C . GLU A 1 316 ? -32.897 -20.926 56.717 1.00 75.25 316 GLU A C 1
ATOM 2571 O O . GLU A 1 316 ? -32.326 -21.180 55.652 1.00 75.25 316 GLU A O 1
ATOM 2576 N N . ASP A 1 317 ? -32.915 -21.799 57.732 1.00 63.97 317 ASP A N 1
ATOM 2577 C CA . ASP A 1 317 ? -32.116 -23.042 57.770 1.00 63.97 317 ASP A CA 1
ATOM 2578 C C . ASP A 1 317 ? -32.410 -24.029 56.616 1.00 63.97 317 ASP A C 1
ATOM 2580 O O . ASP A 1 317 ? -31.592 -24.906 56.337 1.00 63.97 317 ASP A O 1
ATOM 2584 N N . GLU A 1 318 ? -33.533 -23.878 55.905 1.00 58.28 318 GLU A N 1
ATOM 2585 C CA . GLU A 1 318 ? -33.934 -24.752 54.791 1.00 58.28 318 GLU A CA 1
ATOM 2586 C C . GLU A 1 318 ? -33.453 -24.281 53.400 1.00 58.28 318 GLU A C 1
ATOM 2588 O O . GLU A 1 318 ? -33.688 -24.958 52.400 1.00 58.28 318 GLU A O 1
ATOM 2593 N N . GLU A 1 319 ? -32.727 -23.161 53.295 1.00 61.44 319 GLU A N 1
ATOM 2594 C CA . GLU A 1 319 ? -32.356 -22.570 52.000 1.00 61.44 319 GLU A CA 1
ATOM 2595 C C . GLU A 1 319 ? -30.895 -22.843 51.603 1.00 61.44 319 GLU A C 1
ATOM 2597 O O . GLU A 1 319 ? -30.017 -21.977 51.700 1.00 61.44 319 GLU A O 1
ATOM 2602 N N . SER A 1 320 ? -30.598 -24.058 51.126 1.00 59.72 320 SER A N 1
ATOM 2603 C CA . SER A 1 320 ? -29.267 -24.373 50.573 1.00 59.72 320 SER A CA 1
ATOM 2604 C C . SER A 1 320 ? -29.032 -23.799 49.173 1.00 59.72 320 SER A C 1
ATOM 2606 O O . SER A 1 320 ? -27.889 -23.500 48.828 1.00 59.72 320 SER A O 1
ATOM 2608 N N . ASP A 1 321 ? -30.095 -23.595 48.393 1.00 60.34 321 ASP A N 1
ATOM 2609 C CA . ASP A 1 321 ? -30.017 -23.305 46.951 1.00 60.34 321 ASP A CA 1
ATOM 2610 C C . ASP A 1 321 ? -29.680 -21.843 46.614 1.00 60.34 321 ASP A C 1
ATOM 2612 O O . ASP A 1 321 ? -29.431 -21.506 45.457 1.00 60.34 321 ASP A O 1
ATOM 2616 N N . LEU A 1 322 ? -29.622 -20.964 47.619 1.00 60.44 322 LEU A N 1
ATOM 2617 C CA . LEU A 1 322 ? -29.286 -19.550 47.427 1.00 60.44 322 LEU A CA 1
ATOM 2618 C C . LEU A 1 322 ? -27.790 -19.243 47.550 1.00 60.44 322 LEU A C 1
ATOM 2620 O O . LEU A 1 322 ? -27.389 -18.143 47.178 1.00 60.44 322 LEU A O 1
ATOM 2624 N N . MET A 1 323 ? -26.967 -20.204 47.992 1.00 60.94 323 MET A N 1
ATOM 2625 C CA . MET A 1 323 ? -25.528 -20.007 48.212 1.00 60.94 323 MET A CA 1
ATOM 2626 C C . MET A 1 323 ? -24.845 -19.422 46.971 1.00 60.94 323 MET A C 1
ATOM 2628 O O . MET A 1 323 ? -24.801 -20.052 45.914 1.00 60.94 323 MET A O 1
ATOM 2632 N N . ALA A 1 324 ? -24.327 -18.202 47.094 1.00 63.12 324 ALA A N 1
ATOM 2633 C CA . ALA A 1 324 ? -23.612 -17.539 46.014 1.00 63.12 324 ALA A CA 1
ATOM 2634 C C . ALA A 1 324 ? -22.206 -18.110 45.802 1.00 63.12 324 ALA A C 1
ATOM 2636 O O . ALA A 1 324 ? -21.401 -18.213 46.732 1.00 63.12 324 ALA A O 1
ATOM 2637 N N . THR A 1 325 ? -21.874 -18.413 44.548 1.00 72.56 325 THR A N 1
ATOM 2638 C CA . THR A 1 325 ? -20.489 -18.661 44.133 1.00 72.56 325 THR A CA 1
ATOM 2639 C C . THR A 1 325 ? -19.807 -17.348 43.709 1.00 72.56 325 THR A C 1
ATOM 2641 O O . THR A 1 325 ? -20.462 -16.472 43.142 1.00 72.56 325 THR A O 1
ATOM 2644 N N . PRO A 1 326 ? -18.496 -17.159 43.969 1.00 68.75 326 PRO A N 1
ATOM 2645 C CA . PRO A 1 326 ? -17.774 -15.924 43.611 1.00 68.75 326 PRO A CA 1
ATOM 2646 C C . PRO A 1 326 ? -17.814 -15.582 42.109 1.00 68.75 326 PRO A C 1
ATOM 2648 O O . PRO A 1 326 ? -17.724 -14.414 41.714 1.00 68.75 326 PRO A O 1
ATOM 2651 N N . ASP A 1 327 ? -17.990 -16.606 41.274 1.00 78.81 327 ASP A N 1
ATOM 2652 C CA . ASP A 1 327 ? -17.977 -16.499 39.816 1.00 78.81 327 ASP A CA 1
ATOM 2653 C C . ASP A 1 327 ? -19.359 -16.241 39.206 1.00 78.81 327 ASP A C 1
ATOM 2655 O O . ASP A 1 327 ? -19.473 -16.116 37.989 1.00 78.81 327 ASP A O 1
ATOM 2659 N N . GLU A 1 328 ? -20.402 -16.075 40.024 1.00 83.25 328 GLU A N 1
ATOM 2660 C CA . GLU A 1 328 ? -21.735 -15.749 39.521 1.00 83.25 328 GLU A CA 1
ATOM 2661 C C . GLU A 1 328 ? -21.750 -14.452 38.700 1.00 83.25 328 GLU A C 1
ATOM 2663 O O . GLU A 1 328 ? -21.058 -13.462 38.985 1.00 83.25 328 GLU A O 1
ATOM 2668 N N . GLU A 1 329 ? -22.556 -14.464 37.640 1.00 89.62 329 GLU A N 1
ATOM 2669 C CA . GLU A 1 329 ? -22.820 -13.282 36.832 1.00 89.62 329 GLU A CA 1
ATOM 2670 C C . GLU A 1 329 ? -23.522 -12.212 37.675 1.00 89.62 329 GLU A C 1
ATOM 2672 O O . GLU A 1 329 ? -24.361 -12.512 38.526 1.00 89.62 329 GLU A O 1
ATOM 2677 N N . THR A 1 330 ? -23.228 -10.934 37.414 1.00 90.31 330 THR A N 1
ATOM 2678 C CA . THR A 1 330 ? -23.837 -9.814 38.153 1.00 90.31 330 THR A CA 1
ATOM 2679 C C . THR A 1 330 ? -25.362 -9.841 38.119 1.00 90.31 330 THR A C 1
ATOM 2681 O O . THR A 1 330 ? -25.988 -9.478 39.109 1.00 90.31 330 THR A O 1
ATOM 2684 N N . ALA A 1 331 ? -25.963 -10.304 37.018 1.00 90.19 331 ALA A N 1
ATOM 2685 C CA . ALA A 1 331 ? -27.412 -10.442 36.901 1.00 90.19 331 ALA A CA 1
ATOM 2686 C C . ALA A 1 331 ? -27.980 -11.459 37.905 1.00 90.19 331 ALA A C 1
ATOM 2688 O O . ALA A 1 331 ? -28.968 -11.165 38.569 1.00 90.19 331 ALA A O 1
ATOM 2689 N N . ALA A 1 332 ? -27.317 -12.607 38.084 1.00 90.19 332 ALA A N 1
ATOM 2690 C CA . ALA A 1 332 ? -27.738 -13.626 39.042 1.00 90.19 332 ALA A CA 1
ATOM 2691 C C . ALA A 1 332 ? -27.650 -13.119 40.492 1.00 90.19 332 ALA A C 1
ATOM 2693 O O . ALA A 1 332 ? -28.575 -13.335 41.275 1.00 90.19 332 ALA A O 1
ATOM 2694 N N . ILE A 1 333 ? -26.581 -12.383 40.828 1.00 90.19 333 ILE A N 1
ATOM 2695 C CA . ILE A 1 333 ? -26.418 -11.750 42.148 1.00 90.19 333 ILE A CA 1
ATOM 2696 C C . ILE A 1 333 ? -27.571 -10.771 42.415 1.00 90.19 333 ILE A C 1
ATOM 2698 O O . ILE A 1 333 ? -28.161 -10.800 43.494 1.00 90.19 333 ILE A O 1
ATOM 2702 N N . VAL A 1 334 ? -27.928 -9.934 41.432 1.00 93.19 334 VAL A N 1
ATOM 2703 C CA . VAL A 1 334 ? -29.055 -8.994 41.552 1.00 93.19 334 VAL A CA 1
ATOM 2704 C C . VAL A 1 334 ? -30.372 -9.737 41.755 1.00 93.19 334 VAL A C 1
ATOM 2706 O O . VAL A 1 334 ? -31.090 -9.408 42.692 1.00 93.19 334 VAL A O 1
ATOM 2709 N N . THR A 1 335 ? -30.665 -10.773 40.964 1.00 91.44 335 THR A N 1
ATOM 2710 C CA . THR A 1 335 ? -31.900 -11.557 41.123 1.00 91.44 335 THR A CA 1
ATOM 2711 C C . THR A 1 335 ? -31.997 -12.188 42.514 1.00 91.44 335 THR A C 1
ATOM 2713 O O . THR A 1 335 ? -33.057 -12.147 43.133 1.00 91.44 335 THR A O 1
ATOM 2716 N N . LYS A 1 336 ? -30.892 -12.705 43.068 1.00 89.94 336 LYS A N 1
ATOM 2717 C CA . LYS A 1 336 ? -30.873 -13.216 44.449 1.00 89.94 336 LYS A CA 1
ATOM 2718 C C . LYS A 1 336 ? -31.177 -12.111 45.465 1.00 89.94 336 LYS A C 1
ATOM 2720 O O . LYS A 1 336 ? -32.037 -12.296 46.325 1.00 89.94 336 LYS A O 1
ATOM 2725 N N . ILE A 1 337 ? -30.544 -10.942 45.344 1.00 90.62 337 ILE A N 1
ATOM 2726 C CA . ILE A 1 337 ? -30.832 -9.782 46.208 1.00 90.62 337 ILE A CA 1
ATOM 2727 C C . ILE A 1 337 ? -32.308 -9.367 46.101 1.00 90.62 337 ILE A C 1
ATOM 2729 O O . ILE A 1 337 ? -32.948 -9.126 47.123 1.00 90.62 337 ILE A O 1
ATOM 2733 N N . GLU A 1 338 ? -32.869 -9.321 44.892 1.00 91.50 338 GLU A N 1
ATOM 2734 C CA . GLU A 1 338 ? -34.283 -9.004 44.657 1.00 91.50 338 GLU A CA 1
ATOM 2735 C C . GLU A 1 338 ? -35.211 -10.009 45.346 1.00 91.50 338 GLU A C 1
ATOM 2737 O O . GLU A 1 338 ? -36.172 -9.593 45.993 1.00 91.50 338 GLU A O 1
ATOM 2742 N N . THR A 1 339 ? -34.903 -11.311 45.294 1.00 90.06 339 THR A N 1
ATOM 2743 C CA . THR A 1 339 ? -35.697 -12.327 46.007 1.00 90.06 339 THR A CA 1
ATOM 2744 C C . THR A 1 339 ? -35.644 -12.155 47.526 1.00 90.06 339 THR A C 1
ATOM 2746 O O . THR A 1 339 ? -36.684 -12.239 48.181 1.00 90.06 339 THR A O 1
ATOM 2749 N N . PHE A 1 340 ? -34.476 -11.835 48.100 1.00 89.19 340 PHE A N 1
ATOM 2750 C CA . PHE A 1 340 ? -34.360 -11.533 49.532 1.00 89.19 340 PHE A CA 1
ATOM 2751 C C . PHE A 1 340 ? -35.159 -10.287 49.917 1.00 89.19 340 PHE A C 1
ATOM 2753 O O . PHE A 1 340 ? -35.893 -10.307 50.906 1.00 89.19 340 PHE A O 1
ATOM 2760 N N . LEU A 1 341 ? -35.052 -9.211 49.132 1.00 89.62 341 LEU A N 1
ATOM 2761 C CA . LEU A 1 341 ? -35.807 -7.983 49.369 1.00 89.62 341 LEU A CA 1
ATOM 2762 C C . LEU A 1 341 ? -37.315 -8.224 49.265 1.00 89.62 341 LEU A C 1
ATOM 2764 O O . LEU A 1 341 ? -38.044 -7.766 50.139 1.00 89.62 341 LEU A O 1
ATOM 2768 N N . GLY A 1 342 ? -37.777 -8.974 48.261 1.00 89.38 342 GLY A N 1
ATOM 2769 C CA . GLY A 1 342 ? -39.188 -9.331 48.091 1.00 89.38 342 GLY A CA 1
ATOM 2770 C C . GLY A 1 342 ? -39.770 -10.008 49.332 1.00 89.38 342 GLY A C 1
ATOM 2771 O O . GLY A 1 342 ? -40.799 -9.577 49.839 1.00 89.38 342 GLY A O 1
ATOM 2772 N N . ARG A 1 343 ? -39.049 -10.973 49.911 1.00 86.69 343 ARG A N 1
ATOM 2773 C CA . ARG A 1 343 ? -39.467 -11.640 51.156 1.00 86.69 343 ARG A CA 1
ATOM 2774 C C . ARG A 1 343 ? -39.511 -10.701 52.355 1.00 86.69 343 ARG A C 1
ATOM 2776 O O . ARG A 1 343 ? -40.401 -10.815 53.192 1.00 86.69 343 ARG A O 1
ATOM 2783 N N . ILE A 1 344 ? -38.546 -9.784 52.470 1.00 86.50 344 ILE A N 1
ATOM 2784 C CA . ILE A 1 344 ? -38.582 -8.758 53.521 1.00 86.50 344 ILE A CA 1
ATOM 2785 C C . ILE A 1 344 ? -39.827 -7.886 53.345 1.00 86.50 344 ILE A C 1
ATOM 2787 O O . ILE A 1 344 ? -40.517 -7.620 54.326 1.00 86.50 344 ILE A O 1
ATOM 2791 N N . PHE A 1 345 ? -40.131 -7.465 52.115 1.00 87.31 345 PHE A N 1
ATOM 2792 C CA . PHE A 1 345 ? -41.328 -6.680 51.822 1.00 87.31 345 PHE A CA 1
ATOM 2793 C C . PHE A 1 345 ? -42.610 -7.436 52.180 1.00 87.31 345 PHE A C 1
ATOM 2795 O O . PHE A 1 345 ? -43.445 -6.857 52.864 1.00 87.31 345 PHE A O 1
ATOM 2802 N N . GLU A 1 346 ? -42.731 -8.716 51.821 1.00 89.00 346 GLU A N 1
ATOM 2803 C CA . GLU A 1 346 ? -43.880 -9.559 52.190 1.00 89.00 346 GLU A CA 1
ATOM 2804 C C . GLU A 1 346 ? -44.032 -9.700 53.713 1.00 89.00 346 GLU A C 1
ATOM 2806 O O . GLU A 1 346 ? -45.134 -9.581 54.240 1.00 89.00 346 GLU A O 1
ATOM 2811 N N . LYS A 1 347 ? -42.929 -9.892 54.454 1.00 84.81 347 LYS A N 1
ATOM 2812 C CA . LYS A 1 347 ? -42.961 -9.959 55.929 1.00 84.81 347 LYS A CA 1
ATOM 2813 C C . LYS A 1 347 ? -43.366 -8.632 56.572 1.00 84.81 347 LYS A C 1
ATOM 2815 O O . LYS A 1 347 ? -43.988 -8.630 57.630 1.00 84.81 347 LYS A O 1
ATOM 2820 N N . LEU A 1 348 ? -42.984 -7.510 55.964 1.00 84.81 348 LEU A N 1
ATOM 2821 C CA . LEU A 1 348 ? -43.330 -6.170 56.440 1.00 84.81 348 LEU A CA 1
ATOM 2822 C C . LEU A 1 348 ? -44.735 -5.734 56.008 1.00 84.81 348 LEU A C 1
ATOM 2824 O O . LEU A 1 348 ? -45.294 -4.810 56.602 1.00 84.81 348 LEU A O 1
ATOM 2828 N N . GLU A 1 349 ? -45.318 -6.376 54.998 1.00 89.12 349 GLU A N 1
ATOM 2829 C CA . GLU A 1 349 ? -46.654 -6.063 54.514 1.00 89.12 349 GLU A CA 1
ATOM 2830 C C . GLU A 1 349 ? -47.689 -6.300 55.628 1.00 89.12 349 GLU A C 1
ATOM 2832 O O . GLU A 1 349 ? -47.722 -7.341 56.282 1.00 89.12 349 GLU A O 1
ATOM 2837 N N . GLY A 1 350 ? -48.503 -5.280 55.913 1.00 83.12 350 GLY A N 1
ATOM 2838 C CA . GLY A 1 350 ? -49.496 -5.313 56.992 1.00 83.12 350 GLY A CA 1
ATOM 2839 C C . GLY A 1 350 ? -48.980 -4.955 58.392 1.00 83.12 350 GLY A C 1
ATOM 2840 O O . GLY A 1 350 ? -49.797 -4.825 59.303 1.00 83.12 350 GLY A O 1
ATOM 2841 N N . HIS A 1 351 ? -47.675 -4.730 58.577 1.00 83.81 351 HIS A N 1
ATOM 2842 C CA . HIS A 1 351 ? -47.128 -4.245 59.846 1.00 83.81 351 HIS A CA 1
ATOM 2843 C C . HIS A 1 351 ? -46.981 -2.716 59.853 1.00 83.81 351 HIS A C 1
ATOM 2845 O O . HIS A 1 351 ? -46.584 -2.105 58.858 1.00 83.81 351 HIS A O 1
ATOM 2851 N N . ASP A 1 352 ? -47.259 -2.075 60.994 1.00 86.25 352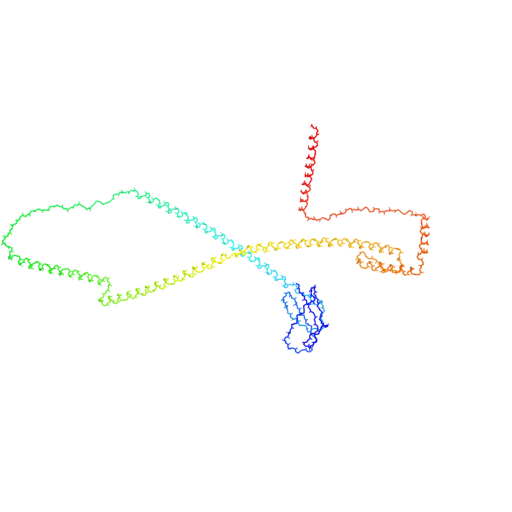 ASP A N 1
ATOM 2852 C CA . ASP A 1 352 ? -46.972 -0.649 61.166 1.00 86.25 352 ASP A CA 1
ATOM 2853 C C . ASP A 1 352 ? -45.460 -0.438 61.334 1.00 86.25 352 ASP A C 1
ATOM 2855 O O . ASP A 1 352 ? -44.865 -0.730 62.374 1.00 86.25 352 ASP A O 1
ATOM 2859 N N . ILE A 1 353 ? -44.839 0.092 60.280 1.00 83.12 353 ILE A N 1
ATOM 2860 C CA . ILE A 1 353 ? -43.402 0.377 60.199 1.00 83.12 353 ILE A CA 1
ATOM 2861 C C . ILE A 1 353 ? -42.953 1.300 61.343 1.00 83.12 353 ILE A C 1
ATOM 2863 O O . ILE A 1 353 ? -41.805 1.212 61.784 1.00 83.12 353 ILE A O 1
ATOM 2867 N N . VAL A 1 354 ? -43.820 2.199 61.821 1.00 85.12 354 VAL A N 1
ATOM 2868 C CA . VAL A 1 354 ? -43.475 3.134 62.900 1.00 85.12 354 VAL A CA 1
ATOM 2869 C C . VAL A 1 354 ? -43.357 2.391 64.228 1.00 85.12 354 VAL A C 1
ATOM 2871 O O . VAL A 1 354 ? -42.360 2.574 64.926 1.00 85.12 354 VAL A O 1
ATOM 2874 N N . ALA A 1 355 ? -44.309 1.505 64.527 1.00 83.19 355 ALA A N 1
ATOM 2875 C CA . ALA A 1 355 ? -44.283 0.671 65.725 1.00 83.19 355 ALA A CA 1
ATOM 2876 C C . ALA A 1 355 ? -43.092 -0.303 65.714 1.00 83.19 355 ALA A C 1
ATOM 2878 O O . ALA A 1 355 ? -42.342 -0.370 66.684 1.00 83.19 355 ALA A O 1
ATOM 2879 N N . LEU A 1 356 ? -42.835 -0.966 64.580 1.00 82.94 356 LEU A N 1
ATOM 2880 C CA . LEU A 1 356 ? -41.674 -1.851 64.415 1.00 82.94 356 LEU A CA 1
ATOM 2881 C C . LEU A 1 356 ? -40.342 -1.123 64.626 1.00 82.94 356 LEU A C 1
ATOM 2883 O O . LEU A 1 356 ? -39.431 -1.666 65.242 1.00 82.94 356 LEU A O 1
ATOM 2887 N N . LYS A 1 357 ? -40.206 0.115 64.132 1.00 82.75 357 LYS A N 1
ATOM 2888 C CA . LYS A 1 357 ? -38.991 0.921 64.340 1.00 82.75 357 LYS A CA 1
ATOM 2889 C C . LYS A 1 357 ? -38.780 1.310 65.802 1.00 82.75 357 LYS A C 1
ATOM 2891 O O . LYS A 1 357 ? -37.630 1.424 66.223 1.00 82.75 357 LYS A O 1
ATOM 2896 N N . GLU A 1 358 ? -39.847 1.563 66.556 1.00 86.25 358 GLU A N 1
ATOM 2897 C CA . GLU A 1 358 ? -39.762 1.814 68.001 1.00 86.25 358 GLU A CA 1
ATOM 2898 C C . GLU A 1 358 ? -39.266 0.561 68.729 1.00 86.25 358 GLU A C 1
ATOM 2900 O O . GLU A 1 358 ? -38.274 0.630 69.452 1.00 86.25 358 GLU A O 1
ATOM 2905 N N . GLU A 1 359 ? -39.864 -0.592 68.432 1.00 82.25 359 GLU A N 1
ATOM 2906 C CA . GLU A 1 359 ? -39.519 -1.880 69.040 1.00 82.25 359 GLU A CA 1
ATOM 2907 C C . GLU A 1 359 ? -38.065 -2.291 68.736 1.00 82.25 359 GLU A C 1
ATOM 2909 O O . GLU A 1 359 ? -37.319 -2.715 69.620 1.00 82.25 359 GLU A O 1
ATOM 2914 N N . LEU A 1 360 ? -37.602 -2.063 67.501 1.00 80.62 360 LEU A N 1
ATOM 2915 C CA . LEU A 1 360 ? -36.206 -2.289 67.110 1.00 80.62 360 LEU A CA 1
ATOM 2916 C C . LEU A 1 360 ? -35.237 -1.346 67.834 1.00 80.62 360 LEU A C 1
ATOM 2918 O O . LEU A 1 360 ? -34.160 -1.779 68.243 1.00 80.62 360 LEU A O 1
ATOM 2922 N N . ARG A 1 361 ? -35.602 -0.072 68.040 1.00 81.62 361 ARG A N 1
ATOM 2923 C CA . ARG A 1 361 ? -34.775 0.871 68.818 1.00 81.62 361 ARG A CA 1
ATOM 2924 C C . ARG A 1 361 ? -34.643 0.439 70.274 1.00 81.62 361 ARG A C 1
ATOM 2926 O O . ARG A 1 361 ? -33.558 0.570 70.843 1.00 81.62 361 ARG A O 1
ATOM 2933 N N . GLU A 1 362 ? -35.709 -0.088 70.864 1.00 79.69 362 GLU A N 1
ATOM 2934 C CA . GLU A 1 362 ? -35.684 -0.632 72.222 1.00 79.69 362 GLU A CA 1
ATOM 2935 C C . GLU A 1 362 ? -34.812 -1.896 72.308 1.00 79.69 362 GLU A C 1
ATOM 2937 O O . GLU A 1 362 ? -33.984 -2.013 73.216 1.00 79.69 362 GLU A O 1
ATOM 2942 N N . GLN A 1 363 ? -34.894 -2.795 71.322 1.00 75.31 363 GLN A N 1
ATOM 2943 C CA . GLN A 1 363 ? -34.034 -3.983 71.239 1.00 75.31 363 GLN A CA 1
ATOM 2944 C C . GLN A 1 363 ? -32.551 -3.641 71.007 1.00 75.31 363 GLN A C 1
ATOM 2946 O O . GLN A 1 363 ? -31.675 -4.223 71.649 1.00 75.31 363 GLN A O 1
ATOM 2951 N N . GLU A 1 364 ? -32.237 -2.670 70.145 1.00 76.50 364 GLU A N 1
ATOM 2952 C CA . GLU A 1 364 ? -30.864 -2.185 69.945 1.00 76.50 364 GLU A CA 1
ATOM 2953 C C . GLU A 1 364 ? -30.295 -1.527 71.207 1.00 76.50 364 GLU A C 1
ATOM 2955 O O . GLU A 1 364 ? -29.104 -1.655 71.512 1.00 76.50 364 GLU A O 1
ATOM 2960 N N . PHE A 1 365 ? -31.136 -0.807 71.951 1.00 72.94 365 PHE A N 1
ATOM 2961 C CA . PHE A 1 365 ? -30.766 -0.228 73.235 1.00 72.94 365 PHE A CA 1
ATOM 2962 C C . PHE A 1 365 ? -30.447 -1.321 74.267 1.00 72.94 365 PHE A C 1
ATOM 2964 O O . PHE A 1 365 ? -29.429 -1.231 74.956 1.00 72.94 365 PHE A O 1
ATOM 2971 N N . LEU A 1 366 ? -31.241 -2.396 74.306 1.00 66.69 366 LEU A N 1
ATOM 2972 C CA . LEU A 1 366 ? -30.997 -3.566 75.155 1.00 66.69 366 LEU A CA 1
ATOM 2973 C C . LEU A 1 366 ? -29.702 -4.306 74.773 1.00 66.69 366 LEU A C 1
ATOM 2975 O O . LEU A 1 366 ? -28.894 -4.603 75.651 1.00 66.69 366 LEU A O 1
ATOM 2979 N N . GLN A 1 367 ? -29.422 -4.505 73.481 1.00 68.56 367 GLN A N 1
ATOM 2980 C CA . GLN A 1 367 ? -28.157 -5.107 73.027 1.00 68.56 367 GLN A CA 1
ATOM 2981 C C . GLN A 1 367 ? -26.923 -4.242 73.332 1.00 68.56 367 GLN A C 1
ATOM 2983 O O . GLN A 1 367 ? -25.830 -4.770 73.531 1.00 68.56 367 GLN A O 1
ATOM 2988 N N . LYS A 1 368 ? -27.059 -2.910 73.380 1.00 69.88 368 LYS A N 1
ATOM 2989 C CA . LYS A 1 368 ? -25.969 -2.011 73.809 1.00 69.88 368 LYS A CA 1
ATOM 2990 C C . LYS A 1 368 ? -25.723 -2.046 75.320 1.00 69.88 368 LYS A C 1
ATOM 2992 O O . LYS A 1 368 ? -24.615 -1.716 75.741 1.00 69.88 368 LYS A O 1
ATOM 2997 N N . MET A 1 369 ? -26.730 -2.419 76.108 1.00 61.44 369 MET A N 1
ATOM 2998 C CA . MET A 1 369 ? -26.630 -2.596 77.561 1.00 61.44 369 MET A CA 1
ATOM 2999 C C . MET A 1 369 ? -26.047 -3.964 77.943 1.00 61.44 369 MET A C 1
ATOM 3001 O O . MET A 1 369 ? -25.503 -4.107 79.039 1.00 61.44 369 MET A O 1
ATOM 3005 N N . GLU A 1 370 ? -26.089 -4.956 77.049 1.00 51.62 370 GLU A N 1
ATOM 3006 C CA . GLU A 1 370 ? -25.377 -6.217 77.249 1.00 51.62 370 GLU A CA 1
ATOM 3007 C C . GLU A 1 370 ? -23.855 -6.033 77.066 1.00 51.62 370 GLU A C 1
ATOM 3009 O O . GLU A 1 370 ? -23.389 -5.500 76.051 1.00 51.62 370 GLU A O 1
ATOM 3014 N N . PRO A 1 371 ? -23.026 -6.463 78.036 1.00 47.72 371 PRO A N 1
ATOM 3015 C CA . PRO A 1 371 ? -21.585 -6.278 77.964 1.00 47.72 371 PRO A CA 1
ATOM 3016 C C . PRO A 1 371 ? -21.006 -7.102 76.811 1.00 47.72 371 PRO A C 1
ATOM 3018 O O . PRO A 1 371 ? -21.023 -8.335 76.831 1.00 47.72 371 PRO A O 1
ATOM 3021 N N . LYS A 1 372 ? -20.447 -6.413 75.809 1.00 51.09 372 LYS A N 1
ATOM 3022 C CA . LYS A 1 372 ? -19.732 -7.035 74.688 1.00 51.09 372 LYS A CA 1
ATOM 3023 C C . LYS A 1 372 ? -18.644 -7.970 75.223 1.00 51.09 372 LYS A C 1
ATOM 3025 O O . LYS A 1 372 ? -17.616 -7.511 75.721 1.00 51.09 372 LYS A O 1
ATOM 3030 N N . LYS A 1 373 ? -18.845 -9.284 75.086 1.00 46.03 373 LYS A N 1
ATOM 3031 C CA . LYS A 1 373 ? -17.777 -10.275 75.263 1.00 46.03 373 LYS A CA 1
ATOM 3032 C C . LYS A 1 373 ? -16.674 -9.953 74.254 1.00 46.03 373 LYS A C 1
ATOM 3034 O O . LYS A 1 373 ? -16.871 -10.056 73.047 1.00 46.03 373 LYS A O 1
ATOM 3039 N N . LEU A 1 374 ? -15.535 -9.509 74.777 1.00 41.91 374 LEU A N 1
ATOM 3040 C CA . LEU A 1 374 ? -14.300 -9.248 74.046 1.00 41.91 374 LEU A CA 1
ATOM 3041 C C . LEU A 1 374 ? -13.874 -10.514 73.290 1.00 41.91 374 LEU A C 1
ATOM 3043 O O . LEU A 1 374 ? -13.311 -11.432 73.880 1.00 41.91 374 LEU A O 1
ATOM 3047 N N . VAL A 1 375 ? -14.130 -10.553 71.984 1.00 40.94 375 VAL A N 1
ATOM 3048 C CA . VAL A 1 375 ? -13.437 -11.462 71.067 1.00 40.94 375 VAL A CA 1
ATOM 3049 C C . VAL A 1 375 ? -12.259 -10.685 70.463 1.00 40.94 375 VAL A C 1
ATOM 3051 O O . VAL A 1 375 ? -12.460 -9.547 70.027 1.00 40.94 375 VAL A O 1
ATOM 3054 N N . PRO A 1 376 ? -11.029 -11.234 70.444 1.00 42.16 376 PRO A N 1
ATOM 3055 C CA . PRO A 1 376 ? -9.867 -10.527 69.921 1.00 42.16 376 PRO A CA 1
ATOM 3056 C C . PRO A 1 376 ? -9.999 -10.321 68.409 1.00 42.16 376 PRO A C 1
ATOM 3058 O O . PRO A 1 376 ? -10.043 -11.276 67.636 1.00 42.16 376 PRO A O 1
ATOM 3061 N N . SER A 1 377 ? -10.034 -9.058 67.989 1.00 37.59 377 SER A N 1
ATOM 3062 C CA . SER A 1 377 ? -9.944 -8.653 66.587 1.00 37.59 377 SER A CA 1
ATOM 3063 C C . SER A 1 377 ? -8.513 -8.867 66.088 1.00 37.59 377 SER A C 1
ATOM 3065 O O . SER A 1 377 ? -7.637 -8.018 66.254 1.00 37.59 377 SER A O 1
ATOM 3067 N N . ALA A 1 378 ? -8.260 -10.034 65.502 1.00 43.22 378 ALA A N 1
ATOM 3068 C CA . ALA A 1 378 ? -7.094 -10.276 64.669 1.00 43.22 378 ALA A CA 1
ATOM 3069 C C . ALA A 1 378 ? -7.508 -10.098 63.203 1.00 43.22 378 ALA A C 1
ATOM 3071 O O . ALA A 1 378 ? -8.231 -10.933 62.674 1.00 43.22 378 ALA A O 1
ATOM 3072 N N . ALA A 1 379 ? -7.048 -9.001 62.589 1.00 40.00 379 ALA A N 1
ATOM 3073 C CA . ALA A 1 379 ? -6.731 -8.825 61.161 1.00 40.00 379 ALA A CA 1
ATOM 3074 C C . ALA A 1 379 ? -7.126 -7.431 60.645 1.00 40.00 379 ALA A C 1
ATOM 3076 O O . ALA A 1 379 ? -8.022 -7.267 59.820 1.00 40.00 379 ALA A O 1
ATOM 3077 N N . ALA A 1 380 ? -6.361 -6.416 61.049 1.00 38.06 380 ALA A N 1
ATOM 3078 C CA . ALA A 1 380 ? -6.166 -5.242 60.210 1.00 38.06 380 ALA A CA 1
ATOM 3079 C C . ALA A 1 380 ? -5.329 -5.667 58.988 1.00 38.06 380 ALA A C 1
ATOM 3081 O O . ALA A 1 380 ? -4.096 -5.659 59.024 1.00 38.06 380 ALA A O 1
ATOM 3082 N N . ARG A 1 381 ? -5.992 -6.105 57.910 1.00 39.81 381 ARG A N 1
ATOM 3083 C CA . ARG A 1 381 ? -5.349 -6.261 56.600 1.00 39.81 381 ARG A CA 1
ATOM 3084 C C . ARG A 1 381 ? -4.952 -4.873 56.108 1.00 39.81 381 ARG A C 1
ATOM 3086 O O . ARG A 1 381 ? -5.790 -4.074 55.704 1.00 39.81 381 ARG A O 1
ATOM 3093 N N . LYS A 1 382 ? -3.650 -4.596 56.170 1.00 40.75 382 LYS A N 1
ATOM 3094 C CA . LYS A 1 382 ? -3.015 -3.491 55.457 1.00 40.75 382 LYS A CA 1
ATOM 3095 C C . LYS A 1 382 ? -3.309 -3.657 53.965 1.00 40.75 382 LYS A C 1
ATOM 3097 O O . LYS A 1 382 ? -2.958 -4.680 53.381 1.00 40.75 382 LYS A O 1
ATOM 3102 N N . LEU A 1 383 ? -3.933 -2.644 53.376 1.00 38.75 383 LEU A N 1
ATOM 3103 C CA . LEU A 1 383 ? -3.926 -2.406 51.938 1.00 38.75 383 LEU A CA 1
ATOM 3104 C C . LEU A 1 383 ? -2.461 -2.347 51.475 1.00 38.75 383 LEU A C 1
ATOM 3106 O O . LEU A 1 383 ? -1.727 -1.435 51.855 1.00 38.75 383 LEU A O 1
ATOM 3110 N N . LYS A 1 384 ? -2.028 -3.347 50.703 1.00 42.09 384 LYS A N 1
ATOM 3111 C CA . LYS A 1 384 ? -0.842 -3.244 49.847 1.00 42.09 384 LYS A CA 1
ATOM 3112 C C . LYS A 1 384 ? -1.238 -2.411 48.619 1.00 42.09 384 LYS A C 1
ATOM 3114 O O . LYS A 1 384 ? -2.226 -2.767 47.979 1.00 42.09 384 LYS A O 1
ATOM 3119 N N . PRO A 1 385 ? -0.515 -1.338 48.269 1.00 38.62 385 PRO A N 1
ATOM 3120 C CA . PRO A 1 385 ? -0.624 -0.738 46.949 1.00 38.62 385 PRO A CA 1
ATOM 3121 C C . PRO A 1 385 ? 0.055 -1.654 45.923 1.00 38.62 385 PRO A C 1
ATOM 3123 O O . PRO A 1 385 ? 1.204 -2.035 46.125 1.00 38.62 385 PRO A O 1
ATOM 3126 N N . ALA A 1 386 ? -0.722 -2.002 44.896 1.00 39.28 386 ALA A N 1
ATOM 3127 C CA . ALA A 1 386 ? -0.365 -2.417 43.540 1.00 39.28 386 ALA A CA 1
ATOM 3128 C C . ALA A 1 386 ? 1.019 -3.059 43.334 1.00 39.28 386 ALA A C 1
ATOM 3130 O O . ALA A 1 386 ? 2.042 -2.380 43.288 1.00 39.28 386 ALA A O 1
ATOM 3131 N N . GLU A 1 387 ? 1.008 -4.372 43.111 1.00 40.19 387 GLU A N 1
ATOM 3132 C CA . GLU A 1 387 ? 2.007 -5.013 42.261 1.00 40.19 387 GLU A CA 1
ATOM 3133 C C . GLU A 1 387 ? 1.815 -4.430 40.853 1.00 40.19 387 GLU A C 1
ATOM 3135 O O . GLU A 1 387 ? 0.768 -4.606 40.231 1.00 40.19 387 GLU A O 1
ATOM 3140 N N . GLU A 1 388 ? 2.780 -3.619 40.420 1.00 43.88 388 GLU A N 1
ATOM 3141 C CA . GLU A 1 388 ? 2.933 -3.236 39.022 1.00 43.88 388 GLU A CA 1
ATOM 3142 C C . GLU A 1 388 ? 3.231 -4.520 38.250 1.00 43.88 388 GLU A C 1
ATOM 3144 O O . GLU A 1 388 ? 4.219 -5.202 38.526 1.00 43.88 388 GLU A O 1
ATOM 3149 N N . GLU A 1 389 ? 2.333 -4.875 37.333 1.00 42.50 389 GLU A N 1
ATOM 3150 C CA . GLU A 1 389 ? 2.578 -5.937 36.371 1.00 42.50 389 GLU A CA 1
ATOM 3151 C C . GLU A 1 389 ? 3.886 -5.638 35.633 1.00 42.50 389 GLU A C 1
ATOM 3153 O O . GLU A 1 389 ? 4.075 -4.558 35.062 1.00 42.50 389 GLU A O 1
ATOM 3158 N N . GLU A 1 390 ? 4.791 -6.613 35.673 1.00 41.59 390 GLU A N 1
ATOM 3159 C CA . GLU A 1 390 ? 5.988 -6.689 34.850 1.00 41.59 390 GLU A CA 1
ATOM 3160 C C . GLU A 1 390 ? 5.578 -6.716 33.369 1.00 41.59 390 GLU A C 1
ATOM 3162 O O . GLU A 1 390 ? 5.468 -7.764 32.737 1.00 41.59 390 GLU A O 1
ATOM 3167 N N . SER A 1 391 ? 5.359 -5.534 32.794 1.00 43.56 391 SER A N 1
ATOM 3168 C CA . SER A 1 391 ? 5.450 -5.334 31.354 1.00 43.56 391 SER A CA 1
ATOM 3169 C C . SER A 1 391 ? 6.933 -5.316 30.998 1.00 43.56 391 SER A C 1
ATOM 3171 O O . SER A 1 391 ? 7.614 -4.301 31.144 1.00 43.56 391 SER A O 1
ATOM 3173 N N . SER A 1 392 ? 7.428 -6.474 30.567 1.00 45.22 392 SER A N 1
ATOM 3174 C CA . SER A 1 392 ? 8.741 -6.667 29.953 1.00 45.22 392 SER A CA 1
ATOM 3175 C C . SER A 1 392 ? 8.802 -5.914 28.618 1.00 45.22 392 SER A C 1
ATOM 3177 O O . SER A 1 392 ? 8.575 -6.483 27.556 1.00 45.22 392 SER A O 1
ATOM 3179 N N . ASP A 1 393 ? 9.068 -4.611 28.683 1.00 53.88 393 ASP A N 1
ATOM 3180 C CA . ASP A 1 393 ? 9.494 -3.817 27.531 1.00 53.88 393 ASP A CA 1
ATOM 3181 C C . ASP A 1 393 ? 10.584 -2.830 27.978 1.00 53.88 393 ASP A C 1
ATOM 3183 O O . ASP A 1 393 ? 10.334 -1.692 28.389 1.00 53.88 393 ASP A O 1
ATOM 3187 N N . ASP A 1 394 ? 11.823 -3.326 27.986 1.00 57.66 394 ASP A N 1
ATOM 3188 C CA . ASP A 1 394 ? 13.007 -2.635 28.510 1.00 57.66 394 ASP A CA 1
ATOM 3189 C C . ASP A 1 394 ? 13.314 -1.312 27.775 1.00 57.66 394 ASP A C 1
ATOM 3191 O O . ASP A 1 394 ? 14.021 -0.451 28.306 1.00 57.66 394 ASP A O 1
ATOM 3195 N N . GLU A 1 395 ? 12.741 -1.076 26.590 1.00 61.81 395 GLU A N 1
ATOM 3196 C CA . GLU A 1 395 ? 12.951 0.173 25.850 1.00 61.81 395 GLU A CA 1
ATOM 3197 C C . GLU A 1 395 ? 12.200 1.382 26.431 1.00 61.81 395 GLU A C 1
ATOM 3199 O O . GLU A 1 395 ? 12.634 2.531 26.257 1.00 61.81 395 GLU A O 1
ATOM 3204 N N . ASP A 1 396 ? 11.095 1.165 27.146 1.00 62.94 396 ASP A N 1
ATOM 3205 C CA . ASP A 1 396 ? 10.271 2.262 27.661 1.00 62.94 396 ASP A CA 1
ATOM 3206 C C . ASP A 1 396 ? 10.787 2.817 28.995 1.00 62.94 396 ASP A C 1
ATOM 3208 O O . ASP A 1 396 ? 10.632 4.013 29.284 1.00 62.94 396 ASP A O 1
ATOM 3212 N N . PHE A 1 397 ? 11.519 2.012 29.771 1.00 67.44 397 PHE A N 1
ATOM 3213 C CA . PHE A 1 397 ? 12.193 2.476 30.987 1.00 67.44 397 PHE A CA 1
ATOM 3214 C C . PHE A 1 397 ? 13.317 3.471 30.686 1.00 67.44 397 PHE A C 1
ATOM 3216 O O . PHE A 1 397 ? 13.455 4.481 31.387 1.00 67.44 397 PHE A O 1
ATOM 3223 N N . GLU A 1 398 ? 14.087 3.253 29.619 1.00 73.81 398 GLU A N 1
ATOM 3224 C CA . GLU A 1 398 ? 15.166 4.157 29.211 1.00 73.81 398 GLU A CA 1
ATOM 3225 C C . GLU A 1 398 ? 14.602 5.523 28.761 1.00 73.81 398 GLU A C 1
ATOM 3227 O O . GLU A 1 398 ? 15.113 6.589 29.135 1.00 73.81 398 GLU A O 1
ATOM 3232 N N . LYS A 1 399 ? 13.476 5.519 28.032 1.00 75.50 399 LYS A N 1
ATOM 3233 C CA . LYS A 1 399 ? 12.763 6.736 27.601 1.00 75.50 399 LYS A CA 1
ATOM 3234 C C . LYS A 1 399 ? 12.156 7.491 28.789 1.00 75.50 399 LYS A C 1
ATOM 3236 O O . LYS A 1 399 ? 12.353 8.702 28.910 1.00 75.50 399 LYS A O 1
ATOM 3241 N N . LYS A 1 400 ? 11.508 6.799 29.733 1.00 83.56 400 LYS A N 1
ATOM 3242 C CA . LYS A 1 400 ? 10.975 7.421 30.965 1.00 83.56 400 LYS A CA 1
ATOM 3243 C C . LYS A 1 400 ? 12.082 8.011 31.837 1.00 83.56 400 LYS A C 1
ATOM 3245 O O . LYS A 1 400 ? 11.969 9.144 32.308 1.00 83.56 400 LYS A O 1
ATOM 3250 N N . ARG A 1 401 ? 13.190 7.285 32.011 1.00 84.81 401 ARG A N 1
ATOM 3251 C CA . ARG A 1 401 ? 14.356 7.730 32.788 1.00 84.81 401 ARG A CA 1
ATOM 3252 C C . ARG A 1 401 ? 15.028 8.951 32.165 1.00 84.81 401 ARG A C 1
ATOM 3254 O O . ARG A 1 401 ? 15.428 9.868 32.885 1.00 84.81 401 ARG A O 1
ATOM 3261 N N . THR A 1 402 ? 15.151 8.990 30.839 1.00 87.75 402 THR A N 1
ATOM 3262 C CA . THR A 1 402 ? 15.725 10.147 30.136 1.00 87.75 402 THR A CA 1
ATOM 3263 C C . THR A 1 402 ? 14.815 11.374 30.200 1.00 87.75 402 THR A C 1
ATOM 3265 O O . THR A 1 402 ? 15.331 12.480 30.376 1.00 87.75 402 THR A O 1
ATOM 3268 N N . LEU A 1 403 ? 13.489 11.207 30.150 1.00 87.56 403 LEU A N 1
ATOM 3269 C CA . LEU A 1 403 ? 12.527 12.301 30.342 1.00 87.56 403 LEU A CA 1
ATOM 3270 C C . LEU A 1 403 ? 12.568 12.864 31.769 1.00 87.56 403 LEU A C 1
ATOM 3272 O O . LEU A 1 403 ? 12.749 14.069 31.934 1.00 87.56 403 LEU A O 1
ATOM 3276 N N . LEU A 1 404 ? 12.536 12.002 32.790 1.00 89.25 404 LEU A N 1
ATOM 3277 C CA . LEU A 1 404 ? 12.667 12.400 34.200 1.00 89.25 404 LEU A CA 1
ATOM 3278 C C . LEU A 1 404 ? 13.976 13.153 34.473 1.00 89.25 404 LEU A C 1
ATOM 3280 O O . LEU A 1 404 ? 13.999 14.142 35.207 1.00 89.25 404 LEU A O 1
ATOM 3284 N N . LYS A 1 405 ? 15.079 12.726 33.848 1.00 93.31 405 LYS A N 1
ATOM 3285 C CA . LYS A 1 405 ? 16.376 13.401 33.982 1.00 93.31 405 LYS A CA 1
ATOM 3286 C C . LYS A 1 405 ? 16.369 14.795 33.344 1.00 93.31 405 LYS A C 1
ATOM 3288 O O . LYS A 1 405 ? 16.936 15.721 33.924 1.00 93.31 405 LYS A O 1
ATOM 3293 N N . LYS A 1 406 ? 15.715 14.961 32.187 1.00 91.00 406 LYS A N 1
ATOM 3294 C CA . LYS A 1 406 ? 15.545 16.270 31.531 1.00 91.00 406 LYS A CA 1
ATOM 3295 C C . LYS A 1 406 ? 14.674 17.204 32.371 1.00 91.00 406 LYS A C 1
ATOM 3297 O O . LYS A 1 406 ? 15.048 18.356 32.571 1.00 91.00 406 LYS A O 1
ATOM 3302 N N . GLU A 1 407 ? 13.566 16.708 32.912 1.00 88.50 407 GLU A N 1
ATOM 3303 C CA . GLU A 1 407 ? 12.654 17.499 33.744 1.00 88.50 407 GLU A CA 1
ATOM 3304 C C . GLU A 1 407 ? 13.320 17.957 35.055 1.00 88.50 407 GLU A C 1
ATOM 3306 O O . GLU A 1 407 ? 13.283 19.141 35.402 1.00 88.50 407 GLU A O 1
ATOM 3311 N N . ALA A 1 408 ? 14.049 17.060 35.728 1.00 89.25 408 ALA A N 1
ATOM 3312 C CA . ALA A 1 408 ? 14.830 17.398 36.919 1.00 89.25 408 ALA A CA 1
ATOM 3313 C C . ALA A 1 408 ? 15.928 18.441 36.631 1.00 89.25 408 ALA A C 1
ATOM 3315 O O . ALA A 1 408 ? 16.189 19.320 37.459 1.00 89.25 408 ALA A O 1
ATOM 3316 N N . GLN A 1 409 ? 16.557 18.378 35.452 1.00 89.88 409 GLN A N 1
ATOM 3317 C CA . GLN A 1 409 ? 17.559 19.356 35.033 1.00 89.88 409 GLN A CA 1
ATOM 3318 C C . GLN A 1 409 ? 16.942 20.742 34.796 1.00 89.88 409 GLN A C 1
ATOM 3320 O O . GLN A 1 409 ? 17.480 21.733 35.292 1.00 89.88 409 GLN A O 1
ATOM 3325 N N . VAL A 1 410 ? 15.787 20.817 34.125 1.00 88.62 410 VAL A N 1
ATOM 3326 C CA . VAL A 1 410 ? 15.049 22.078 33.932 1.00 88.62 410 VAL A CA 1
ATOM 3327 C C . VAL A 1 410 ? 14.686 22.698 35.281 1.00 88.62 410 VAL A C 1
ATOM 3329 O O . VAL A 1 410 ? 14.914 23.890 35.497 1.00 88.62 410 VAL A O 1
ATOM 3332 N N . TYR A 1 411 ? 14.212 21.892 36.233 1.00 88.50 411 TYR A N 1
ATOM 3333 C CA . TYR A 1 411 ? 13.875 22.376 37.571 1.00 88.50 411 TYR A CA 1
ATOM 3334 C C . TYR A 1 411 ? 15.104 22.909 38.331 1.00 88.50 411 TYR A C 1
ATOM 3336 O O . TYR A 1 411 ? 15.051 23.968 38.966 1.00 88.50 411 TYR A O 1
ATOM 3344 N N . ALA A 1 412 ? 16.248 22.226 38.229 1.00 86.81 412 ALA A N 1
ATOM 3345 C CA . ALA A 1 412 ? 17.502 22.677 38.831 1.00 86.81 412 ALA A CA 1
ATOM 3346 C C . ALA A 1 412 ? 18.011 23.995 38.214 1.00 86.81 412 ALA A C 1
ATOM 3348 O O . ALA A 1 412 ? 18.485 24.878 38.936 1.00 86.81 412 ALA A O 1
ATOM 3349 N N . GLU A 1 413 ? 17.887 24.161 36.897 1.00 85.81 413 GLU A N 1
ATOM 3350 C CA . GLU A 1 413 ? 18.257 25.393 36.192 1.00 85.81 413 GLU A CA 1
ATOM 3351 C C . GLU A 1 413 ? 17.322 26.562 36.526 1.00 85.81 413 GLU A C 1
ATOM 3353 O O . GLU A 1 413 ? 17.798 27.677 36.768 1.00 85.81 413 GLU A O 1
ATOM 3358 N N . MET A 1 414 ? 16.010 26.318 36.629 1.00 83.25 414 MET A N 1
ATOM 3359 C CA . MET A 1 414 ? 15.044 27.321 37.093 1.00 83.25 414 MET A CA 1
ATOM 3360 C C . MET A 1 414 ? 15.382 27.799 38.508 1.00 83.25 414 MET A C 1
ATOM 3362 O O . MET A 1 414 ? 15.437 29.007 38.753 1.00 83.25 414 MET A O 1
ATOM 3366 N N . LYS A 1 415 ? 15.711 26.876 39.421 1.00 83.06 415 LYS A N 1
ATOM 3367 C CA . LYS A 1 415 ? 16.082 27.216 40.802 1.00 83.06 415 LYS A CA 1
ATOM 3368 C C . LYS A 1 415 ? 17.395 28.007 40.876 1.00 83.06 415 LYS A C 1
ATOM 3370 O O . LYS A 1 415 ? 17.482 28.975 41.633 1.00 83.06 415 LYS A O 1
ATOM 3375 N N . LYS A 1 416 ? 18.394 27.671 40.045 1.00 77.88 416 LYS A N 1
ATOM 3376 C CA . LYS A 1 416 ? 19.647 28.445 39.924 1.00 77.88 416 LYS A CA 1
ATOM 3377 C C . LYS A 1 416 ? 19.408 29.860 39.387 1.00 77.88 416 LYS A C 1
ATOM 3379 O O . LYS A 1 416 ? 19.976 30.808 39.925 1.00 77.88 416 LYS A O 1
ATOM 3384 N N . LYS A 1 417 ? 18.539 30.037 38.382 1.00 74.00 417 LYS A N 1
ATOM 3385 C CA . LYS A 1 417 ? 18.157 31.373 37.876 1.00 74.00 417 LYS A CA 1
ATOM 3386 C C . LYS A 1 417 ? 17.422 32.204 38.931 1.00 74.00 417 LYS A C 1
ATOM 3388 O O . LYS A 1 417 ? 17.673 33.404 39.043 1.00 74.00 417 LYS A O 1
ATOM 3393 N N . GLN A 1 418 ? 16.555 31.579 39.725 1.00 71.69 418 GLN A N 1
ATOM 3394 C CA . GLN A 1 418 ? 15.822 32.259 40.794 1.00 71.69 418 GLN A CA 1
ATOM 3395 C C . GLN A 1 418 ? 16.758 32.708 41.930 1.00 71.69 418 GLN A C 1
ATOM 3397 O O . GLN A 1 418 ? 16.665 33.844 42.392 1.00 71.69 418 GLN A O 1
ATOM 3402 N N . GLN A 1 419 ? 17.734 31.874 42.309 1.00 66.69 419 GLN A N 1
ATOM 3403 C CA . GLN A 1 419 ? 18.770 32.246 43.282 1.00 66.69 419 GLN A CA 1
ATOM 3404 C C . GLN A 1 419 ? 19.753 33.302 42.747 1.00 66.69 419 GLN A C 1
ATOM 3406 O O . GLN A 1 419 ? 20.189 34.167 43.505 1.00 66.69 419 GLN A O 1
ATOM 3411 N N . GLY A 1 420 ? 20.064 33.291 41.446 1.00 59.91 420 GLY A N 1
ATOM 3412 C CA . GLY A 1 420 ? 20.900 34.313 40.806 1.00 59.91 420 GLY A CA 1
ATOM 3413 C C . GLY A 1 420 ? 20.250 35.701 40.768 1.00 59.91 420 GLY A C 1
ATOM 3414 O O . GLY A 1 420 ? 20.931 36.701 40.977 1.00 59.91 420 GLY A O 1
ATOM 3415 N N . ARG A 1 421 ? 18.924 35.774 40.582 1.00 58.09 421 ARG A N 1
ATOM 3416 C CA . ARG A 1 421 ? 18.168 37.039 40.636 1.00 58.09 421 ARG A CA 1
ATOM 3417 C C . ARG A 1 421 ? 18.057 37.614 42.050 1.00 58.09 421 ARG A C 1
ATOM 3419 O O . ARG A 1 421 ? 18.132 38.827 42.204 1.00 58.09 421 ARG A O 1
ATOM 3426 N N . GLY A 1 422 ? 17.948 36.769 43.077 1.00 56.44 422 GLY A N 1
ATOM 3427 C CA . GLY A 1 422 ? 17.913 37.221 44.475 1.00 56.44 422 GLY A CA 1
ATOM 3428 C C . GLY A 1 422 ? 19.233 37.825 44.967 1.00 56.44 422 GLY A C 1
ATOM 3429 O O . GLY A 1 422 ? 19.227 38.703 45.823 1.00 56.44 422 GLY A O 1
ATOM 3430 N N . ARG A 1 423 ? 20.371 37.406 44.398 1.00 54.47 423 ARG A N 1
ATOM 3431 C CA . ARG A 1 423 ? 21.701 37.916 44.777 1.00 54.47 423 ARG A CA 1
ATOM 3432 C C . ARG A 1 423 ? 22.055 39.275 44.165 1.00 54.47 423 ARG A C 1
ATOM 3434 O O . ARG A 1 423 ? 22.961 39.926 44.665 1.00 54.47 423 ARG A O 1
ATOM 3441 N N . MET A 1 424 ? 21.351 39.702 43.117 1.00 51.03 424 MET A N 1
ATOM 3442 C CA . MET A 1 424 ? 21.613 40.970 42.420 1.00 51.03 424 MET A CA 1
ATOM 3443 C C . MET A 1 424 ? 20.802 42.152 42.980 1.00 51.03 424 MET A C 1
ATOM 3445 O O . MET A 1 424 ? 21.049 43.283 42.593 1.00 51.03 424 MET A O 1
ATOM 3449 N N . MET A 1 425 ? 19.857 41.904 43.898 1.00 52.12 425 MET A N 1
ATOM 3450 C CA . MET A 1 425 ? 19.104 42.953 44.610 1.00 52.12 425 MET A CA 1
ATOM 3451 C C . MET A 1 425 ? 19.648 43.260 46.017 1.00 52.12 425 MET A C 1
ATOM 3453 O O . MET A 1 425 ? 18.998 43.966 46.779 1.00 52.12 425 MET A O 1
ATOM 3457 N N . MET A 1 426 ? 20.825 42.733 46.377 1.00 54.31 426 MET A N 1
ATOM 3458 C CA . MET A 1 426 ? 21.504 43.021 47.652 1.00 54.31 426 MET A CA 1
ATOM 3459 C C . MET A 1 426 ? 22.955 43.493 47.455 1.00 54.31 426 MET A C 1
ATOM 3461 O O . MET A 1 426 ? 23.832 43.144 48.245 1.00 54.31 426 MET A O 1
ATOM 3465 N N . LEU A 1 427 ? 23.203 44.269 46.396 1.00 42.56 427 LEU A N 1
ATOM 3466 C CA . LEU A 1 427 ? 24.404 45.094 46.242 1.00 42.56 427 LEU A CA 1
ATOM 3467 C C . LEU A 1 427 ? 24.002 46.535 45.950 1.00 42.56 427 LEU A C 1
ATOM 3469 O O . LEU A 1 427 ? 23.171 46.718 45.031 1.00 42.56 427 LEU A O 1
#

InterPro domains:
  IPR033192 Outer dynein arm-docking complex subunit 3 [PTHR46518] (82-419)

Sequence (427 aa):
MISSDESTLPISGTVDHPNVRIWGSEQLNVVRKVKCKKEMKCAGKVNVWCGLMYGRISGLFFFMERNVTGTDFLPKDTGRPEEKYRDQQNDIEKLIASEIKAHERRELARKELALVENEALRARQEKEKKQRAGEDAQDFPGENLSLKKLLQTSKTSKPKINLFMATLTERFEAAEQWRQLRTEQAELKRYHETFEKIKEAIGISDINDAEARFLSQKATEEELRELVKKAEEKLNSMKAEAEELQIKNEGLRGAELESPQIVLEKQLEEAKLENEEQMKRKSAAEYELERMKKLHADIKSGLWQQLQLMEKYLKEDEESDLMATPDEETAAIVTKIETFLGRIFEKLEGHDIVALKEELREQEFLQKMEPKKLVPSAAARKLKPAEEEESSDDEDFEKKRTLLKKEAQVYAEMKKKQQGRGRMMML

Organism: Caerostris extrusa (NCBI:txid172846)

Secondary structure (DSSP, 8-state):
--EEEEEEE-SSSS--GGGEE---SS-S---------------S-EEEEEEEETTEEEEEEEE--S---TTTTS-S--HHHHHHHHHHHHHHHHHHHHHHHHHHHHHHHHHHHHHHHHHHHHHHHHHHHHHHHHHTTSS-----------------------SS-HHHHHHHHHHHHHHHHHHHHHHHHHHHHHHHHHHHHHT-SSHHHHHHHHHHHHHHHHHHHHHHHHHHHHHHHHHHHHHHHHHHHHHHHHS----HHHHHHHHHHHHHHHHHHHHHHHHHHHHHHHHHHHHHHHHHHHHHHHHHHHHHHH--TT--TT---TT--HHHHHHHHHHHHHHHHHHHTTS-HHHHHHHHHHHHHHHHHS-----------------------HHHHHHHHHHHHHHHHHHHHHHHHHHHHHHTT--